Protein AF-0000000085170904 (afdb_homodimer)

Organism: Roseiflexus castenholzii (strain DSM 13941 / HLO8) (NCBI:txid383372)

Radius of gyration: 22.78 Å; Cα contacts (8 Å, |Δi|>4): 740; chains: 2; bounding box: 43×62×52 Å

Foldseek 3Di:
DCDPVLVVLLVQLLQLLQPLLQQVLQVVVVDGLCPPDPNASALLSCCVRPNDVSSVRRLVSNLCSLQVSLLVCVVVVDDLLSSLSSSVSSQQCQCQPPVVNGHHHLSLSSNLNSLCNQPVVLSVQLVVQLVVVCVPFQANLVSSLRSLVSSLVVLVVCVVVVNHDPSSNVSSPVSSVSNCVRCVVVVVCVVVVNGDGD/DCDPVLVVLLVQLLQLLQPLLQQVLQVVVVDGLCPPDPNASALLSCCVRPNDVSSVRRLVSNLCSLQVSLLVCVVVVDDLLSSLSSSVSSQQCQCQPPVVNGHHHLSLSSNLNSLCNQPVVLSVQLVVQLVVVCVPFQANLVSSLRSLVSSLVVLVVCVVVVNHDPSSNVSSPVSSVSNCVRCVVVVVCVVVVNGDGD

InterPro domains:
  IPR003811 Glycerol-3-phosphate acyltransferase, PlsY [MF_01043] (8-198)
  IPR003811 Glycerol-3-phosphate acyltransferase, PlsY [PF02660] (12-190)
  IPR003811 Glycerol-3-phosphate acyltransferase, PlsY [PTHR30309] (6-197)
  IPR003811 Glycerol-3-phosphate acyltransferase, PlsY [SM01207] (11-191)
  IPR003811 Glycerol-3-phosphate acyltransferase, PlsY [TIGR00023] (7-197)

Sequence (396 aa):
MLTIPHLALILIAYLAGSIPFSLLVARARGVDLRVAGSGNVGAANVWRTCGFGAFLLALSGDMLKGALPTFAAQMLNVPPLAVVTVGAAAMLGHARSIFLGFRGGKAVATGGGALLAMAPLVALAGLAVWGATFSIVRISSVASLAAAAACAVVAAVFFAQGALPMTYALFVWGAVVSILLLHRANIRRLRAGAENRFMLTIPHLALILIAYLAGSIPFSLLVARARGVDLRVAGSGNVGAANVWRTCGFGAFLLALSGDMLKGALPTFAAQMLNVPPLAVVTVGAAAMLGHARSIFLGFRGGKAVATGGGALLAMAPLVALAGLAVWGATFSIVRISSVASLAAAAACAVVAAVFFAQGALPMTYALFVWGAVVSILLLHRANIRRLRAGAENRF

Nearest PDB structures (foldseek):
  5xj6-assembly1_A  TM=9.278E-01  e=5.006E-13  Aquifex aeolicus VF5
  5xj8-assembly1_A  TM=9.296E-01  e=1.430E-11  Aquifex aeolicus VF5
  5xj6-assembly1_A  TM=9.279E-01  e=5.006E-13  Aquifex aeolicus VF5
  5xj8-assembly1_A  TM=9.297E-01  e=1.430E-11  Aquifex aeolicus VF5

pLDDT: mean 96.28, std 4.84, range [54.66, 98.94]

Solvent-accessible surface area (backbone atoms only — not comparable to full-atom values): 18497 Å² total; per-residue (Å²): 126,90,44,71,70,52,52,52,48,27,51,50,11,20,54,46,13,19,55,57,37,23,41,53,52,30,43,77,72,75,38,59,34,73,77,38,79,83,34,45,46,33,31,70,34,26,30,74,69,61,33,64,72,51,14,52,54,13,37,49,46,32,16,44,31,6,18,51,48,18,38,50,35,52,74,67,65,50,58,64,66,55,28,44,47,18,22,49,25,6,23,43,10,26,30,41,4,76,82,52,78,46,62,37,24,54,29,60,48,17,38,40,18,16,33,38,54,76,38,45,70,41,29,50,47,17,50,50,30,21,52,54,41,24,75,65,43,32,25,62,67,58,10,50,52,38,12,36,40,37,29,43,47,49,34,49,54,33,36,75,70,69,75,36,59,67,60,60,39,50,42,47,49,50,50,35,52,49,39,53,62,58,34,44,68,53,38,53,24,50,58,68,42,66,51,76,68,111,124,90,43,72,70,51,53,52,47,28,51,50,10,21,55,46,12,18,54,56,37,23,42,54,52,29,42,76,71,74,37,59,35,73,76,37,78,81,34,45,46,32,30,70,34,26,30,74,68,62,32,64,72,51,14,53,53,12,37,49,44,33,17,45,30,6,18,50,49,20,39,49,35,52,75,66,64,49,58,64,66,55,28,44,47,19,22,50,25,7,23,44,9,27,29,41,5,74,81,52,78,47,61,37,26,53,32,60,47,17,39,40,18,17,33,37,53,77,39,46,69,42,28,49,47,17,49,50,29,22,53,55,41,25,74,65,45,31,26,63,68,59,10,51,52,39,11,38,41,38,30,43,48,48,36,50,53,33,36,75,70,70,74,38,58,67,60,59,39,51,41,48,47,51,50,36,53,49,38,52,61,58,35,44,68,51,39,52,24,50,58,69,43,66,52,76,68,111

Structure (mmCIF, N/CA/C/O backbone):
data_AF-0000000085170904-model_v1
#
loop_
_entity.id
_entity.type
_entity.pdbx_description
1 polymer 'Glycerol-3-phosphate acyltransferase'
#
loop_
_atom_site.group_PDB
_atom_site.id
_atom_site.type_symbol
_atom_site.label_atom_id
_atom_site.label_alt_id
_atom_site.label_comp_id
_atom_site.label_asym_id
_atom_site.label_entity_id
_atom_site.label_seq_id
_atom_site.pdbx_PDB_ins_code
_atom_site.Cartn_x
_atom_site.Cartn_y
_atom_site.Cartn_z
_atom_site.occupancy
_atom_site.B_iso_or_equiv
_atom_site.auth_seq_id
_atom_site.auth_comp_id
_atom_site.auth_asym_id
_atom_site.auth_atom_id
_atom_site.pdbx_PDB_model_num
ATOM 1 N N . MET A 1 1 ? 23.5 19.953 20.531 1 54.66 1 MET A N 1
ATOM 2 C CA . MET A 1 1 ? 22.688 20.641 21.531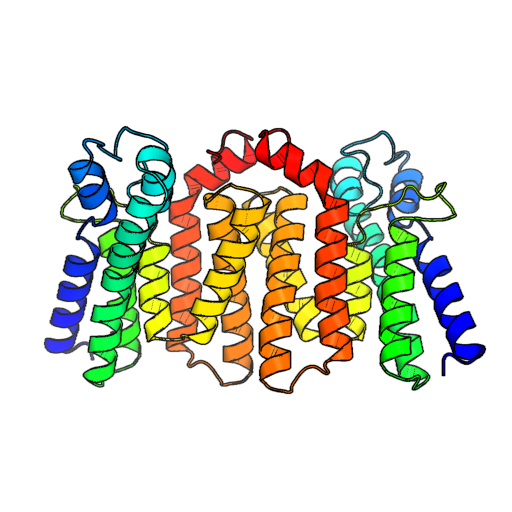 1 54.66 1 MET A CA 1
ATOM 3 C C . MET A 1 1 ? 21.641 21.531 20.859 1 54.66 1 MET A C 1
ATOM 5 O O . MET A 1 1 ? 21.891 22.109 19.797 1 54.66 1 MET A O 1
ATOM 9 N N . LEU A 1 2 ? 20.375 21.172 21.203 1 63.88 2 LEU A N 1
ATOM 10 C CA . LEU A 1 2 ? 19.344 22.062 20.703 1 63.88 2 LEU A CA 1
ATOM 11 C C . LEU A 1 2 ? 19.641 23.516 21.078 1 63.88 2 LEU A C 1
ATOM 13 O O . LEU A 1 2 ? 19.797 23.844 22.25 1 63.88 2 LEU A O 1
ATOM 17 N N . THR A 1 3 ? 20.172 24.359 20.172 1 80.31 3 THR A N 1
ATOM 18 C CA . THR A 1 3 ? 20.453 25.781 20.391 1 80.31 3 THR A CA 1
ATOM 19 C C . THR A 1 3 ? 19.188 26.609 20.203 1 80.31 3 THR A C 1
ATOM 21 O O . THR A 1 3 ? 18.172 26.109 19.75 1 80.31 3 THR A O 1
ATOM 24 N N . ILE A 1 4 ? 19.172 27.766 20.688 1 76.62 4 ILE A N 1
ATOM 25 C CA . ILE A 1 4 ? 18.062 28.703 20.594 1 76.62 4 ILE A CA 1
ATOM 26 C C . ILE A 1 4 ? 17.578 28.797 19.156 1 76.62 4 ILE A C 1
ATOM 28 O O . ILE A 1 4 ? 16.375 28.734 18.891 1 76.62 4 ILE A O 1
ATOM 32 N N . PRO A 1 5 ? 18.422 28.906 18.203 1 83.31 5 PRO A N 1
ATOM 33 C CA . PRO A 1 5 ? 17.953 28.953 16.812 1 83.31 5 PRO A CA 1
ATOM 34 C C . PRO A 1 5 ? 17.219 27.672 16.391 1 83.31 5 PRO A C 1
ATOM 36 O O . PRO A 1 5 ? 16.266 27.75 15.617 1 83.31 5 PRO A O 1
ATOM 39 N N . HIS A 1 6 ? 17.609 26.594 17.016 1 88 6 HIS A N 1
ATOM 40 C CA . HIS A 1 6 ? 16.922 25.344 16.688 1 88 6 HIS A CA 1
ATOM 41 C C . HIS A 1 6 ? 15.508 25.344 17.25 1 88 6 HIS A C 1
ATOM 43 O O . HIS A 1 6 ? 14.57 24.906 16.578 1 88 6 HIS A O 1
ATOM 49 N N . LEU A 1 7 ? 15.367 25.844 18.438 1 90.5 7 LEU A N 1
ATOM 50 C CA . LEU A 1 7 ? 14.062 25.906 19.062 1 90.5 7 LEU A CA 1
ATOM 51 C C . LEU A 1 7 ? 13.133 26.859 18.312 1 90.5 7 LEU A C 1
ATOM 53 O O . LEU A 1 7 ? 11.938 26.578 18.172 1 90.5 7 LEU A O 1
ATOM 57 N N . ALA A 1 8 ? 13.711 27.953 17.844 1 93.88 8 ALA A N 1
ATOM 58 C CA . ALA A 1 8 ? 12.922 28.906 17.062 1 93.88 8 ALA A CA 1
ATOM 59 C C . ALA A 1 8 ? 12.406 28.25 15.781 1 93.88 8 ALA A C 1
ATOM 61 O O . ALA A 1 8 ? 11.25 28.469 15.391 1 93.88 8 ALA A O 1
ATOM 62 N N . LEU A 1 9 ? 13.242 27.469 15.133 1 95.31 9 LEU A N 1
ATOM 63 C CA . LEU A 1 9 ? 12.844 26.781 13.906 1 95.31 9 LEU A CA 1
ATOM 64 C C . LEU A 1 9 ? 11.719 25.797 14.172 1 95.31 9 LEU A C 1
ATOM 66 O O . LEU A 1 9 ? 10.781 25.688 13.383 1 95.31 9 LEU A O 1
ATOM 70 N N . ILE A 1 10 ? 11.805 25.094 15.258 1 97.12 10 ILE A N 1
ATOM 71 C CA . ILE A 1 10 ? 10.797 24.125 15.641 1 97.12 10 ILE A CA 1
ATOM 72 C C . ILE A 1 10 ? 9.469 24.828 15.898 1 97.12 10 ILE A C 1
ATOM 74 O O . ILE A 1 10 ? 8.414 24.375 15.438 1 97.12 10 ILE A O 1
ATOM 78 N N . LEU A 1 11 ? 9.539 25.938 16.594 1 97.31 11 LEU A N 1
ATOM 79 C CA . LEU A 1 11 ? 8.336 26.688 16.906 1 97.31 11 LEU A CA 1
ATOM 80 C C . LEU A 1 11 ? 7.703 27.25 15.625 1 97.31 11 LEU A C 1
ATOM 82 O O . LEU A 1 11 ? 6.484 27.203 15.469 1 97.31 11 LEU A O 1
ATOM 86 N N . ILE A 1 12 ? 8.516 27.766 14.742 1 97.56 12 ILE A N 1
ATOM 87 C CA . ILE A 1 12 ? 8.039 28.312 13.469 1 97.56 12 ILE A CA 1
ATOM 88 C C . ILE A 1 12 ? 7.391 27.188 12.656 1 97.56 12 ILE A C 1
ATOM 90 O O . ILE A 1 12 ? 6.34 27.391 12.039 1 97.56 12 ILE A O 1
ATOM 94 N N . ALA A 1 13 ? 8.039 26.047 12.68 1 98.75 13 ALA A N 1
ATOM 95 C CA . ALA A 1 13 ? 7.496 24.906 11.945 1 98.75 13 ALA A CA 1
ATOM 96 C C . ALA A 1 13 ? 6.137 24.484 12.5 1 98.75 13 ALA A C 1
ATOM 98 O O . ALA A 1 13 ? 5.207 24.203 11.742 1 98.75 13 ALA A O 1
ATOM 99 N N . TYR A 1 14 ? 6.016 24.453 13.797 1 98.81 14 TYR A N 1
ATOM 100 C CA . TYR A 1 14 ? 4.738 24.109 14.422 1 98.81 14 TYR A CA 1
ATOM 101 C C . TYR A 1 14 ? 3.66 25.125 14.031 1 98.81 14 TYR A C 1
ATOM 103 O O . TYR A 1 14 ? 2.541 24.734 13.688 1 98.81 14 TYR A O 1
ATOM 111 N N . LEU A 1 15 ? 4.012 26.359 14.094 1 98.75 15 LEU A N 1
ATOM 112 C CA . LEU A 1 15 ? 3.049 27.406 13.773 1 98.75 15 LEU A CA 1
ATOM 113 C C . LEU A 1 15 ? 2.654 27.359 12.297 1 98.75 15 LEU A C 1
ATOM 115 O O . LEU A 1 15 ? 1.477 27.5 11.961 1 98.75 15 LEU A O 1
ATOM 119 N N . ALA A 1 16 ? 3.672 27.203 11.453 1 98.75 16 ALA A N 1
ATOM 120 C CA . ALA A 1 16 ? 3.377 27.031 10.031 1 98.75 16 ALA A CA 1
ATOM 121 C C . ALA A 1 16 ? 2.479 25.828 9.789 1 98.75 16 ALA A C 1
ATOM 123 O O . ALA A 1 16 ? 1.487 25.922 9.055 1 98.75 16 ALA A O 1
ATOM 124 N N . GLY A 1 17 ? 2.814 24.688 10.43 1 98.88 17 GLY A N 1
ATOM 125 C CA . GLY A 1 17 ? 2.018 23.484 10.328 1 98.88 17 GLY A CA 1
ATOM 126 C C . GLY A 1 17 ? 0.601 23.656 10.844 1 98.88 17 GLY A C 1
ATOM 127 O O . GLY A 1 17 ? -0.319 22.969 10.391 1 98.88 17 GLY A O 1
ATO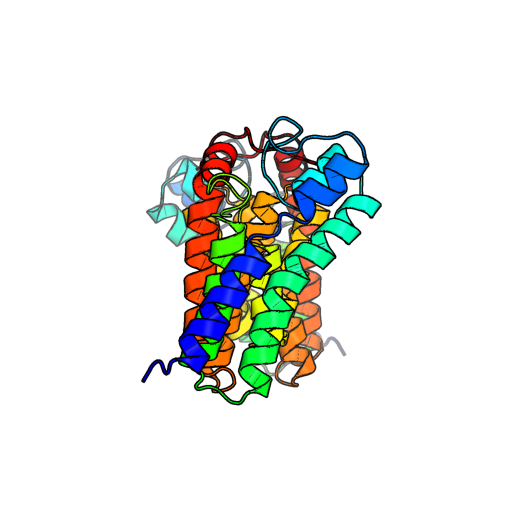M 128 N N . SER A 1 18 ? 0.418 24.609 11.703 1 98.88 18 SER A N 1
ATOM 129 C CA . SER A 1 18 ? -0.871 24.828 12.352 1 98.88 18 SER A CA 1
ATOM 130 C C . SER A 1 18 ? -1.818 25.625 11.453 1 98.88 18 SER A C 1
ATOM 132 O O . SER A 1 18 ? -3.018 25.703 11.727 1 98.88 18 SER A O 1
ATOM 134 N N . ILE A 1 19 ? -1.291 26.234 10.422 1 98.75 19 ILE A N 1
ATOM 135 C CA . ILE A 1 19 ? -2.168 26.938 9.492 1 98.75 19 ILE A CA 1
ATOM 136 C C . ILE A 1 19 ? -3.088 25.938 8.797 1 98.75 19 ILE A C 1
ATOM 138 O O . ILE A 1 19 ? -2.621 25.016 8.109 1 98.75 19 ILE A O 1
ATOM 142 N N . PRO A 1 20 ? -4.391 26.031 9.016 1 98.69 20 PRO A N 1
ATOM 143 C CA . PRO A 1 20 ? -5.309 25.031 8.461 1 98.69 20 PRO A CA 1
ATOM 144 C C . PRO A 1 20 ? -5.695 25.328 7.012 1 98.69 20 PRO A C 1
ATOM 146 O O . PRO A 1 20 ? -6.855 25.625 6.727 1 98.69 20 PRO A O 1
ATOM 149 N N . PHE A 1 21 ? -4.789 25.156 6.09 1 98.75 21 PHE A N 1
ATOM 150 C CA . PHE A 1 21 ? -4.969 25.484 4.68 1 98.75 21 PHE A CA 1
ATOM 151 C C . PHE A 1 21 ? -6.219 24.812 4.121 1 98.75 21 PHE A C 1
ATOM 153 O O . PHE A 1 21 ? -6.996 25.438 3.402 1 98.75 21 PHE A O 1
ATOM 160 N N . SER A 1 22 ? -6.43 23.547 4.434 1 98.81 22 SER A N 1
ATOM 161 C CA . SER A 1 22 ? -7.598 22.828 3.934 1 98.81 22 SER A CA 1
ATOM 162 C C . SER A 1 22 ? -8.891 23.484 4.406 1 98.81 22 SER A C 1
ATOM 164 O O . SER A 1 22 ? -9.812 23.703 3.613 1 98.81 22 SER A O 1
ATOM 166 N N . LEU A 1 23 ? -8.953 23.828 5.676 1 98.75 23 LEU A N 1
ATOM 167 C CA . LEU A 1 23 ? -10.141 24.484 6.203 1 98.75 23 LEU A CA 1
ATOM 168 C C . LEU A 1 23 ? -10.352 25.844 5.539 1 98.75 23 LEU A C 1
ATOM 170 O O . LEU A 1 23 ? -11.484 26.203 5.191 1 98.75 23 LEU A O 1
ATOM 174 N N . LEU A 1 24 ? -9.258 26.578 5.387 1 98.75 24 LEU A N 1
ATOM 175 C CA . LEU A 1 24 ? -9.344 27.906 4.789 1 98.75 24 LEU A CA 1
ATOM 176 C C . LEU A 1 24 ? -9.844 27.828 3.35 1 98.75 24 LEU A C 1
ATOM 178 O O . LEU A 1 24 ? -10.695 28.609 2.939 1 98.75 24 LEU A O 1
ATOM 182 N N . VAL A 1 25 ? -9.359 26.875 2.584 1 98.81 25 VAL A N 1
ATOM 183 C CA . VAL A 1 25 ? -9.773 26.688 1.197 1 98.81 25 VAL A CA 1
ATOM 184 C C . VAL A 1 25 ? -11.258 26.312 1.146 1 98.81 25 VAL A C 1
ATOM 186 O O . VAL A 1 25 ? -12.008 26.859 0.33 1 98.81 25 VAL A O 1
ATOM 189 N N . ALA A 1 26 ? -11.703 25.438 1.991 1 98.81 26 ALA A N 1
ATOM 190 C CA . ALA A 1 26 ? -13.102 25 2.018 1 98.81 26 ALA A CA 1
ATOM 191 C C . ALA A 1 26 ? -14.023 26.141 2.443 1 98.81 26 ALA A C 1
ATOM 193 O O . ALA A 1 26 ? -15.094 26.328 1.863 1 98.81 26 ALA A O 1
ATOM 194 N N . ARG A 1 27 ? -13.555 26.922 3.457 1 98.56 27 ARG A N 1
ATOM 195 C CA . ARG A 1 27 ? -14.352 28.047 3.934 1 98.56 27 ARG A CA 1
ATOM 196 C C . ARG A 1 27 ? -14.547 29.094 2.836 1 98.56 27 ARG A C 1
ATOM 198 O O . ARG A 1 27 ? -15.609 29.703 2.736 1 98.56 27 ARG A O 1
ATOM 205 N N . ALA A 1 28 ? -13.523 29.297 2.102 1 98.5 28 ALA A N 1
ATOM 206 C CA . ALA A 1 28 ? -13.625 30.219 0.979 1 98.5 28 ALA A CA 1
ATOM 207 C C . ALA A 1 28 ? -14.711 29.781 -0.001 1 98.5 28 ALA A C 1
ATOM 209 O O . ALA A 1 28 ? -15.203 30.594 -0.792 1 98.5 28 ALA A O 1
ATOM 210 N N . ARG A 1 29 ? -15.156 28.562 0.081 1 97.94 29 ARG A N 1
ATOM 211 C CA . ARG A 1 29 ? -16.188 28.031 -0.796 1 97.94 29 ARG A CA 1
ATOM 212 C C . ARG A 1 29 ? -17.484 27.797 -0.031 1 97.94 29 ARG A C 1
ATOM 214 O O . ARG A 1 29 ? -18.375 27.094 -0.512 1 97.94 29 ARG A O 1
ATOM 221 N N . GLY A 1 30 ? -17.469 28.234 1.218 1 98.25 30 GLY A N 1
ATOM 222 C CA . GLY A 1 30 ? -18.688 28.203 2.021 1 98.25 30 GLY A CA 1
ATOM 223 C C . GLY A 1 30 ? -18.859 26.922 2.803 1 98.25 30 GLY A C 1
ATOM 224 O O . GLY A 1 30 ? -19.953 26.625 3.287 1 98.25 30 GLY A O 1
ATOM 225 N N . VAL A 1 31 ? -17.828 26.125 2.885 1 98.56 31 VAL A N 1
ATOM 226 C CA . VAL A 1 31 ? -17.938 24.828 3.535 1 98.56 31 VAL A CA 1
ATOM 227 C C . VAL A 1 31 ? -17.094 24.812 4.809 1 98.56 31 VAL A C 1
ATOM 229 O O . VAL A 1 31 ? -15.938 25.266 4.801 1 98.56 31 VAL A O 1
ATOM 232 N N . ASP A 1 32 ? -17.656 24.359 5.887 1 98.5 32 ASP A N 1
ATOM 233 C CA . ASP A 1 32 ? -16.906 24.078 7.105 1 98.5 32 ASP A CA 1
ATOM 234 C C . ASP A 1 32 ? -16.562 22.594 7.211 1 98.5 32 ASP A C 1
ATOM 236 O O . ASP A 1 32 ? -17.422 21.781 7.504 1 98.5 32 ASP A O 1
ATOM 240 N N . LEU A 1 33 ? -15.32 22.234 7.02 1 98.31 33 LEU A N 1
ATOM 241 C CA . LEU A 1 33 ? -14.883 20.844 6.961 1 98.31 33 LEU A CA 1
ATOM 242 C C . LEU A 1 33 ? -15.195 20.125 8.266 1 98.31 33 LEU A C 1
ATOM 244 O O . LEU A 1 33 ? -15.375 18.906 8.266 1 98.31 33 LEU A O 1
ATOM 248 N N . ARG A 1 34 ? -15.273 20.875 9.352 1 97.19 34 ARG A N 1
ATOM 249 C CA . ARG A 1 34 ? -15.406 20.281 10.672 1 97.19 34 ARG A CA 1
ATOM 250 C C . ARG A 1 34 ? -16.766 19.609 10.844 1 97.19 34 ARG A C 1
ATOM 252 O O . ARG A 1 34 ? -16.953 18.781 11.727 1 97.19 34 ARG A O 1
ATOM 259 N N . VAL A 1 35 ? -17.625 19.891 9.938 1 97.12 35 VAL A N 1
ATOM 260 C CA . VAL A 1 35 ? -18.969 19.328 10.055 1 97.12 35 VAL A CA 1
ATOM 261 C C . VAL A 1 35 ? -19.406 18.766 8.703 1 97.12 35 VAL A C 1
ATOM 263 O O . VAL A 1 35 ? -20.469 18.141 8.602 1 97.12 35 VAL A O 1
ATOM 266 N N . ALA A 1 36 ? -18.703 18.984 7.723 1 97.44 36 ALA A N 1
ATOM 267 C CA . ALA A 1 36 ? -19.047 18.516 6.379 1 97.44 36 ALA A CA 1
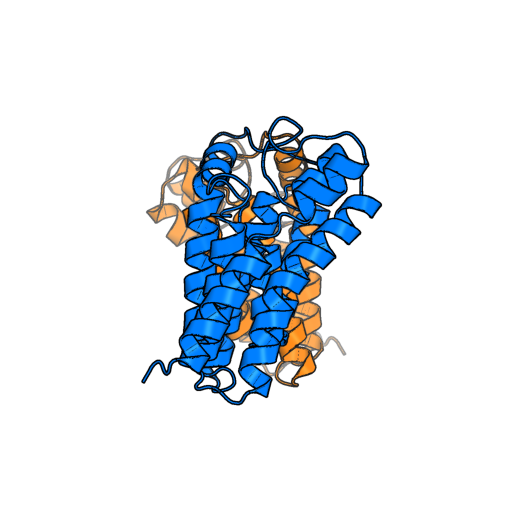ATOM 268 C C . ALA A 1 36 ? -18.203 17.312 5.984 1 97.44 36 ALA A C 1
ATOM 270 O O . ALA A 1 36 ? -17.062 17.172 6.441 1 97.44 36 ALA A O 1
ATOM 271 N N . GLY A 1 37 ? -18.75 16.453 5.133 1 95.69 37 GLY A N 1
ATOM 272 C CA . GLY A 1 37 ? -18.016 15.305 4.633 1 95.69 37 GLY A CA 1
ATOM 273 C C . GLY A 1 37 ? -17.578 14.344 5.73 1 95.69 37 GLY A C 1
ATOM 274 O O . GLY A 1 37 ? -18.406 13.906 6.535 1 95.69 37 GLY A O 1
ATOM 275 N N . SER A 1 38 ? -16.312 14.047 5.801 1 96 38 SER A N 1
ATOM 276 C CA . SER A 1 38 ? -15.789 13.125 6.809 1 96 38 SER A CA 1
ATOM 277 C C . SER A 1 38 ? -15.57 13.828 8.141 1 96 38 SER A C 1
ATOM 279 O O . SER A 1 38 ? -15.344 13.18 9.164 1 96 38 SER A O 1
ATOM 281 N N . GLY A 1 39 ? -15.531 15.148 8.109 1 96.81 39 GLY A N 1
ATOM 282 C CA . GLY A 1 39 ? -15.258 15.93 9.312 1 96.81 39 GLY A CA 1
ATOM 283 C C . GLY A 1 39 ? -13.781 16.203 9.523 1 96.81 39 GLY A C 1
ATOM 284 O O . GLY A 1 39 ? -13.414 16.969 10.414 1 96.81 39 GLY A O 1
ATOM 285 N N . ASN A 1 40 ? -12.969 15.5 8.695 1 97.56 40 ASN A N 1
ATOM 286 C CA . ASN A 1 40 ? -11.531 15.688 8.82 1 97.56 40 ASN A CA 1
ATOM 287 C C . ASN A 1 40 ? -11.07 17 8.188 1 97.56 40 ASN A C 1
ATOM 289 O O . ASN A 1 40 ? -11.531 17.359 7.098 1 97.56 40 ASN A O 1
ATOM 293 N N . VAL A 1 41 ? -10.18 17.688 8.859 1 98.06 41 VAL A N 1
ATOM 294 C CA . VAL A 1 41 ? -9.617 18.922 8.32 1 98.06 41 VAL A CA 1
ATOM 295 C C . VAL A 1 41 ? -8.406 18.609 7.457 1 98.06 41 VAL A C 1
ATOM 297 O O . VAL A 1 41 ? -7.273 18.953 7.82 1 98.06 41 VAL A O 1
ATOM 300 N N . GLY A 1 42 ? -8.594 18.062 6.332 1 98.06 42 GLY A N 1
ATOM 301 C CA . GLY A 1 42 ? -7.535 17.688 5.402 1 98.06 42 GLY A CA 1
ATOM 302 C C . GLY A 1 42 ? -7.961 17.781 3.949 1 98.06 42 GLY A C 1
ATOM 303 O O . GLY A 1 42 ? -9.141 17.984 3.654 1 98.06 42 GLY A O 1
ATOM 304 N N . ALA A 1 43 ? -6.992 17.625 3.086 1 98 43 ALA A N 1
ATOM 305 C CA . ALA A 1 43 ? -7.203 17.859 1.658 1 98 43 ALA A CA 1
ATOM 306 C C . ALA A 1 43 ? -8.195 16.859 1.082 1 98 43 ALA A C 1
ATOM 308 O O . ALA A 1 43 ? -8.984 17.188 0.194 1 98 43 ALA A O 1
ATOM 309 N N . ALA A 1 44 ? -8.227 15.602 1.517 1 97.38 44 ALA A N 1
ATOM 310 C CA . ALA A 1 44 ? -9.156 14.594 1.012 1 97.38 44 ALA A CA 1
ATOM 311 C C . ALA A 1 44 ? -10.602 15.016 1.255 1 97.38 44 ALA A C 1
ATOM 313 O O . ALA A 1 44 ? -11.461 14.812 0.396 1 97.38 44 ALA A O 1
ATOM 314 N N . ASN A 1 45 ? -10.867 15.617 2.412 1 98.06 45 ASN A N 1
ATOM 315 C CA . ASN A 1 45 ? -12.219 16.078 2.709 1 98.06 45 ASN A CA 1
ATOM 316 C C . ASN A 1 45 ? -12.594 17.297 1.866 1 98.06 45 ASN A C 1
ATOM 318 O O . ASN A 1 45 ? -13.758 17.469 1.512 1 98.06 45 ASN A O 1
ATOM 322 N N . VAL A 1 46 ? -11.578 18.094 1.592 1 98.62 46 VAL A N 1
ATOM 323 C CA . VAL A 1 46 ? -11.828 19.188 0.664 1 98.62 46 VAL A CA 1
ATOM 324 C C . VAL A 1 46 ? -12.266 18.641 -0.69 1 98.62 46 VAL A C 1
ATOM 326 O O . VAL A 1 46 ? -13.188 19.172 -1.318 1 98.62 46 VAL A O 1
ATOM 329 N N . TRP A 1 47 ? -11.609 17.578 -1.127 1 98 47 TRP A N 1
ATOM 330 C CA . TRP A 1 47 ? -11.992 16.953 -2.389 1 98 47 TRP A CA 1
ATOM 331 C C . TRP A 1 47 ? -13.445 16.484 -2.342 1 98 47 TRP A C 1
ATOM 333 O O . TRP A 1 47 ? -14.219 16.75 -3.256 1 98 47 TRP A O 1
ATOM 343 N N . ARG A 1 48 ? -13.812 15.875 -1.292 1 96.75 48 ARG A N 1
ATOM 344 C CA . ARG A 1 48 ? -15.141 15.32 -1.106 1 96.75 48 ARG A CA 1
ATOM 345 C C . ARG A 1 48 ? -16.203 16.422 -1.111 1 96.75 48 ARG A C 1
ATOM 347 O O . ARG A 1 48 ? -17.297 16.234 -1.661 1 96.75 48 ARG A O 1
ATOM 354 N N . THR A 1 49 ? -15.852 17.578 -0.54 1 97.81 49 THR A N 1
ATOM 355 C CA . THR A 1 49 ? -16.875 18.578 -0.236 1 97.81 49 THR A CA 1
ATOM 356 C C . THR A 1 49 ? -16.812 19.734 -1.226 1 97.81 49 THR A C 1
ATOM 358 O O . THR A 1 49 ? -17.828 20.391 -1.479 1 97.81 49 THR A O 1
ATOM 361 N N . CYS A 1 50 ? -15.586 19.984 -1.777 1 98.31 50 CYS A N 1
ATOM 362 C CA . CYS A 1 50 ? -15.438 21.219 -2.551 1 98.31 50 CYS A CA 1
ATOM 363 C C . CYS A 1 50 ? -14.93 20.922 -3.957 1 98.31 50 CYS A C 1
ATOM 365 O O . CYS A 1 50 ? -14.773 21.828 -4.773 1 98.31 50 CYS A O 1
ATOM 367 N N . GLY A 1 51 ? -14.633 19.688 -4.238 1 97.81 51 GLY A N 1
ATOM 368 C CA . GLY A 1 51 ? -14.227 19.328 -5.582 1 97.81 51 GLY A CA 1
ATOM 369 C C . GLY A 1 51 ? -12.719 19.266 -5.75 1 97.81 51 GLY A C 1
ATOM 370 O O . GLY A 1 51 ? -11.969 19.594 -4.828 1 97.81 51 GLY A O 1
ATOM 371 N N . PHE A 1 52 ? -12.25 18.844 -6.906 1 97.69 52 PHE A N 1
ATOM 372 C CA . PHE A 1 52 ? -10.859 18.484 -7.156 1 97.69 52 PHE A CA 1
ATOM 373 C C . PHE A 1 52 ? -9.977 19.734 -7.211 1 97.69 52 PHE A C 1
ATOM 375 O O . PHE A 1 52 ? -8.844 19.719 -6.742 1 97.69 52 PHE A O 1
ATOM 382 N N . GLY A 1 53 ? -10.406 20.766 -7.84 1 98.12 53 GLY A N 1
ATOM 383 C CA . GLY A 1 53 ? -9.625 21.984 -7.871 1 98.12 53 GLY A CA 1
ATOM 384 C C . GLY A 1 53 ? -9.281 22.516 -6.492 1 98.12 53 GLY A C 1
ATOM 385 O O . GLY A 1 53 ? -8.133 22.891 -6.23 1 98.12 53 GLY A O 1
ATOM 386 N N . ALA A 1 54 ? -10.281 22.594 -5.621 1 98.56 54 ALA A N 1
ATOM 387 C CA . ALA A 1 54 ? -10.062 23.031 -4.242 1 98.56 54 ALA A CA 1
ATOM 388 C C . ALA A 1 54 ? -9.125 22.078 -3.506 1 98.56 54 ALA A C 1
ATOM 390 O O . ALA A 1 54 ? -8.297 22.5 -2.701 1 98.56 54 ALA A O 1
ATOM 391 N N . PHE A 1 55 ? -9.312 20.797 -3.824 1 98.38 55 PHE A N 1
ATOM 392 C CA . PHE A 1 55 ? -8.445 19.766 -3.264 1 98.38 55 PHE A CA 1
ATOM 393 C C . PHE A 1 55 ? -6.98 20.062 -3.588 1 98.38 55 PHE A C 1
ATOM 395 O O . PHE A 1 55 ? -6.125 20.031 -2.701 1 98.38 55 PHE A O 1
ATOM 402 N N . LEU A 1 56 ? -6.699 20.375 -4.809 1 98.38 56 LEU A N 1
ATOM 403 C CA . LEU A 1 56 ? -5.324 20.609 -5.23 1 98.38 56 LEU A CA 1
ATOM 404 C C . LEU A 1 56 ? -4.727 21.797 -4.484 1 98.38 56 LEU A C 1
ATOM 406 O O . LEU A 1 56 ? -3.561 21.766 -4.086 1 98.38 56 LEU A O 1
ATOM 410 N N . LEU A 1 57 ? -5.473 22.797 -4.355 1 98.5 57 LEU A N 1
ATOM 411 C CA . LEU A 1 57 ? -5.02 23.984 -3.629 1 98.5 57 LEU A CA 1
ATOM 412 C C . LEU A 1 57 ? -4.754 23.641 -2.164 1 98.5 57 LEU A C 1
ATOM 414 O O . LEU A 1 57 ? -3.713 24.016 -1.618 1 98.5 57 LEU A O 1
ATOM 418 N N . ALA A 1 58 ? -5.699 22.969 -1.519 1 98.75 58 ALA A N 1
ATOM 419 C CA . ALA A 1 58 ? -5.562 22.562 -0.121 1 98.75 58 ALA A CA 1
ATOM 420 C C . ALA A 1 58 ? -4.352 21.656 0.074 1 98.75 58 ALA A C 1
ATOM 422 O O . ALA A 1 58 ? -3.568 21.844 1.005 1 98.75 58 ALA A O 1
ATOM 423 N N . LEU A 1 59 ? -4.254 20.703 -0.844 1 98.56 59 LEU A N 1
ATOM 424 C CA . LEU A 1 59 ? -3.145 19.75 -0.787 1 98.56 59 LEU A CA 1
ATOM 425 C C . LEU A 1 59 ? -1.808 20.484 -0.878 1 98.56 59 LEU A C 1
ATOM 427 O O . LEU A 1 59 ? -0.875 20.172 -0.133 1 98.56 59 LEU A O 1
ATOM 431 N N . SER A 1 60 ? -1.724 21.422 -1.813 1 98.62 60 SER A N 1
ATOM 432 C CA . SER A 1 60 ? -0.49 22.172 -1.993 1 98.62 60 SER A CA 1
ATOM 433 C C . SER A 1 60 ? -0.119 22.938 -0.725 1 98.62 60 SER A C 1
ATOM 435 O O . SER A 1 60 ? 1.027 22.875 -0.275 1 98.62 60 SER A O 1
ATOM 437 N N . GLY A 1 61 ? -1.057 23.641 -0.149 1 98.75 61 GLY A N 1
ATOM 438 C CA . GLY A 1 61 ? -0.807 24.359 1.092 1 98.75 61 GLY A CA 1
ATOM 439 C C . GLY A 1 61 ? -0.392 23.438 2.232 1 98.75 61 GLY A C 1
ATOM 440 O O . GLY A 1 61 ? 0.567 23.734 2.949 1 98.75 61 GLY A O 1
ATOM 441 N N . ASP A 1 62 ? -1.093 22.359 2.324 1 98.81 62 ASP A N 1
ATOM 442 C CA . ASP A 1 62 ? -0.818 21.406 3.398 1 98.81 62 ASP A CA 1
ATOM 443 C C . ASP A 1 62 ? 0.553 20.766 3.221 1 98.81 62 ASP A C 1
ATOM 445 O O . ASP A 1 62 ? 1.231 20.453 4.203 1 98.81 62 ASP A O 1
ATOM 449 N N . MET A 1 63 ? 0.955 20.516 1.985 1 98.81 63 MET A N 1
ATOM 450 C CA . MET A 1 63 ? 2.279 19.953 1.743 1 98.81 63 MET A CA 1
ATOM 451 C C . MET A 1 63 ? 3.367 21 1.984 1 98.81 63 MET A C 1
ATOM 453 O O . MET A 1 63 ? 4.402 20.688 2.578 1 98.81 63 MET A O 1
ATOM 457 N N . LEU A 1 64 ? 3.135 22.203 1.562 1 98.81 64 LEU A N 1
ATOM 458 C CA . LEU A 1 64 ? 4.133 23.266 1.646 1 98.81 64 LEU A CA 1
ATOM 459 C C . LEU A 1 64 ? 4.422 23.625 3.098 1 98.81 64 LEU A C 1
ATOM 461 O O . LEU A 1 64 ? 5.562 23.953 3.447 1 98.81 64 LEU A O 1
ATOM 465 N N . LYS A 1 65 ? 3.438 23.516 3.928 1 98.81 65 LYS A N 1
ATOM 466 C CA . LYS A 1 65 ? 3.668 23.922 5.312 1 98.81 65 LYS A CA 1
ATOM 467 C C . LYS A 1 65 ? 4.543 22.906 6.043 1 98.81 65 LYS A C 1
ATOM 469 O O . LYS A 1 65 ? 5.082 23.203 7.109 1 98.81 65 LYS A O 1
ATOM 474 N N . GLY A 1 66 ? 4.637 21.766 5.543 1 98.75 66 GLY A N 1
ATOM 475 C CA . GLY A 1 66 ? 5.617 20.797 6.02 1 98.75 66 GLY A CA 1
ATOM 476 C C . GLY A 1 66 ? 6.953 20.906 5.316 1 98.75 66 GLY A C 1
ATOM 477 O O . GLY A 1 66 ? 8.008 20.844 5.957 1 98.75 66 GLY A O 1
ATOM 478 N N . ALA A 1 67 ? 6.949 21.156 4.031 1 98.75 67 ALA A N 1
ATOM 479 C CA . ALA A 1 67 ? 8.141 21.141 3.188 1 98.75 67 ALA A CA 1
ATOM 480 C C . ALA A 1 67 ? 9.023 22.359 3.467 1 98.75 67 ALA A C 1
ATOM 482 O O . ALA A 1 67 ? 10.234 22.219 3.652 1 98.75 67 ALA A O 1
ATOM 483 N N . LEU A 1 68 ? 8.453 23.484 3.529 1 98.56 68 LEU A N 1
ATOM 484 C CA . LEU A 1 68 ? 9.219 24.734 3.553 1 98.56 68 LEU A CA 1
ATOM 485 C C . LEU A 1 68 ? 10.016 24.844 4.844 1 98.56 68 LEU A C 1
ATOM 487 O O . LEU A 1 68 ? 11.227 25.078 4.812 1 98.56 68 LEU A O 1
ATOM 491 N N . PRO A 1 69 ? 9.359 24.672 6.004 1 98.5 69 PRO A N 1
ATOM 492 C CA . PRO A 1 69 ? 10.18 24.766 7.215 1 98.5 69 PRO A CA 1
ATOM 493 C C . PRO A 1 69 ? 11.273 23.703 7.266 1 98.5 69 PRO A C 1
ATOM 495 O O . PRO A 1 69 ? 12.375 23.969 7.742 1 98.5 69 PRO A O 1
ATOM 498 N N . THR A 1 70 ? 11 22.516 6.793 1 98.31 70 THR A N 1
ATOM 499 C CA . THR A 1 70 ? 11.977 21.438 6.809 1 98.31 70 THR A CA 1
ATOM 500 C C . THR A 1 70 ? 13.133 21.734 5.863 1 98.31 70 THR A C 1
ATOM 502 O O . THR A 1 70 ? 14.297 21.547 6.219 1 98.31 70 THR A O 1
ATOM 505 N N . PHE A 1 71 ? 12.797 22.203 4.73 1 97.62 71 PHE A N 1
ATOM 506 C CA . PHE A 1 71 ? 13.812 22.594 3.764 1 97.62 71 PHE A CA 1
ATOM 507 C C . PHE A 1 71 ? 14.664 23.734 4.301 1 97.62 71 PHE A C 1
ATOM 509 O O . PHE A 1 71 ? 15.883 23.75 4.133 1 97.62 71 PHE A O 1
ATOM 516 N N . ALA A 1 72 ? 14.016 24.703 4.902 1 96.94 72 ALA A N 1
ATOM 517 C CA . ALA A 1 72 ? 14.734 25.828 5.508 1 96.94 72 ALA A CA 1
ATOM 518 C C . ALA A 1 72 ? 15.734 25.344 6.555 1 96.94 72 ALA A C 1
ATOM 520 O O . ALA A 1 72 ? 16.859 25.828 6.633 1 96.94 72 ALA A O 1
ATOM 521 N N . ALA A 1 73 ? 15.305 24.391 7.371 1 96.56 73 ALA A N 1
ATOM 522 C CA . ALA A 1 73 ? 16.203 23.812 8.375 1 96.56 73 ALA A CA 1
ATOM 523 C C . ALA A 1 73 ? 17.438 23.188 7.723 1 96.56 73 ALA A C 1
ATOM 525 O O . ALA A 1 73 ? 18.547 23.344 8.219 1 96.56 73 ALA A O 1
ATOM 526 N N . GLN A 1 74 ? 17.234 22.531 6.621 1 95.19 74 GLN A N 1
ATOM 527 C CA . GLN A 1 74 ? 18.344 21.953 5.891 1 95.19 74 GLN A CA 1
ATOM 528 C C . GLN A 1 74 ? 19.297 23.031 5.363 1 95.19 74 GLN A C 1
ATOM 530 O O . GLN A 1 74 ? 20.516 22.906 5.465 1 95.19 74 GLN A O 1
ATOM 535 N N . MET A 1 75 ? 18.719 24.062 4.844 1 94.62 75 MET A N 1
ATOM 536 C CA . MET A 1 75 ? 19.5 25.141 4.25 1 94.62 75 MET A CA 1
ATOM 537 C C . MET A 1 75 ? 20.328 25.859 5.309 1 94.62 75 MET A C 1
ATOM 539 O O . MET A 1 75 ? 21.406 26.391 5.008 1 94.62 75 MET A O 1
ATOM 543 N N . LEU A 1 76 ? 19.828 25.812 6.5 1 94 76 LEU A N 1
ATOM 544 C CA . LEU A 1 76 ? 20.531 26.469 7.594 1 94 76 LEU A CA 1
ATOM 545 C C . LEU A 1 76 ? 21.578 25.547 8.203 1 94 76 LEU A C 1
ATOM 547 O O . LEU A 1 76 ? 22.219 25.906 9.195 1 94 76 LEU A O 1
ATOM 551 N N . ASN A 1 77 ? 21.719 24.344 7.621 1 91.38 77 ASN A N 1
ATOM 552 C CA . ASN A 1 77 ? 22.734 23.359 7.973 1 91.38 77 ASN A CA 1
ATOM 553 C C . ASN A 1 77 ? 22.656 22.984 9.445 1 91.38 77 ASN A C 1
ATOM 555 O O . ASN A 1 77 ? 23.688 22.844 10.109 1 91.38 77 ASN A O 1
ATOM 559 N N . VAL A 1 78 ? 21.469 23 9.898 1 91.5 78 VAL A N 1
ATOM 560 C CA . VAL A 1 78 ? 21.328 22.516 11.266 1 91.5 78 VAL A CA 1
ATOM 561 C C . VAL A 1 78 ? 21.547 21 11.305 1 91.5 78 VAL A C 1
ATOM 563 O O . VAL A 1 78 ? 21.484 20.344 10.266 1 91.5 78 VAL A O 1
ATOM 566 N N . PRO A 1 79 ? 21.875 20.453 12.508 1 91.94 79 PRO A N 1
ATOM 567 C CA . PRO A 1 79 ? 22.094 19 12.586 1 91.94 79 PRO A CA 1
ATOM 568 C C . PRO A 1 79 ? 20.859 18.203 12.141 1 91.94 79 PRO A C 1
ATOM 570 O O . PRO A 1 79 ? 19.734 18.688 12.258 1 91.94 79 PRO A O 1
ATOM 573 N N . PRO A 1 80 ? 21.047 17.016 11.633 1 92.81 80 PRO A N 1
ATOM 574 C CA . PRO A 1 80 ? 19.969 16.188 11.102 1 92.81 80 PRO A CA 1
ATOM 575 C C . PRO A 1 80 ? 18.828 15.992 12.102 1 92.81 80 PRO A C 1
ATOM 577 O O . PRO A 1 80 ? 17.656 15.977 11.711 1 92.81 80 PRO A O 1
ATOM 580 N N . LEU A 1 81 ? 19.156 15.875 13.297 1 93.38 81 LEU A N 1
ATOM 581 C CA . LEU A 1 81 ? 18.125 15.695 14.312 1 93.38 81 LEU A CA 1
ATOM 582 C C . LEU A 1 81 ? 17.219 16.922 14.383 1 93.38 81 LEU A C 1
ATOM 584 O O . LEU A 1 81 ? 16.016 16.781 14.562 1 93.38 81 LEU A O 1
ATOM 588 N N . ALA A 1 82 ? 17.812 18.062 14.242 1 94.25 82 ALA A N 1
ATOM 589 C CA . ALA A 1 82 ? 17.016 19.297 14.234 1 94.25 82 ALA A CA 1
ATOM 590 C C . ALA A 1 82 ? 16.125 19.359 13 1 94.25 82 ALA A C 1
ATOM 592 O O . ALA A 1 82 ? 14.969 19.781 13.086 1 94.25 82 ALA A O 1
ATOM 593 N N . VAL A 1 83 ? 16.609 18.906 11.859 1 96.12 83 VAL A N 1
ATOM 594 C CA . VAL A 1 83 ? 15.82 18.891 10.633 1 96.12 83 VAL A CA 1
ATOM 595 C C . VAL A 1 83 ? 14.586 18.016 10.82 1 96.12 83 VAL A C 1
ATOM 597 O O . VAL A 1 83 ? 13.469 18.438 10.516 1 96.12 83 VAL A O 1
ATOM 600 N N . VAL A 1 84 ? 14.781 16.828 11.391 1 97.5 84 VAL A N 1
ATOM 601 C CA . VAL A 1 84 ? 13.672 15.891 11.555 1 97.5 84 VAL A CA 1
ATOM 602 C C . VAL A 1 84 ? 12.68 16.438 12.578 1 97.5 84 VAL A C 1
ATOM 604 O O . VAL A 1 84 ? 11.469 16.234 12.445 1 97.5 84 VAL A O 1
ATOM 607 N N . THR A 1 85 ? 13.172 17.109 13.617 1 97.69 85 THR A N 1
ATOM 608 C CA . THR A 1 85 ? 12.289 17.688 14.625 1 97.69 85 THR A CA 1
ATOM 609 C C . THR A 1 85 ? 11.438 18.812 14.023 1 97.69 85 THR A C 1
ATOM 611 O O . THR A 1 85 ? 10.281 19 14.414 1 97.69 85 THR A O 1
ATOM 614 N N . VAL A 1 86 ? 12.047 19.562 13.125 1 98.25 86 VAL A N 1
ATOM 615 C CA . VAL A 1 86 ? 11.32 20.625 12.438 1 98.25 86 VAL A CA 1
ATOM 616 C C . VAL A 1 86 ? 10.18 20.016 11.617 1 98.25 86 VAL A C 1
ATOM 618 O O . VAL A 1 86 ? 9.039 20.469 11.695 1 98.25 86 VAL A O 1
ATOM 621 N N . GLY A 1 87 ? 10.469 18.984 10.805 1 98.69 87 GLY A N 1
ATOM 622 C CA . GLY A 1 87 ? 9.422 18.281 10.062 1 98.69 87 GLY A CA 1
ATOM 623 C C . GLY A 1 87 ? 8.328 17.734 10.945 1 98.69 87 GLY A C 1
ATOM 624 O O . GLY A 1 87 ? 7.145 17.875 10.641 1 98.69 87 GLY A O 1
ATOM 625 N N . ALA A 1 88 ? 8.695 17.125 12.07 1 98.75 88 ALA A N 1
ATOM 626 C CA . ALA A 1 88 ? 7.746 16.562 13.023 1 98.75 88 ALA A CA 1
ATOM 627 C C . ALA A 1 88 ? 6.879 17.656 13.641 1 98.75 88 ALA A C 1
ATOM 629 O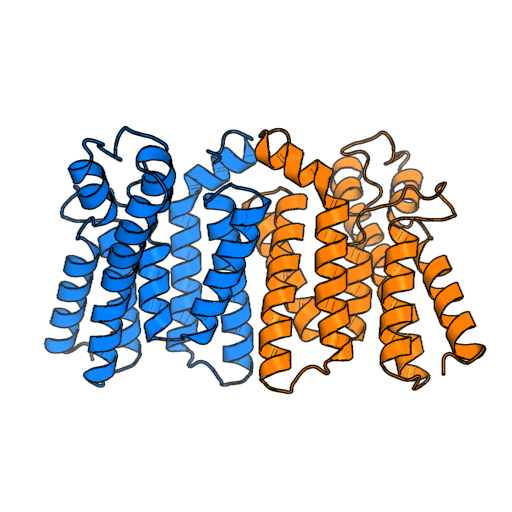 O . ALA A 1 88 ? 5.688 17.453 13.883 1 98.75 88 ALA A O 1
ATOM 630 N N . ALA A 1 89 ? 7.5 18.766 13.898 1 98.81 89 ALA A N 1
ATOM 631 C CA . ALA A 1 89 ? 6.762 19.891 14.469 1 98.81 89 ALA A CA 1
ATOM 632 C C . ALA A 1 89 ? 5.68 20.375 13.508 1 98.81 89 ALA A C 1
ATOM 634 O O . ALA A 1 89 ? 4.578 20.734 13.93 1 98.81 89 ALA A O 1
ATOM 635 N N . ALA A 1 90 ? 6.043 20.422 12.234 1 98.88 90 ALA A N 1
ATOM 636 C CA . ALA A 1 90 ? 5.043 20.812 11.242 1 98.88 90 ALA A CA 1
ATOM 637 C C . ALA A 1 90 ? 3.877 19.828 11.227 1 98.88 90 ALA A C 1
ATOM 639 O O . ALA A 1 90 ? 2.715 20.234 11.164 1 98.88 90 ALA A O 1
ATOM 640 N N . MET A 1 91 ? 4.172 18.547 11.289 1 98.94 91 MET A N 1
ATOM 641 C CA . MET A 1 91 ? 3.123 17.531 11.344 1 98.94 91 MET A CA 1
ATOM 642 C C . MET A 1 91 ? 2.26 17.703 12.586 1 98.94 91 MET A C 1
ATOM 644 O O . MET A 1 91 ? 1.033 17.609 12.516 1 98.94 91 MET A O 1
ATOM 648 N N . LEU A 1 92 ? 2.912 17.938 13.688 1 98.88 92 LEU A N 1
ATOM 649 C CA . LEU A 1 92 ? 2.188 18.141 14.938 1 98.88 92 LEU A CA 1
ATOM 650 C C . LEU A 1 92 ? 1.271 19.359 14.836 1 98.88 92 LEU A C 1
ATOM 652 O O . LEU A 1 92 ? 0.133 19.328 15.312 1 98.88 92 LEU A O 1
ATOM 656 N N . GLY A 1 93 ? 1.841 20.422 14.281 1 98.88 93 GLY A N 1
ATOM 657 C CA . GLY A 1 93 ? 1.012 21.594 14.078 1 98.88 93 GLY A CA 1
ATOM 658 C C . GLY A 1 93 ? -0.244 21.312 13.273 1 98.88 93 GLY A C 1
ATOM 659 O O . GLY A 1 93 ? -1.318 21.828 13.594 1 98.88 93 GLY A O 1
ATOM 660 N N . HIS A 1 94 ? -0.15 20.516 12.242 1 98.94 94 HIS A N 1
ATOM 661 C CA . HIS A 1 94 ? -1.31 20.156 11.438 1 98.94 94 HIS A CA 1
ATOM 662 C C . HIS A 1 94 ? -2.311 19.328 12.234 1 98.94 94 HIS A C 1
ATOM 664 O O . HIS A 1 94 ? -3.516 19.594 12.18 1 98.94 94 HIS A O 1
ATOM 670 N N . ALA A 1 95 ? -1.83 18.375 12.992 1 98.81 95 ALA A N 1
ATOM 671 C CA . ALA A 1 95 ? -2.682 17.438 13.711 1 98.81 95 ALA A CA 1
ATOM 672 C C . ALA A 1 95 ? -3.262 18.078 14.969 1 98.81 95 ALA A C 1
ATOM 674 O O . ALA A 1 95 ? -4.375 17.734 15.391 1 98.81 95 ALA A O 1
ATOM 675 N N . ARG A 1 96 ? -2.492 18.891 15.617 1 98.69 96 ARG A N 1
ATOM 676 C CA . ARG A 1 96 ? -2.859 19.594 16.844 1 98.69 96 ARG A CA 1
ATOM 677 C C . ARG A 1 96 ? -2.664 21.109 16.672 1 98.69 96 ARG A C 1
ATOM 679 O O . ARG A 1 96 ? -1.867 21.719 17.375 1 98.69 96 ARG A O 1
ATOM 686 N N . SER A 1 97 ? -3.414 21.609 15.867 1 98.75 97 SER A N 1
ATOM 687 C CA . SER A 1 97 ? -3.277 23 15.477 1 98.75 97 SER A CA 1
ATOM 688 C C . SER A 1 97 ? -3.729 23.938 16.609 1 98.75 97 SER A C 1
ATOM 690 O O . SER A 1 97 ? -4.859 23.828 17.078 1 98.75 97 SER A O 1
ATOM 692 N N . ILE A 1 98 ? -2.93 24.812 16.906 1 98.5 98 ILE A N 1
ATOM 693 C CA . ILE A 1 98 ? -3.285 25.797 17.922 1 98.5 98 ILE A CA 1
ATOM 694 C C . ILE A 1 98 ? -4.426 26.672 17.406 1 98.5 98 ILE A C 1
ATOM 696 O O . ILE A 1 98 ? -5.234 27.188 18.188 1 98.5 98 ILE A O 1
ATOM 700 N N . PHE A 1 99 ? -4.578 26.812 16.156 1 98.31 99 PHE A N 1
ATOM 701 C CA . PHE A 1 99 ? -5.594 27.672 15.57 1 98.31 99 PHE A CA 1
ATOM 702 C C . PHE A 1 99 ? -6.945 26.969 15.523 1 98.31 99 PHE A C 1
ATOM 704 O O . PHE A 1 99 ? -7.969 27.609 15.258 1 98.31 99 PHE A O 1
ATOM 711 N N . LEU A 1 100 ? -6.961 25.672 15.789 1 98.12 100 LEU A N 1
ATOM 712 C CA . LEU A 1 100 ? -8.195 24.891 15.727 1 98.12 100 LEU A CA 1
ATOM 713 C C . LEU A 1 100 ? -8.492 24.234 17.062 1 98.12 100 LEU A C 1
ATOM 715 O O . LEU A 1 100 ? -9.141 23.188 17.125 1 98.12 100 LEU A O 1
ATOM 719 N N . GLY A 1 101 ? -7.945 24.766 18.078 1 97.88 101 GLY A N 1
ATOM 720 C CA . GLY A 1 101 ? -8.156 24.188 19.391 1 97.88 101 GLY A CA 1
ATOM 721 C C . GLY A 1 101 ? -7.527 22.812 19.562 1 97.88 101 GLY A C 1
ATOM 722 O O . GLY A 1 101 ? -8.07 21.953 20.25 1 97.88 101 GLY A O 1
ATOM 723 N N . PHE A 1 102 ? -6.508 22.484 18.812 1 98 102 PHE A N 1
ATOM 724 C CA . PHE A 1 102 ? -5.691 21.281 18.875 1 98 102 PHE A CA 1
ATOM 725 C C . PHE A 1 102 ? -6.434 20.094 18.281 1 98 102 PHE A C 1
ATOM 727 O O . PHE A 1 102 ? -6.168 18.953 18.641 1 98 102 PHE A O 1
ATOM 734 N N . ARG A 1 103 ? -7.438 20.359 17.406 1 96 103 ARG A N 1
ATOM 735 C CA . ARG A 1 103 ? -8.164 19.344 16.641 1 96 103 ARG A CA 1
ATOM 736 C C . ARG A 1 103 ? -7.926 19.516 15.148 1 96 103 ARG A C 1
ATOM 738 O O . ARG A 1 103 ? -8.734 20.141 14.453 1 96 103 ARG A O 1
ATOM 745 N N . GLY A 1 104 ? -6.852 19 14.711 1 97.94 104 GLY A N 1
ATOM 746 C CA . GLY A 1 104 ? -6.484 19.203 13.32 1 97.94 104 GLY A CA 1
ATOM 747 C C . GLY A 1 104 ? -6.691 17.953 12.469 1 97.94 104 GLY A C 1
ATOM 748 O O . GLY A 1 104 ? -7.664 17.219 12.664 1 97.94 104 GLY A O 1
ATOM 749 N N . GLY A 1 105 ? -5.855 17.875 11.445 1 98.12 105 GLY A N 1
ATOM 750 C CA . GLY A 1 105 ? -6.012 16.781 10.484 1 98.12 105 GLY A CA 1
ATOM 751 C C . GLY A 1 105 ? -5.082 15.617 10.758 1 98.12 105 GLY A C 1
ATOM 752 O O . GLY A 1 105 ? -4.613 15.438 11.883 1 98.12 105 GLY A O 1
ATOM 753 N N . LYS A 1 106 ? -4.855 14.844 9.734 1 98.56 106 LYS A N 1
ATOM 754 C CA . LYS A 1 106 ? -4.18 13.57 9.953 1 98.56 106 LYS A CA 1
ATOM 755 C C . LYS A 1 106 ? -2.742 13.617 9.445 1 98.56 106 LYS A C 1
ATOM 757 O O . LYS A 1 106 ? -2.062 12.586 9.398 1 98.56 106 LYS A O 1
ATOM 762 N N . ALA A 1 107 ? -2.318 14.727 8.906 1 98.69 107 ALA A N 1
ATOM 763 C CA . ALA A 1 107 ? -0.927 15.102 8.672 1 98.69 107 ALA A CA 1
ATOM 764 C C . ALA A 1 107 ? -0.319 14.266 7.543 1 98.69 107 ALA A C 1
ATOM 766 O O . ALA A 1 107 ? 0.904 14.141 7.449 1 98.69 107 ALA A O 1
ATOM 767 N N . VAL A 1 108 ? -1.078 13.68 6.668 1 98.69 108 VAL A N 1
ATOM 768 C CA . VAL A 1 108 ? -0.535 12.898 5.559 1 98.69 108 VAL A CA 1
ATOM 769 C C . VAL A 1 108 ? 0.156 13.828 4.566 1 98.69 108 VAL A C 1
ATOM 771 O O . VAL A 1 108 ? 1.328 13.633 4.234 1 98.69 108 VAL A O 1
ATOM 774 N N . ALA A 1 109 ? -0.517 14.875 4.148 1 98.69 109 ALA A N 1
ATOM 775 C CA . ALA A 1 109 ? 0.042 15.812 3.178 1 98.69 109 ALA A CA 1
ATOM 776 C C . ALA A 1 109 ? 1.205 16.594 3.777 1 98.69 109 ALA A C 1
ATOM 778 O O . ALA A 1 109 ? 2.244 16.766 3.133 1 98.69 109 ALA A O 1
ATOM 779 N N . THR A 1 110 ? 1.04 17.109 4.992 1 98.88 110 THR A N 1
ATOM 780 C CA . THR A 1 110 ? 2.092 17.859 5.672 1 98.88 110 THR A CA 1
ATOM 781 C C . THR A 1 110 ? 3.328 16.984 5.879 1 98.88 110 THR A C 1
ATOM 783 O O . THR A 1 110 ? 4.453 17.422 5.617 1 98.88 110 THR A O 1
ATOM 786 N N . GLY A 1 111 ? 3.07 15.75 6.359 1 98.75 111 GLY A N 1
ATOM 787 C CA . GLY A 1 111 ? 4.176 14.812 6.484 1 98.75 111 GLY A CA 1
ATOM 788 C C . GLY A 1 111 ? 4.855 14.516 5.164 1 98.75 111 GLY A C 1
ATOM 789 O O . GLY A 1 111 ? 6.086 14.422 5.098 1 98.75 111 GLY A O 1
ATOM 790 N N . GLY A 1 112 ? 4.055 14.328 4.105 1 98.56 112 GLY A N 1
ATOM 791 C CA . GLY A 1 112 ? 4.609 14.164 2.773 1 98.56 112 GLY A CA 1
ATOM 792 C C . GLY A 1 112 ? 5.5 15.312 2.35 1 98.56 112 GLY A C 1
ATOM 793 O O . GLY A 1 112 ? 6.539 15.102 1.723 1 98.56 112 GLY A O 1
ATOM 794 N N . GLY A 1 113 ? 5.086 16.516 2.648 1 98.75 113 GLY A N 1
ATOM 795 C CA . GLY A 1 113 ? 5.902 17.688 2.365 1 98.75 113 GLY A CA 1
ATOM 796 C C . GLY A 1 113 ? 7.238 17.672 3.088 1 98.75 113 GLY A C 1
ATOM 797 O O . GLY A 1 113 ? 8.281 17.922 2.48 1 98.75 113 GLY A O 1
ATOM 798 N N . ALA A 1 114 ? 7.16 17.438 4.383 1 98.81 114 ALA A N 1
ATOM 799 C CA . ALA A 1 114 ? 8.391 17.344 5.156 1 98.81 114 ALA A CA 1
ATOM 800 C C . ALA A 1 114 ? 9.312 16.25 4.594 1 98.81 114 ALA A C 1
ATOM 802 O O . ALA A 1 114 ? 10.523 16.469 4.469 1 98.81 114 ALA A O 1
ATOM 803 N N . LEU A 1 115 ? 8.727 15.148 4.246 1 98.69 115 LEU A N 1
ATOM 804 C CA . LEU A 1 115 ? 9.477 14.016 3.719 1 98.69 115 LEU A CA 1
ATOM 805 C C . LEU A 1 115 ? 10.094 14.359 2.363 1 98.69 115 LEU A C 1
ATOM 807 O O . LEU A 1 115 ? 11.195 13.914 2.049 1 98.69 115 LEU A O 1
ATOM 811 N N . LEU A 1 116 ? 9.359 15.094 1.594 1 98.19 116 LEU A N 1
ATOM 812 C CA . LEU A 1 116 ? 9.875 15.523 0.298 1 98.19 116 LEU A CA 1
ATOM 813 C C . LEU A 1 116 ? 11.18 16.297 0.46 1 98.19 116 LEU A C 1
ATOM 815 O O . LEU A 1 116 ? 12.094 16.156 -0.354 1 98.19 116 LEU A O 1
ATOM 819 N N . ALA A 1 117 ? 11.266 17.078 1.478 1 97.69 117 ALA A N 1
ATOM 820 C CA . ALA A 1 117 ? 12.484 17.844 1.766 1 97.69 117 ALA A CA 1
ATOM 821 C C . ALA A 1 117 ? 13.602 16.906 2.23 1 97.69 117 ALA A C 1
ATOM 823 O O . ALA A 1 117 ? 14.758 17.062 1.814 1 97.69 117 ALA A O 1
ATOM 824 N N . MET A 1 118 ? 13.32 15.914 2.996 1 97.75 118 MET A N 1
ATOM 825 C CA . MET A 1 118 ? 14.32 15.078 3.648 1 97.75 118 MET A CA 1
ATOM 826 C C . MET A 1 118 ? 14.742 13.93 2.738 1 97.75 118 MET A C 1
ATOM 828 O O . MET A 1 118 ? 15.922 13.578 2.686 1 97.75 118 MET A O 1
ATOM 832 N N . ALA A 1 119 ? 13.812 13.367 2.107 1 97.25 119 ALA A N 1
ATOM 833 C CA . ALA A 1 119 ? 13.992 12.148 1.316 1 97.25 119 ALA A CA 1
ATOM 834 C C . ALA A 1 119 ? 13.023 12.125 0.133 1 97.25 119 ALA A C 1
ATOM 836 O O . ALA A 1 119 ? 12.062 11.359 0.13 1 97.25 119 ALA A O 1
ATOM 837 N N . PRO A 1 120 ? 13.336 12.828 -0.929 1 96.94 120 PRO A N 1
ATOM 838 C CA . PRO A 1 120 ? 12.398 13.031 -2.033 1 96.94 120 PRO A CA 1
ATOM 839 C C . PRO A 1 120 ? 11.977 11.727 -2.701 1 96.94 120 PRO A C 1
ATOM 841 O O . PRO A 1 120 ? 10.812 11.57 -3.09 1 96.94 120 PRO A O 1
ATOM 844 N N . LEU A 1 121 ? 12.852 10.773 -2.812 1 94.38 121 LEU A N 1
ATOM 845 C CA . LEU A 1 121 ? 12.5 9.531 -3.492 1 94.38 121 LEU A CA 1
ATOM 846 C C . LEU A 1 121 ? 11.539 8.703 -2.648 1 94.38 121 LEU A C 1
ATOM 848 O O . LEU A 1 121 ? 10.656 8.023 -3.189 1 94.38 121 LEU A O 1
ATOM 852 N N . VAL A 1 122 ? 11.672 8.727 -1.325 1 96.56 122 VAL A N 1
ATOM 853 C CA . VAL A 1 122 ? 10.734 8.039 -0.44 1 96.56 122 VAL A CA 1
ATOM 854 C C . VAL A 1 122 ? 9.367 8.703 -0.52 1 96.56 122 VAL A C 1
ATOM 856 O O . VAL A 1 122 ? 8.344 8.016 -0.624 1 96.56 122 VAL A O 1
ATOM 859 N N . ALA A 1 123 ? 9.398 10.023 -0.519 1 97.94 123 ALA A N 1
ATOM 860 C CA . ALA A 1 123 ? 8.156 10.781 -0.605 1 97.94 123 ALA A CA 1
ATOM 861 C C . ALA A 1 123 ? 7.426 10.492 -1.915 1 97.94 123 ALA A C 1
ATOM 863 O O . ALA A 1 123 ? 6.211 10.289 -1.925 1 97.94 123 ALA A O 1
ATOM 864 N N . LEU A 1 124 ? 8.156 10.461 -2.977 1 96.75 124 LEU A N 1
ATOM 865 C CA . LEU A 1 124 ? 7.57 10.234 -4.293 1 96.75 124 LEU A CA 1
ATOM 866 C C . LEU A 1 124 ? 7.012 8.82 -4.398 1 96.75 124 LEU A C 1
ATOM 868 O O . LEU A 1 124 ? 5.984 8.602 -5.047 1 96.75 124 LEU A O 1
ATOM 872 N N . ALA A 1 125 ? 7.695 7.875 -3.793 1 95.06 125 ALA A N 1
ATOM 873 C CA . ALA A 1 125 ? 7.172 6.512 -3.746 1 95.06 125 ALA A CA 1
ATOM 874 C C . ALA A 1 125 ? 5.828 6.469 -3.025 1 95.06 125 ALA A C 1
ATOM 876 O O . ALA A 1 125 ? 4.875 5.848 -3.508 1 95.06 125 ALA A O 1
ATOM 877 N N . GLY A 1 126 ? 5.762 7.082 -1.873 1 97.12 126 GLY A N 1
ATOM 878 C CA . GLY A 1 126 ? 4.508 7.156 -1.143 1 97.12 126 GLY A CA 1
ATOM 879 C C . GLY A 1 126 ? 3.396 7.82 -1.933 1 97.12 126 GLY A C 1
ATOM 880 O O . GLY A 1 126 ? 2.262 7.336 -1.945 1 97.12 126 GLY A O 1
ATOM 881 N N . LEU A 1 127 ? 3.762 8.93 -2.572 1 97.44 127 LEU A N 1
ATOM 882 C CA . LEU A 1 127 ? 2.781 9.656 -3.373 1 97.44 127 LEU A CA 1
ATOM 883 C C . LEU A 1 127 ? 2.262 8.789 -4.516 1 97.44 127 LEU A C 1
ATOM 885 O O . LEU A 1 127 ? 1.062 8.781 -4.801 1 97.44 127 LEU A O 1
ATOM 889 N N . ALA A 1 128 ? 3.121 8.062 -5.141 1 96.44 128 ALA A N 1
ATOM 890 C CA . ALA A 1 128 ? 2.74 7.176 -6.234 1 96.44 128 ALA A CA 1
ATOM 891 C C . ALA A 1 128 ? 1.808 6.07 -5.742 1 96.44 128 ALA A C 1
ATOM 893 O O . ALA A 1 128 ? 0.792 5.781 -6.379 1 96.44 128 ALA A O 1
ATOM 894 N N . VAL A 1 129 ? 2.146 5.5 -4.641 1 96.62 129 VAL A N 1
ATOM 895 C CA . VAL A 1 129 ? 1.318 4.434 -4.086 1 96.62 129 VAL A CA 1
ATOM 896 C C . VAL A 1 129 ? -0.035 5 -3.66 1 96.62 129 VAL A C 1
ATOM 898 O O . VAL A 1 129 ? -1.073 4.367 -3.869 1 96.62 129 VAL A O 1
ATOM 901 N N . TRP A 1 130 ? -0.019 6.195 -3.043 1 97.69 130 TRP A N 1
ATOM 902 C CA . TRP A 1 130 ? -1.275 6.848 -2.689 1 97.69 130 TRP A CA 1
ATOM 903 C C . TRP A 1 130 ? -2.148 7.051 -3.922 1 97.69 130 TRP A C 1
ATOM 905 O O . TRP A 1 130 ? -3.318 6.66 -3.932 1 97.69 130 TRP A O 1
ATOM 915 N N . GLY A 1 131 ? -1.599 7.68 -4.949 1 96.62 131 GLY A N 1
ATOM 916 C CA . GLY A 1 131 ? -2.354 7.949 -6.16 1 96.62 131 GLY A CA 1
ATOM 917 C C . GLY A 1 131 ? -2.885 6.695 -6.824 1 96.62 131 GLY A C 1
ATOM 918 O O . GLY A 1 131 ? -4.047 6.645 -7.23 1 96.62 131 GLY A O 1
ATOM 919 N N . ALA A 1 132 ? -2.074 5.648 -6.922 1 94.25 132 ALA A N 1
ATOM 920 C CA . ALA A 1 132 ? -2.477 4.391 -7.547 1 94.25 132 ALA A CA 1
ATOM 921 C C . ALA A 1 132 ? -3.602 3.725 -6.762 1 94.25 132 ALA A C 1
ATOM 923 O O . ALA A 1 132 ? -4.633 3.359 -7.328 1 94.25 132 ALA A O 1
ATOM 924 N N . THR A 1 133 ? -3.424 3.619 -5.453 1 95.75 133 THR A N 1
ATOM 925 C CA . THR A 1 133 ? -4.402 2.953 -4.602 1 95.75 133 THR A CA 1
ATOM 926 C C . THR A 1 133 ? -5.723 3.721 -4.594 1 95.75 133 THR A C 1
ATOM 928 O O . THR A 1 133 ? -6.793 3.127 -4.738 1 95.75 133 THR A O 1
ATOM 931 N N . PHE A 1 134 ? -5.602 5.062 -4.484 1 96.88 134 PHE A N 1
ATOM 932 C CA . PHE A 1 134 ? -6.816 5.867 -4.453 1 96.88 134 PHE A CA 1
ATOM 933 C C . PHE A 1 134 ? -7.582 5.742 -5.766 1 96.88 134 PHE A C 1
ATOM 935 O O . PHE A 1 134 ? -8.812 5.625 -5.762 1 96.88 134 PHE A O 1
ATOM 942 N N . SER A 1 135 ? -6.898 5.789 -6.91 1 95 135 SER A N 1
ATOM 943 C CA . SER A 1 135 ? -7.555 5.711 -8.211 1 95 135 SER A CA 1
ATOM 944 C C . SER A 1 135 ? -8.312 4.395 -8.367 1 95 135 SER A C 1
ATOM 946 O O . SER A 1 135 ? -9.32 4.34 -9.078 1 95 135 SER A O 1
ATOM 948 N N . ILE A 1 136 ? -7.883 3.402 -7.668 1 93.38 136 ILE A N 1
ATOM 949 C CA . ILE A 1 136 ? -8.461 2.072 -7.824 1 93.38 136 ILE A CA 1
ATOM 950 C C . ILE A 1 136 ? -9.586 1.876 -6.809 1 93.38 136 ILE A C 1
ATOM 952 O O . ILE A 1 136 ? -10.719 1.548 -7.18 1 93.38 136 ILE A O 1
ATOM 956 N N . VAL A 1 137 ? -9.344 2.174 -5.555 1 94.62 137 VAL A N 1
ATOM 957 C CA . VAL A 1 137 ? -10.25 1.781 -4.484 1 94.62 137 VAL A CA 1
ATOM 958 C C . VAL A 1 137 ? -11.188 2.939 -4.152 1 94.62 137 VAL A C 1
ATOM 960 O O . VAL A 1 137 ? -12.273 2.73 -3.6 1 94.62 137 VAL A O 1
ATOM 963 N N . ARG A 1 138 ? -10.734 4.199 -4.332 1 96.19 138 ARG A N 1
ATOM 964 C CA . ARG A 1 138 ? -11.5 5.414 -4.082 1 96.19 138 ARG A CA 1
ATOM 965 C C . ARG A 1 138 ? -11.836 5.551 -2.602 1 96.19 138 ARG A C 1
ATOM 967 O O . ARG A 1 138 ? -12.945 5.973 -2.25 1 96.19 138 ARG A O 1
ATOM 974 N N . ILE A 1 139 ? -10.992 5.121 -1.734 1 96.19 139 ILE A N 1
ATOM 975 C CA . ILE A 1 139 ? -11.023 5.328 -0.291 1 96.19 139 ILE A CA 1
ATOM 976 C C . ILE A 1 139 ? -9.719 5.98 0.161 1 96.19 139 ILE A C 1
ATOM 978 O O . ILE A 1 139 ? -8.656 5.352 0.123 1 96.19 139 ILE A O 1
ATOM 982 N N . SER A 1 140 ? -9.828 7.184 0.585 1 97.38 140 SER A N 1
ATOM 983 C CA . SER A 1 140 ? -8.641 7.984 0.86 1 97.38 140 SER A CA 1
ATOM 984 C C . SER A 1 140 ? -7.832 7.391 2.01 1 97.38 140 SER A C 1
ATOM 986 O O . SER A 1 140 ? -6.598 7.402 1.979 1 97.38 140 SER A O 1
ATOM 988 N N . SER A 1 141 ? -8.5 6.914 3.049 1 97.44 141 SER A N 1
ATOM 989 C CA . SER A 1 141 ? -7.777 6.359 4.191 1 97.44 141 SER A CA 1
ATOM 990 C C . SER A 1 141 ? -6.977 5.125 3.791 1 97.44 141 SER A C 1
ATOM 992 O O . SER A 1 141 ? -5.867 4.914 4.281 1 97.44 141 SER A O 1
ATOM 994 N N . VAL A 1 142 ? -7.512 4.32 2.889 1 96.25 142 VAL A N 1
ATOM 995 C CA . VAL A 1 142 ? -6.797 3.15 2.391 1 96.25 142 VAL A CA 1
ATOM 996 C C . VAL A 1 142 ? -5.555 3.594 1.623 1 96.25 142 VAL A C 1
ATOM 998 O O . VAL A 1 142 ? -4.469 3.041 1.813 1 96.25 142 VAL A O 1
ATOM 1001 N N . ALA A 1 143 ? -5.715 4.562 0.814 1 97.5 143 ALA A N 1
ATOM 1002 C CA . ALA A 1 143 ? -4.59 5.098 0.05 1 97.5 143 ALA A CA 1
ATOM 1003 C C . ALA A 1 143 ? -3.506 5.637 0.976 1 97.5 143 ALA A C 1
ATOM 1005 O O . ALA A 1 143 ? -2.316 5.395 0.756 1 97.5 143 ALA A O 1
ATOM 1006 N N . SER A 1 144 ? -3.885 6.336 1.996 1 98.5 144 SER A N 1
ATOM 1007 C CA . SER A 1 144 ? -2.945 6.926 2.945 1 98.5 144 SER A CA 1
ATOM 1008 C C . SER A 1 144 ? -2.182 5.848 3.707 1 98.5 144 SER A C 1
ATOM 1010 O O . SER A 1 144 ? -0.968 5.957 3.898 1 98.5 144 SER A O 1
ATOM 1012 N N . LEU A 1 145 ? -2.926 4.852 4.137 1 97.38 145 LEU A N 1
ATOM 1013 C CA . LEU A 1 145 ? -2.297 3.771 4.887 1 97.38 145 LEU A CA 1
ATOM 1014 C C . LEU A 1 145 ? -1.354 2.969 3.996 1 97.38 145 LEU A C 1
ATOM 1016 O O . LEU A 1 145 ? -0.27 2.574 4.43 1 97.38 145 LEU A O 1
ATOM 1020 N N . ALA A 1 146 ? -1.769 2.719 2.766 1 96.06 146 ALA A N 1
ATOM 1021 C CA . ALA A 1 146 ? -0.895 2.043 1.811 1 96.06 146 ALA A CA 1
ATOM 1022 C C . ALA A 1 146 ? 0.367 2.859 1.549 1 96.06 146 ALA A C 1
ATOM 1024 O O . ALA A 1 146 ? 1.468 2.307 1.481 1 96.06 146 ALA A O 1
ATOM 1025 N N . ALA A 1 147 ? 0.208 4.125 1.359 1 97.81 147 ALA A N 1
ATOM 1026 C CA . ALA A 1 147 ? 1.344 5.016 1.141 1 97.81 147 ALA A CA 1
ATOM 1027 C C . ALA A 1 147 ? 2.297 4.992 2.33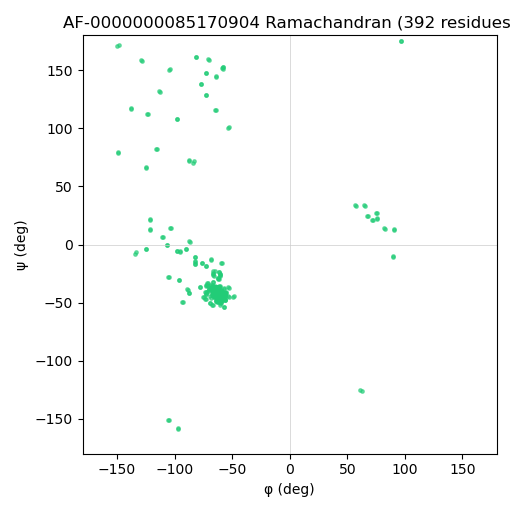2 1 97.81 147 ALA A C 1
ATOM 1029 O O . ALA A 1 147 ? 3.518 4.965 2.158 1 97.81 147 ALA A O 1
ATOM 1030 N N . ALA A 1 148 ? 1.727 5.047 3.539 1 98.12 148 ALA A N 1
ATOM 1031 C CA . ALA A 1 148 ? 2.539 4.98 4.75 1 98.12 148 ALA A CA 1
ATOM 1032 C C . ALA A 1 148 ? 3.35 3.689 4.801 1 98.12 148 ALA A C 1
ATOM 1034 O O . ALA A 1 148 ? 4.547 3.713 5.094 1 98.12 148 ALA A O 1
ATOM 1035 N N . ALA A 1 149 ? 2.734 2.594 4.52 1 96.44 149 ALA A N 1
ATOM 1036 C CA . ALA A 1 149 ? 3.426 1.308 4.496 1 96.44 149 ALA A CA 1
ATOM 1037 C C . ALA A 1 149 ? 4.539 1.303 3.457 1 96.44 149 ALA A C 1
ATOM 1039 O O . ALA A 1 149 ? 5.648 0.828 3.725 1 96.44 149 ALA A O 1
ATOM 1040 N N . ALA A 1 150 ? 4.238 1.807 2.309 1 95.5 150 ALA A N 1
ATOM 1041 C CA . ALA A 1 150 ? 5.234 1.878 1.241 1 95.5 150 ALA A CA 1
ATOM 1042 C C . ALA A 1 150 ? 6.434 2.719 1.666 1 95.5 150 ALA A C 1
ATOM 1044 O O . ALA A 1 150 ? 7.586 2.322 1.454 1 95.5 150 ALA A O 1
ATOM 1045 N N . CYS A 1 151 ? 6.145 3.844 2.238 1 97.62 151 CYS A N 1
ATOM 1046 C CA . CYS A 1 151 ? 7.227 4.707 2.695 1 97.62 151 CYS A CA 1
ATOM 1047 C C . CYS A 1 151 ? 8.086 3.998 3.734 1 97.62 151 CYS A C 1
ATOM 1049 O O . CYS A 1 151 ? 9.312 4.102 3.707 1 97.62 151 CYS A O 1
ATOM 1051 N N . ALA A 1 152 ? 7.445 3.312 4.66 1 97.12 152 ALA A N 1
ATOM 1052 C CA . ALA A 1 152 ? 8.18 2.586 5.691 1 97.12 152 ALA A CA 1
ATOM 1053 C C . ALA A 1 152 ? 9.133 1.565 5.07 1 97.12 152 ALA A C 1
ATOM 1055 O O . ALA A 1 152 ? 10.297 1.479 5.457 1 97.12 152 ALA A O 1
ATOM 1056 N N . VAL A 1 153 ? 8.719 0.867 4.09 1 93.88 153 VAL A N 1
ATOM 1057 C CA . VAL A 1 153 ? 9.484 -0.206 3.471 1 93.88 153 VAL A CA 1
ATOM 1058 C C . VAL A 1 153 ? 10.594 0.388 2.604 1 93.88 153 VAL A C 1
ATOM 1060 O O . VAL A 1 153 ? 11.75 -0.05 2.672 1 93.88 153 VAL A O 1
ATOM 1063 N N . VAL A 1 154 ? 10.25 1.39 1.814 1 93 154 VAL A N 1
ATOM 1064 C CA . VAL A 1 154 ? 11.242 2.016 0.946 1 93 154 VAL A CA 1
ATOM 1065 C C . VAL A 1 154 ? 12.336 2.662 1.792 1 93 154 VAL A C 1
ATOM 1067 O O . VAL A 1 154 ? 13.523 2.586 1.452 1 93 154 VAL A O 1
ATOM 1070 N N . ALA A 1 155 ? 11.93 3.289 2.887 1 96.38 155 ALA A N 1
ATOM 1071 C CA . ALA A 1 155 ? 12.914 3.869 3.797 1 96.38 155 ALA A CA 1
ATOM 1072 C C . ALA A 1 155 ? 13.844 2.793 4.359 1 96.38 155 ALA A C 1
ATOM 1074 O O . ALA A 1 155 ? 15.047 3.014 4.492 1 96.38 155 ALA A O 1
ATOM 1075 N N . ALA A 1 156 ? 13.297 1.682 4.703 1 93.81 156 ALA A N 1
ATOM 1076 C CA . ALA A 1 156 ? 14.109 0.585 5.227 1 93.81 156 ALA A CA 1
ATOM 1077 C C . ALA A 1 156 ? 15.109 0.1 4.184 1 93.81 156 ALA A C 1
ATOM 1079 O O . ALA A 1 156 ? 16.281 -0.145 4.5 1 93.81 156 ALA A O 1
ATOM 1080 N N . VAL A 1 157 ? 14.68 -0.055 2.959 1 88.12 157 VAL A N 1
ATOM 1081 C CA . VAL A 1 157 ? 15.539 -0.509 1.874 1 88.12 157 VAL A CA 1
ATOM 1082 C C . VAL A 1 157 ? 16.656 0.506 1.64 1 88.12 157 VAL A C 1
ATOM 1084 O O . VAL A 1 157 ? 17.828 0.139 1.553 1 88.12 157 VAL A O 1
ATOM 1087 N N . PHE A 1 158 ? 16.297 1.774 1.574 1 92.12 158 PHE A N 1
ATOM 1088 C CA . PHE A 1 158 ? 17.281 2.826 1.339 1 92.12 158 PHE A CA 1
ATOM 1089 C C . PHE A 1 158 ? 18.266 2.92 2.5 1 92.12 158 PHE A C 1
ATOM 1091 O O . PHE A 1 158 ? 19.453 3.148 2.295 1 92.12 158 PHE A O 1
ATOM 1098 N N . PHE A 1 159 ? 17.703 2.791 3.711 1 94.44 159 PHE A N 1
ATOM 1099 C CA . PHE A 1 159 ? 18.578 2.797 4.883 1 94.44 159 PHE A CA 1
ATOM 1100 C C . PHE A 1 159 ? 19.578 1.646 4.824 1 94.44 159 PHE A C 1
ATOM 1102 O O . PHE A 1 159 ? 20.766 1.848 5.023 1 94.44 159 PHE A O 1
ATOM 1109 N N . ALA A 1 160 ? 19.125 0.47 4.516 1 90.12 160 ALA A N 1
ATOM 1110 C CA . ALA A 1 160 ? 19.953 -0.721 4.445 1 90.12 160 ALA A CA 1
ATOM 1111 C C . ALA A 1 160 ? 21.031 -0.57 3.373 1 90.12 160 ALA A C 1
ATOM 1113 O O . ALA A 1 160 ? 22.141 -1.111 3.51 1 90.12 160 ALA A O 1
ATOM 1114 N N . GLN A 1 161 ? 20.797 0.155 2.363 1 88.44 161 GLN A N 1
ATOM 1115 C CA . GLN A 1 161 ? 21.719 0.344 1.253 1 88.44 161 GLN A CA 1
ATOM 1116 C C . GLN A 1 161 ? 22.641 1.533 1.504 1 88.44 161 GLN A C 1
ATOM 1118 O O . GLN A 1 161 ? 23.484 1.868 0.659 1 88.44 161 GLN A O 1
ATOM 1123 N N . GLY A 1 162 ? 22.438 2.248 2.59 1 92.69 162 GLY A N 1
ATOM 1124 C CA . GLY A 1 162 ? 23.266 3.396 2.922 1 92.69 162 GLY A CA 1
ATOM 1125 C C . GLY A 1 162 ? 22.844 4.664 2.201 1 92.69 162 GLY A C 1
ATOM 1126 O O . GLY A 1 162 ? 23.578 5.656 2.205 1 92.69 162 GLY A O 1
ATOM 1127 N N . ALA A 1 163 ? 21.641 4.629 1.612 1 92.19 163 ALA A N 1
ATOM 1128 C CA . ALA A 1 163 ? 21.188 5.746 0.791 1 92.19 163 ALA A CA 1
ATOM 1129 C C . ALA A 1 163 ? 20.328 6.711 1.603 1 92.19 163 ALA A C 1
ATOM 1131 O O . ALA A 1 163 ? 19.953 7.773 1.111 1 92.19 163 ALA A O 1
ATOM 1132 N N . LEU A 1 164 ? 19.984 6.426 2.82 1 95.19 164 LEU A N 1
ATOM 1133 C CA . LEU A 1 164 ? 19.172 7.23 3.725 1 95.19 164 LEU A CA 1
ATOM 1134 C C . LEU A 1 164 ? 19.75 7.23 5.133 1 95.19 164 LEU A C 1
ATOM 1136 O O . LEU A 1 164 ? 19.938 6.172 5.73 1 95.19 164 LEU A O 1
ATOM 1140 N N . PRO A 1 165 ? 20.156 8.453 5.582 1 96.5 165 PRO A N 1
ATOM 1141 C CA . PRO A 1 165 ? 20.703 8.492 6.941 1 96.5 165 PRO A CA 1
ATOM 1142 C C . PRO A 1 165 ? 19.703 7.973 7.988 1 96.5 165 PRO A C 1
ATOM 1144 O O . PRO A 1 165 ? 18.5 8.086 7.805 1 96.5 165 PRO A O 1
ATOM 1147 N N . MET A 1 166 ? 20.203 7.473 9.023 1 97 166 MET A N 1
ATOM 1148 C CA . MET A 1 166 ? 19.391 6.883 10.086 1 97 166 MET A CA 1
ATOM 1149 C C . MET A 1 166 ? 18.375 7.887 10.617 1 97 166 MET A C 1
ATOM 1151 O O . MET A 1 166 ? 17.219 7.531 10.867 1 97 166 MET A O 1
ATOM 1155 N N . THR A 1 167 ? 18.734 9.148 10.812 1 97.12 167 THR A N 1
ATOM 1156 C CA . THR A 1 167 ? 17.844 10.164 11.367 1 97.12 167 THR A CA 1
ATOM 1157 C C . THR A 1 167 ? 16.625 10.367 10.469 1 97.12 167 THR A C 1
ATOM 1159 O O . THR A 1 167 ? 15.5 10.492 10.953 1 97.12 167 THR A O 1
ATOM 1162 N N . TYR A 1 168 ? 16.844 10.352 9.156 1 98 168 TYR A N 1
ATOM 1163 C CA . TYR A 1 168 ? 15.734 10.531 8.219 1 98 168 TYR A CA 1
ATOM 1164 C C . TYR A 1 168 ? 14.852 9.281 8.172 1 98 168 TYR A C 1
ATOM 1166 O O . TYR A 1 168 ? 13.633 9.391 8.055 1 98 168 TYR A O 1
ATOM 1174 N N . ALA A 1 169 ? 15.523 8.102 8.312 1 97.94 169 ALA A N 1
ATOM 1175 C CA . ALA A 1 169 ? 14.742 6.871 8.406 1 97.94 169 ALA A CA 1
ATOM 1176 C C . ALA A 1 169 ? 13.844 6.879 9.633 1 97.94 169 ALA A C 1
ATOM 1178 O O . ALA A 1 169 ? 12.68 6.492 9.562 1 97.94 169 ALA A O 1
ATOM 1179 N N . LEU A 1 170 ? 14.367 7.316 10.703 1 97.75 170 LEU A N 1
ATOM 1180 C CA . LEU A 1 170 ? 13.594 7.402 11.938 1 97.75 170 LEU A CA 1
ATOM 1181 C C . LEU A 1 170 ? 12.43 8.383 11.789 1 97.75 170 LEU A C 1
ATOM 1183 O O . LEU A 1 170 ? 11.352 8.156 12.336 1 97.75 170 LEU A O 1
ATOM 1187 N N . PHE A 1 171 ? 12.625 9.477 11.078 1 98.56 171 PHE A N 1
ATOM 1188 C CA . PHE A 1 171 ? 11.523 10.391 10.789 1 98.56 171 PHE A CA 1
ATOM 1189 C C . PHE A 1 171 ? 10.406 9.672 10.047 1 98.56 171 PHE A C 1
ATOM 1191 O O . PHE A 1 171 ? 9.234 9.805 10.398 1 98.56 171 PHE A O 1
ATOM 1198 N N . VAL A 1 172 ? 10.789 8.914 8.992 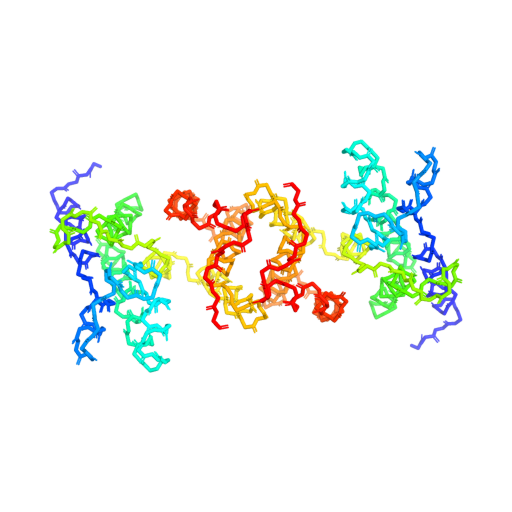1 98.62 172 VAL A N 1
ATOM 1199 C CA . VAL A 1 172 ? 9.797 8.219 8.18 1 98.62 172 VAL A CA 1
ATOM 1200 C C . VAL A 1 172 ? 9.008 7.25 9.055 1 98.62 172 VAL A C 1
ATOM 1202 O O . VAL A 1 172 ? 7.773 7.262 9.039 1 98.62 172 VAL A O 1
ATOM 1205 N N . TRP A 1 173 ? 9.672 6.441 9.82 1 98.31 173 TRP A N 1
ATOM 1206 C CA . TRP A 1 173 ? 9 5.43 10.633 1 98.31 173 TRP A CA 1
ATOM 1207 C C . TRP A 1 173 ? 8.172 6.082 11.727 1 98.31 173 TRP A C 1
ATOM 1209 O O . TRP A 1 173 ? 7.082 5.605 12.055 1 98.31 173 TRP A O 1
ATOM 1219 N N . GLY A 1 174 ? 8.641 7.168 12.328 1 98.5 174 GLY A N 1
ATOM 1220 C CA . GLY A 1 174 ? 7.84 7.938 13.266 1 98.5 174 GLY A CA 1
ATOM 1221 C C . GLY A 1 174 ? 6.598 8.539 12.641 1 98.5 174 GLY A C 1
ATOM 1222 O O . GLY A 1 174 ? 5.523 8.531 13.242 1 98.5 174 GLY A O 1
ATOM 1223 N N . ALA A 1 175 ? 6.773 9.102 11.453 1 98.62 175 ALA A N 1
ATOM 1224 C CA . ALA A 1 175 ? 5.641 9.664 10.727 1 98.62 175 ALA A CA 1
ATOM 1225 C C . ALA A 1 175 ? 4.594 8.602 10.422 1 98.62 175 ALA A C 1
ATOM 1227 O O . ALA A 1 175 ? 3.391 8.859 10.516 1 98.62 175 ALA A O 1
ATOM 1228 N N . VAL A 1 176 ? 5.074 7.402 10.039 1 98.19 176 VAL A N 1
ATOM 1229 C CA . VAL A 1 176 ? 4.172 6.293 9.758 1 98.19 176 VAL A CA 1
ATOM 1230 C C . VAL A 1 176 ? 3.369 5.938 11.008 1 98.19 176 VAL A C 1
ATOM 1232 O O . VAL A 1 176 ? 2.152 5.75 10.938 1 98.19 176 VAL A O 1
ATOM 1235 N N . VAL A 1 177 ? 3.986 5.871 12.148 1 98 177 VAL A N 1
ATOM 1236 C CA . VAL A 1 177 ? 3.301 5.594 13.406 1 98 177 VAL A CA 1
ATOM 1237 C C . VAL A 1 177 ? 2.262 6.68 13.68 1 98 177 VAL A C 1
ATOM 1239 O O . VAL A 1 177 ? 1.129 6.379 14.062 1 98 177 VAL A O 1
ATOM 1242 N N . SER A 1 178 ? 2.621 7.926 13.492 1 98.5 178 SER A N 1
ATOM 1243 C CA . SER A 1 178 ? 1.703 9.039 13.695 1 98.5 178 SER A CA 1
ATOM 1244 C C . SER A 1 178 ? 0.489 8.938 12.781 1 98.5 178 SER A C 1
ATOM 1246 O O . SER A 1 178 ? -0.644 9.156 13.219 1 98.5 178 SER A O 1
ATOM 1248 N N . ILE A 1 179 ? 0.749 8.555 11.523 1 98.38 179 ILE A N 1
ATOM 1249 C CA . ILE A 1 179 ? -0.33 8.422 10.547 1 98.38 179 ILE A CA 1
ATOM 1250 C C . ILE A 1 179 ? -1.277 7.301 10.977 1 98.38 179 ILE A C 1
ATOM 1252 O O . ILE A 1 179 ? -2.498 7.449 10.898 1 98.38 179 ILE A O 1
ATOM 1256 N N . LEU A 1 180 ? -0.71 6.203 11.453 1 97.75 180 LEU A N 1
ATOM 1257 C CA . LEU A 1 180 ? -1.525 5.098 11.945 1 97.75 180 LEU A CA 1
ATOM 1258 C C . LEU A 1 180 ? -2.387 5.543 13.125 1 97.75 180 LEU A C 1
ATOM 1260 O O . LEU A 1 180 ? -3.58 5.238 13.172 1 97.75 180 LEU A O 1
ATOM 1264 N N . LEU A 1 181 ? -1.834 6.301 14.031 1 97.81 181 LEU A N 1
ATOM 1265 C CA . LEU A 1 181 ? -2.559 6.766 15.203 1 97.81 181 LEU A CA 1
ATOM 1266 C C . LEU A 1 181 ? -3.654 7.75 14.82 1 97.81 181 LEU A C 1
ATOM 1268 O O . LEU A 1 181 ? -4.77 7.688 15.344 1 97.81 181 LEU A O 1
ATOM 1272 N N . LEU A 1 182 ? -3.348 8.555 13.898 1 98.44 182 LEU A N 1
ATOM 1273 C CA . LEU A 1 182 ? -4.301 9.578 13.484 1 98.44 182 LEU A CA 1
ATOM 1274 C C . LEU A 1 182 ? -5.406 8.977 12.625 1 98.44 182 LEU A C 1
ATOM 1276 O O . LEU A 1 182 ? -6.445 9.602 12.414 1 98.44 182 LEU A O 1
ATOM 1280 N N . HIS A 1 183 ? -5.152 7.711 12.109 1 98.38 183 HIS A N 1
ATOM 1281 C CA . HIS A 1 183 ? -6.145 7.039 11.281 1 98.38 183 HIS A CA 1
ATOM 1282 C C . HIS A 1 183 ? -6.875 5.953 12.055 1 98.38 183 HIS A C 1
ATOM 1284 O O . HIS A 1 183 ? -7.543 5.102 11.469 1 98.38 183 HIS A O 1
ATOM 1290 N N . ARG A 1 184 ? -6.734 5.965 13.344 1 97.62 184 ARG A N 1
ATOM 1291 C CA . ARG A 1 184 ? -7.34 4.922 14.164 1 97.62 184 ARG A CA 1
ATOM 1292 C C . ARG A 1 184 ? -8.844 4.832 13.922 1 97.62 184 ARG A C 1
ATOM 1294 O O . ARG A 1 184 ? -9.398 3.734 13.828 1 97.62 184 ARG A O 1
ATOM 1301 N N . ALA A 1 185 ? -9.547 5.973 13.867 1 97.44 185 ALA A N 1
ATOM 1302 C CA . ALA A 1 185 ? -10.984 5.977 13.609 1 97.44 185 ALA A CA 1
ATOM 1303 C C . ALA A 1 185 ? -11.297 5.426 12.227 1 97.44 185 ALA A C 1
ATOM 1305 O O . ALA A 1 185 ? -12.258 4.668 12.055 1 97.44 185 ALA A O 1
ATOM 1306 N N . ASN A 1 186 ? -10.508 5.824 11.25 1 97.38 186 ASN A N 1
ATOM 1307 C CA . ASN A 1 186 ? -10.68 5.285 9.906 1 97.38 186 ASN A CA 1
ATOM 1308 C C . ASN A 1 186 ? -10.5 3.771 9.883 1 97.38 186 ASN A C 1
ATOM 1310 O O . ASN A 1 186 ? -11.258 3.064 9.219 1 97.38 186 ASN A O 1
ATOM 1314 N N . ILE A 1 187 ? -9.406 3.305 10.555 1 96.88 187 ILE A N 1
ATOM 1315 C CA . ILE A 1 187 ? -9.109 1.878 10.609 1 96.88 187 ILE A CA 1
ATOM 1316 C C . ILE A 1 187 ? -10.289 1.124 11.211 1 96.88 187 ILE A C 1
ATOM 1318 O O . ILE A 1 187 ? -10.703 0.086 10.688 1 96.88 187 ILE A O 1
ATOM 1322 N N . ARG A 1 188 ? -10.867 1.677 12.266 1 96.5 188 ARG A N 1
ATOM 1323 C CA . ARG A 1 188 ? -12.047 1.074 12.875 1 96.5 188 ARG A CA 1
ATOM 1324 C C . ARG A 1 188 ? -13.203 1.025 11.883 1 96.5 188 ARG A C 1
ATOM 1326 O O . ARG A 1 188 ? -13.875 -0.003 11.75 1 96.5 188 ARG A O 1
ATOM 1333 N N . ARG A 1 189 ? -13.43 2.082 11.172 1 96.06 189 ARG A N 1
ATOM 1334 C CA . ARG A 1 189 ? -14.516 2.135 10.203 1 96.06 189 ARG A CA 1
ATOM 1335 C C . ARG A 1 189 ? -14.266 1.187 9.031 1 96.06 189 ARG A C 1
ATOM 1337 O O . ARG A 1 189 ? -15.195 0.592 8.492 1 96.06 189 ARG A O 1
ATOM 1344 N N . LEU A 1 190 ? -13.023 1.117 8.656 1 94.19 190 LEU A N 1
ATOM 1345 C CA . LEU A 1 190 ? -12.672 0.186 7.59 1 94.19 190 LEU A CA 1
ATOM 1346 C C . LEU A 1 190 ? -13 -1.248 7.988 1 94.19 190 LEU A C 1
ATOM 1348 O O . LEU A 1 190 ? -13.609 -1.99 7.215 1 94.19 190 LEU A O 1
ATOM 1352 N N . ARG A 1 191 ? -12.617 -1.574 9.18 1 93.31 191 ARG A N 1
ATOM 1353 C CA . ARG A 1 191 ? -12.859 -2.924 9.688 1 93.31 191 ARG A CA 1
ATOM 1354 C C . ARG A 1 191 ? -14.352 -3.195 9.836 1 93.31 191 ARG A C 1
ATOM 1356 O O . ARG A 1 191 ? -14.797 -4.34 9.719 1 93.31 191 ARG A O 1
ATOM 1363 N N . ALA A 1 192 ? -15.164 -2.123 9.953 1 93.38 192 ALA A N 1
ATOM 1364 C CA . ALA A 1 192 ? -16.609 -2.254 10.141 1 93.38 192 ALA A CA 1
ATOM 1365 C C . ALA A 1 192 ? -17.344 -2.084 8.82 1 93.38 192 ALA A C 1
ATOM 1367 O O . ALA A 1 192 ? -18.562 -2.271 8.758 1 93.38 192 ALA A O 1
ATOM 1368 N N . GLY A 1 193 ? -16.688 -1.745 7.754 1 90.75 193 GLY A N 1
ATOM 1369 C CA . GLY A 1 193 ? -17.312 -1.515 6.465 1 90.75 193 GLY A CA 1
ATOM 1370 C C . GLY A 1 193 ? -18.047 -0.193 6.391 1 90.75 193 GLY A C 1
ATOM 1371 O O . GLY A 1 193 ? -19 -0.049 5.617 1 90.75 193 GLY A O 1
ATOM 1372 N N . ALA A 1 194 ? -17.594 0.8 7.195 1 92.88 194 ALA A N 1
ATOM 1373 C CA . ALA A 1 194 ? -18.344 2.049 7.324 1 92.88 194 ALA A CA 1
ATOM 1374 C C . ALA A 1 194 ? -17.5 3.244 6.914 1 92.88 194 ALA A C 1
ATOM 1376 O O . ALA A 1 194 ? -17.859 4.395 7.18 1 92.88 194 ALA A O 1
ATOM 1377 N N . GLU A 1 195 ? -16.344 3.014 6.266 1 94.56 195 GLU A N 1
ATOM 1378 C CA . GLU A 1 195 ? -15.438 4.094 5.898 1 94.56 195 GLU A CA 1
ATOM 1379 C C . GLU A 1 195 ? -15.992 4.914 4.738 1 94.56 195 GLU A C 1
ATOM 1381 O O . GLU A 1 195 ? -16.656 4.375 3.85 1 94.56 195 GLU A O 1
ATOM 1386 N N . ASN A 1 196 ? -15.641 6.238 4.777 1 92.69 196 ASN A N 1
ATOM 1387 C CA . ASN A 1 196 ? -16.062 7.152 3.717 1 92.69 196 ASN A CA 1
ATOM 1388 C C . ASN A 1 196 ? -15.438 6.773 2.377 1 92.69 196 ASN A C 1
ATOM 1390 O O . ASN A 1 196 ? -14.281 6.352 2.32 1 92.69 196 ASN A O 1
ATOM 1394 N N . ARG A 1 197 ? -16.172 6.965 1.296 1 92.5 197 ARG A N 1
ATOM 1395 C CA . ARG A 1 197 ? -15.75 6.648 -0.065 1 92.5 197 ARG A CA 1
ATOM 1396 C C . ARG A 1 197 ? -15.953 7.844 -0.992 1 92.5 197 ARG A C 1
ATOM 1398 O O . ARG A 1 197 ? -16.594 8.828 -0.613 1 92.5 197 ARG A O 1
ATOM 1405 N N . PHE A 1 198 ? -15.234 7.859 -2.107 1 92.75 198 PHE A N 1
ATOM 1406 C CA . PHE A 1 198 ? -15.383 8.891 -3.133 1 92.75 198 PHE A CA 1
ATOM 1407 C C . PHE A 1 198 ? -16.156 8.359 -4.328 1 92.75 198 PHE A C 1
ATOM 1409 O O . PHE A 1 198 ? -16.094 7.168 -4.641 1 92.75 198 PHE A O 1
ATOM 1416 N N . MET B 1 1 ? 14.75 -17.062 -29.453 1 55.06 1 MET B N 1
ATOM 1417 C CA . MET B 1 1 ? 13.688 -17.891 -30.031 1 55.06 1 MET B CA 1
ATOM 1418 C C . MET B 1 1 ? 13.18 -18.891 -29 1 55.06 1 MET B C 1
ATOM 1420 O O . MET B 1 1 ? 13.945 -19.406 -28.188 1 55.06 1 MET B O 1
ATOM 1424 N N . LEU B 1 2 ? 11.875 -18.75 -28.766 1 64.06 2 LEU B N 1
ATOM 1425 C CA . LEU B 1 2 ? 11.305 -19.766 -27.891 1 64.06 2 LEU B CA 1
ATOM 1426 C C . LEU B 1 2 ? 11.617 -21.172 -28.406 1 64.06 2 LEU B C 1
ATOM 1428 O O . LEU B 1 2 ? 11.305 -21.5 -29.562 1 64.06 2 LEU B O 1
ATOM 1432 N N . THR B 1 3 ? 12.617 -21.891 -27.859 1 80.75 3 THR B N 1
ATOM 1433 C CA . THR B 1 3 ? 12.977 -23.25 -28.234 1 80.75 3 THR B CA 1
ATOM 1434 C C . THR B 1 3 ? 12.062 -24.266 -27.547 1 80.75 3 THR B C 1
ATOM 1436 O O . THR B 1 3 ? 11.273 -23.906 -26.672 1 80.75 3 THR B O 1
ATOM 1439 N N . ILE B 1 4 ? 12 -25.422 -28.016 1 77.62 4 ILE B N 1
ATOM 1440 C CA . ILE B 1 4 ? 11.18 -26.516 -27.484 1 77.62 4 ILE B CA 1
ATOM 1441 C C . ILE B 1 4 ? 11.398 -26.625 -25.969 1 77.62 4 ILE B C 1
ATOM 1443 O O . ILE B 1 4 ? 10.43 -26.719 -25.219 1 77.62 4 ILE B O 1
ATOM 1447 N N . PRO B 1 5 ? 12.586 -26.562 -25.5 1 83.5 5 PRO B N 1
ATOM 1448 C CA . PRO B 1 5 ? 12.781 -26.641 -24.047 1 83.5 5 PRO B CA 1
ATOM 1449 C C . PRO B 1 5 ? 12.117 -25.484 -23.297 1 83.5 5 PRO B C 1
ATOM 1451 O O . PRO B 1 5 ? 11.617 -25.672 -22.188 1 83.5 5 PRO B O 1
ATOM 1454 N N . HIS B 1 6 ? 12.047 -24.375 -23.984 1 88.38 6 HIS B N 1
ATOM 1455 C CA . HIS B 1 6 ? 11.391 -23.234 -23.359 1 88.38 6 HIS B CA 1
ATOM 1456 C C . HIS B 1 6 ? 9.883 -23.438 -23.25 1 88.38 6 HIS B C 1
ATOM 1458 O O . HIS B 1 6 ? 9.281 -23.141 -22.219 1 88.38 6 HIS B O 1
ATOM 1464 N N . LEU B 1 7 ? 9.328 -24 -24.266 1 90.69 7 LEU B N 1
ATOM 1465 C CA . LEU B 1 7 ? 7.898 -24.281 -24.281 1 90.69 7 LEU B CA 1
ATOM 1466 C C . LEU B 1 7 ? 7.535 -25.312 -23.234 1 90.69 7 LEU B C 1
ATOM 1468 O O . LEU B 1 7 ? 6.492 -25.219 -22.578 1 90.69 7 LEU B O 1
ATOM 1472 N N . ALA B 1 8 ? 8.406 -26.297 -23.094 1 94 8 ALA B N 1
ATOM 1473 C CA . ALA B 1 8 ? 8.18 -27.328 -22.078 1 94 8 ALA B CA 1
ATOM 1474 C C . ALA B 1 8 ? 8.18 -26.719 -20.688 1 94 8 ALA B C 1
ATOM 1476 O O . ALA B 1 8 ? 7.352 -27.094 -19.844 1 94 8 ALA B O 1
ATOM 1477 N N . LEU B 1 9 ? 9.094 -25.812 -20.422 1 95.38 9 LEU B N 1
ATOM 1478 C CA . LEU B 1 9 ? 9.172 -25.156 -19.125 1 95.38 9 LEU B CA 1
ATOM 1479 C C . LEU B 1 9 ? 7.914 -24.344 -18.844 1 95.38 9 LEU B C 1
ATOM 1481 O O . LEU B 1 9 ? 7.402 -24.344 -17.734 1 95.38 9 LEU B O 1
ATOM 1485 N N . ILE B 1 10 ? 7.422 -23.672 -19.828 1 97.12 10 ILE B N 1
ATOM 1486 C CA . ILE B 1 10 ? 6.219 -22.859 -19.703 1 97.12 10 ILE B CA 1
ATOM 1487 C C . ILE B 1 10 ? 5.023 -23.75 -19.391 1 97.12 10 ILE B C 1
ATOM 1489 O O . ILE B 1 10 ? 4.223 -23.438 -18.5 1 97.12 10 ILE B O 1
ATOM 1493 N N . LEU B 1 11 ? 4.949 -24.859 -20.094 1 97.31 11 LEU B N 1
ATOM 1494 C CA . LEU B 1 11 ? 3.852 -25.781 -19.875 1 97.31 11 LEU B CA 1
ATOM 1495 C C . LEU B 1 11 ? 3.92 -26.391 -18.469 1 97.31 11 LEU B C 1
ATOM 1497 O O . LEU B 1 11 ? 2.896 -26.516 -17.797 1 97.31 11 LEU B O 1
ATOM 1501 N N . ILE B 1 12 ? 5.102 -26.766 -18.047 1 97.56 12 ILE B N 1
ATOM 1502 C CA . ILE B 1 12 ? 5.301 -27.312 -16.703 1 97.56 12 ILE B CA 1
ATOM 1503 C C . ILE B 1 12 ? 4.918 -26.281 -15.656 1 97.56 12 ILE B C 1
ATOM 1505 O O . ILE B 1 12 ? 4.277 -26.609 -14.656 1 97.56 12 ILE B O 1
ATOM 1509 N N . ALA B 1 13 ? 5.316 -25.062 -15.922 1 98.75 13 ALA B N 1
ATOM 1510 C CA . ALA B 1 13 ? 4.992 -23.984 -14.992 1 98.75 13 ALA B CA 1
ATOM 1511 C C . ALA B 1 13 ? 3.48 -23.797 -14.891 1 98.75 13 ALA B C 1
ATOM 1513 O O . ALA B 1 13 ? 2.945 -23.609 -13.789 1 98.75 13 ALA B O 1
ATOM 1514 N N . TYR B 1 14 ? 2.812 -23.797 -16 1 98.81 14 TYR B N 1
ATOM 1515 C CA . TYR B 1 14 ? 1.359 -23.672 -16 1 98.81 14 TYR B CA 1
ATOM 1516 C C . TYR B 1 14 ? 0.714 -24.812 -15.211 1 98.81 14 TYR B C 1
ATOM 1518 O O . TYR B 1 14 ? -0.186 -24.578 -14.406 1 98.81 14 TYR B O 1
ATOM 1526 N N . LEU B 1 15 ? 1.175 -25.984 -15.461 1 98.75 15 LEU B N 1
ATOM 1527 C CA . LEU B 1 15 ? 0.604 -27.141 -14.789 1 98.75 15 LEU B CA 1
ATOM 1528 C C . LEU B 1 15 ? 0.884 -27.094 -13.289 1 98.75 15 LEU B C 1
ATOM 1530 O O . LEU B 1 15 ? 0.001 -27.391 -12.484 1 98.75 15 LEU B O 1
ATOM 1534 N N . ALA B 1 16 ? 2.137 -26.781 -12.953 1 98.75 16 ALA B N 1
ATOM 1535 C CA . ALA B 1 16 ? 2.467 -26.609 -11.539 1 98.75 16 ALA B CA 1
ATOM 1536 C C . ALA B 1 16 ? 1.603 -25.531 -10.898 1 98.75 16 ALA B C 1
ATOM 1538 O O . ALA B 1 16 ? 1.051 -25.734 -9.812 1 98.75 16 ALA B O 1
ATOM 1539 N N . GLY B 1 17 ? 1.454 -24.391 -11.594 1 98.88 17 GLY B N 1
ATOM 1540 C CA . GLY B 1 17 ? 0.617 -23.297 -11.117 1 98.88 17 GLY B CA 1
ATOM 1541 C C . GLY B 1 17 ? -0.842 -23.688 -10.969 1 98.88 17 GLY B C 1
ATOM 1542 O O . GLY B 1 17 ? -1.559 -23.125 -10.141 1 98.88 17 GLY B O 1
ATOM 1543 N N . SER B 1 18 ? -1.242 -24.688 -11.695 1 98.88 18 SER B N 1
ATOM 1544 C CA . SER B 1 18 ? -2.643 -25.094 -11.734 1 98.88 18 S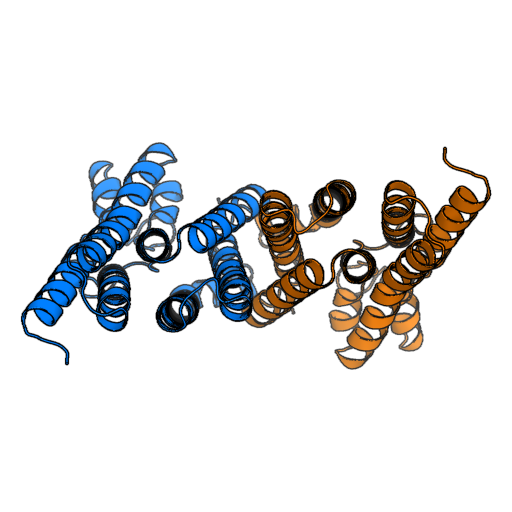ER B CA 1
ATOM 1545 C C . SER B 1 18 ? -2.984 -25.984 -10.539 1 98.88 18 SER B C 1
ATOM 1547 O O . SER B 1 18 ? -4.16 -26.25 -10.266 1 98.88 18 SER B O 1
ATOM 1549 N N . ILE B 1 19 ? -1.979 -26.484 -9.852 1 98.75 19 ILE B N 1
ATOM 1550 C CA . ILE B 1 19 ? -2.254 -27.266 -8.656 1 98.75 19 ILE B CA 1
ATOM 1551 C C . ILE B 1 19 ? -2.912 -26.391 -7.598 1 98.75 19 ILE B C 1
ATOM 1553 O O . ILE B 1 19 ? -2.324 -25.406 -7.148 1 98.75 19 ILE B O 1
ATOM 1557 N N . PRO B 1 20 ? -4.152 -26.688 -7.227 1 98.69 20 PRO B N 1
ATOM 1558 C CA . PRO B 1 20 ? -4.867 -25.812 -6.297 1 98.69 20 PRO B CA 1
ATOM 1559 C C . PRO B 1 20 ? -4.539 -26.094 -4.836 1 98.69 20 PRO B C 1
ATOM 1561 O O . PRO B 1 20 ? -5.406 -26.562 -4.09 1 98.69 20 PRO B O 1
ATOM 1564 N N . PHE B 1 21 ? -3.363 -25.781 -4.395 1 98.75 21 PHE B N 1
ATOM 1565 C CA . PHE B 1 21 ? -2.865 -26.078 -3.061 1 98.75 21 PHE B CA 1
ATOM 1566 C C . PHE B 1 21 ? -3.83 -25.578 -1.993 1 98.75 21 PHE B C 1
ATOM 1568 O O . PHE B 1 21 ? -4.125 -26.297 -1.03 1 98.75 21 PHE B O 1
ATOM 1575 N N . SER B 1 22 ? -4.32 -24.359 -2.139 1 98.81 22 SER B N 1
ATOM 1576 C CA . SER B 1 22 ? -5.246 -23.797 -1.158 1 98.81 22 SER B CA 1
ATOM 1577 C C . SER B 1 22 ? -6.508 -24.656 -1.045 1 98.81 22 SER B C 1
ATOM 1579 O O . SER B 1 22 ? -6.957 -24.969 0.061 1 98.81 22 SER B O 1
ATOM 1581 N N . LEU B 1 23 ? -7.066 -25.031 -2.174 1 98.75 23 LEU B N 1
ATOM 1582 C CA . LEU B 1 23 ? -8.258 -25.875 -2.156 1 98.75 23 LEU B CA 1
ATOM 1583 C C . LEU B 1 23 ? -7.969 -27.219 -1.508 1 98.75 23 LEU B C 1
ATOM 1585 O O . LEU B 1 23 ? -8.773 -27.719 -0.718 1 98.75 23 LEU B O 1
ATOM 1589 N N . LEU B 1 24 ? -6.828 -27.797 -1.865 1 98.75 24 LEU B N 1
ATOM 1590 C CA . LEU B 1 24 ? -6.457 -29.094 -1.331 1 98.75 24 LEU B CA 1
ATOM 1591 C C . LEU B 1 24 ? -6.289 -29.031 0.184 1 98.75 24 LEU B C 1
ATOM 1593 O O . LEU B 1 24 ? -6.762 -29.922 0.901 1 98.75 24 LEU B O 1
ATOM 1597 N N . VAL B 1 25 ? -5.664 -28 0.695 1 98.81 25 VAL B N 1
ATOM 1598 C CA . VAL B 1 25 ? -5.457 -27.828 2.129 1 98.81 25 VAL B CA 1
ATOM 1599 C C . VAL B 1 25 ? -6.805 -27.672 2.83 1 98.81 25 VAL B C 1
ATOM 1601 O O . VAL B 1 25 ? -7.043 -28.281 3.875 1 98.81 25 VAL B O 1
ATOM 1604 N N . ALA B 1 26 ? -7.699 -26.891 2.287 1 98.81 26 ALA B N 1
ATOM 1605 C CA . ALA B 1 26 ? -9.016 -26.656 2.881 1 98.81 26 ALA B CA 1
ATOM 1606 C C . ALA B 1 26 ? -9.852 -27.922 2.861 1 98.81 26 ALA B C 1
ATOM 1608 O O . ALA B 1 26 ? -10.531 -28.25 3.842 1 98.81 26 ALA B O 1
ATOM 1609 N N . ARG B 1 27 ? -9.766 -28.688 1.718 1 98.56 27 ARG B N 1
ATOM 1610 C CA . ARG B 1 27 ? -10.523 -29.922 1.599 1 98.56 27 ARG B CA 1
ATOM 1611 C C . ARG B 1 27 ? -10.07 -30.938 2.633 1 98.56 27 ARG B C 1
ATOM 1613 O O . ARG B 1 27 ? -10.883 -31.703 3.164 1 98.56 27 ARG B O 1
ATOM 1620 N N . ALA B 1 28 ? -8.82 -30.969 2.854 1 98.5 28 ALA B N 1
ATOM 1621 C CA . ALA B 1 28 ? -8.289 -31.875 3.875 1 98.5 28 ALA B CA 1
ATOM 1622 C C . ALA B 1 28 ? -8.898 -31.562 5.242 1 98.5 28 ALA B C 1
ATOM 1624 O O . ALA B 1 28 ? -8.875 -32.406 6.141 1 98.5 28 ALA B O 1
ATOM 1625 N N . ARG B 1 29 ? -9.5 -30.422 5.391 1 97.94 29 ARG B N 1
ATOM 1626 C CA . ARG B 1 29 ? -10.117 -30.016 6.648 1 97.94 29 ARG B CA 1
ATOM 1627 C C . ARG B 1 29 ? -11.641 -29.984 6.531 1 97.94 29 ARG B C 1
ATOM 1629 O O . ARG B 1 29 ? -12.32 -29.391 7.367 1 97.94 29 ARG B O 1
ATOM 1636 N N . GLY B 1 30 ? -12.102 -30.453 5.383 1 98.25 30 GLY B N 1
ATOM 1637 C CA . GLY B 1 30 ? -13.531 -30.625 5.184 1 98.25 30 GLY B CA 1
ATOM 1638 C C . GLY B 1 30 ? -14.203 -29.391 4.594 1 98.25 30 GLY B C 1
ATOM 1639 O O . GLY B 1 30 ? -15.43 -29.266 4.637 1 98.25 30 GLY B O 1
ATOM 1640 N N . VAL B 1 31 ? -13.438 -28.484 4.109 1 98.56 31 VAL B N 1
ATOM 1641 C CA . VAL B 1 31 ? -13.992 -27.219 3.611 1 98.56 31 VAL B CA 1
ATOM 1642 C C . VAL B 1 31 ? -13.797 -27.141 2.1 1 98.56 31 VAL B C 1
ATOM 1644 O O . VAL B 1 31 ? -12.703 -27.406 1.595 1 98.56 31 VAL B O 1
ATOM 1647 N N . ASP B 1 32 ? -14.812 -26.812 1.387 1 98.5 32 ASP B N 1
ATOM 1648 C CA . ASP B 1 32 ? -14.711 -26.469 -0.028 1 98.5 32 ASP B CA 1
ATOM 1649 C C . ASP B 1 32 ? -14.664 -24.953 -0.223 1 98.5 32 ASP B C 1
ATOM 1651 O O . ASP B 1 32 ? -15.688 -24.266 -0.088 1 98.5 32 ASP B O 1
ATOM 1655 N N . LEU B 1 33 ? -13.539 -24.406 -0.583 1 98.31 33 LEU B N 1
ATOM 1656 C CA . LEU B 1 33 ? -13.312 -22.969 -0.678 1 98.31 33 LEU B CA 1
ATOM 1657 C C . LEU B 1 33 ? -14.266 -22.344 -1.692 1 98.31 33 LEU B C 1
ATOM 1659 O O . LEU B 1 33 ? -14.594 -21.156 -1.586 1 98.31 33 LEU B O 1
ATOM 1663 N N . ARG B 1 34 ? -14.688 -23.125 -2.66 1 96.94 34 ARG B N 1
ATOM 1664 C CA . ARG B 1 34 ? -15.461 -22.594 -3.777 1 96.94 34 ARG B CA 1
ATOM 1665 C C . ARG B 1 34 ? -16.844 -22.141 -3.316 1 96.94 34 ARG B C 1
ATOM 1667 O O . ARG B 1 34 ? -17.516 -21.375 -4.008 1 96.94 34 ARG B O 1
ATOM 1674 N N . VAL B 1 35 ? -17.188 -22.531 -2.135 1 97.12 35 VAL B N 1
ATOM 1675 C CA . VAL B 1 35 ? -18.516 -22.156 -1.644 1 97.12 35 VAL B CA 1
ATOM 1676 C C . VAL B 1 35 ? -18.406 -21.625 -0.218 1 97.12 35 VAL B C 1
ATOM 1678 O O . VAL B 1 35 ? -19.391 -21.156 0.353 1 97.12 35 VAL B O 1
ATOM 1681 N N . ALA B 1 36 ? -17.328 -21.688 0.347 1 97.44 36 ALA B N 1
ATOM 1682 C CA . ALA B 1 36 ? -17.109 -21.234 1.718 1 97.44 36 ALA B CA 1
ATOM 1683 C C . ALA B 1 36 ? -16.359 -19.922 1.744 1 97.44 36 ALA B C 1
ATOM 1685 O O . ALA B 1 36 ? -15.562 -19.625 0.845 1 97.44 36 ALA B O 1
ATOM 1686 N N . GLY B 1 37 ? -16.609 -19.109 2.783 1 95.62 37 GLY B N 1
ATOM 1687 C CA . GLY B 1 37 ? -15.891 -17.859 2.953 1 95.62 37 GLY B CA 1
ATOM 1688 C C . GLY B 1 37 ? -16.125 -16.875 1.812 1 95.62 37 GLY B C 1
ATOM 1689 O O . GLY B 1 37 ? -17.266 -16.594 1.458 1 95.62 37 GLY B O 1
ATOM 1690 N N . SER B 1 38 ? -15.047 -16.406 1.208 1 95.94 38 SER B N 1
ATOM 1691 C CA . SER B 1 38 ? -15.156 -15.461 0.108 1 95.94 38 SER B CA 1
ATOM 1692 C C . SER B 1 38 ? -15.438 -16.172 -1.212 1 95.94 38 SER B C 1
ATOM 1694 O O . SER B 1 38 ? -15.773 -15.523 -2.209 1 95.94 38 SER B O 1
ATOM 1696 N N . GLY B 1 39 ? -15.211 -17.469 -1.25 1 96.81 39 GLY B N 1
ATOM 1697 C CA . GLY B 1 39 ? -15.375 -18.234 -2.473 1 96.81 39 GLY B CA 1
ATOM 1698 C C . GLY B 1 39 ? -14.117 -18.312 -3.312 1 96.81 39 GLY B C 1
ATOM 1699 O O . GLY B 1 39 ? -14.062 -19.047 -4.297 1 96.81 39 GLY B O 1
ATOM 1700 N N . ASN B 1 40 ? -13.141 -17.469 -2.9 1 97.5 40 ASN B N 1
ATOM 1701 C CA . ASN B 1 40 ? -11.883 -17.453 -3.645 1 97.5 40 ASN B CA 1
ATOM 1702 C C . ASN B 1 40 ? -11.016 -18.656 -3.307 1 97.5 40 ASN B C 1
ATOM 1704 O O . ASN B 1 40 ? -10.898 -19.047 -2.141 1 97.5 40 ASN B O 1
ATOM 1708 N N . VAL B 1 41 ? -10.414 -19.234 -4.324 1 98 41 VAL B N 1
ATOM 1709 C CA . VAL B 1 41 ? -9.508 -20.359 -4.121 1 98 41 VAL B CA 1
ATOM 1710 C C . VAL B 1 41 ? -8.094 -19.844 -3.855 1 98 41 VAL B C 1
ATOM 1712 O O . VAL B 1 41 ? -7.195 -20.031 -4.68 1 98 41 VAL B O 1
ATOM 1715 N N . GLY B 1 42 ? -7.852 -19.312 -2.734 1 98.06 42 GLY B N 1
ATOM 1716 C CA . GLY B 1 42 ? -6.566 -18.766 -2.338 1 98.06 42 GLY B CA 1
ATOM 1717 C C . GLY B 1 42 ? -6.305 -18.859 -0.848 1 98.06 42 GLY B C 1
ATOM 1718 O O . GLY B 1 42 ? -7.195 -19.219 -0.08 1 98.06 42 GLY B O 1
ATOM 1719 N N . ALA B 1 43 ? -5.09 -18.547 -0.487 1 98 43 ALA B N 1
ATOM 1720 C CA . ALA B 1 43 ? -4.629 -18.75 0.881 1 98 43 ALA B CA 1
ATOM 1721 C C . ALA B 1 43 ? -5.406 -17.875 1.864 1 98 43 ALA B C 1
ATOM 1723 O O . ALA B 1 43 ? -5.672 -18.297 2.994 1 98 43 ALA B O 1
ATOM 1724 N N . ALA B 1 44 ? -5.793 -16.656 1.529 1 97.38 44 ALA B N 1
ATOM 1725 C CA . ALA B 1 44 ? -6.547 -15.773 2.418 1 97.38 44 ALA B CA 1
ATOM 1726 C C . ALA B 1 44 ? -7.879 -16.406 2.811 1 97.38 44 ALA B C 1
ATOM 1728 O O . ALA B 1 44 ? -8.305 -16.297 3.965 1 97.38 44 ALA B O 1
ATOM 1729 N N . ASN B 1 45 ? -8.523 -17.078 1.861 1 98.06 45 ASN B N 1
ATOM 1730 C CA . ASN B 1 45 ? -9.797 -17.734 2.162 1 98.06 45 ASN B CA 1
ATOM 1731 C C . ASN B 1 45 ? -9.586 -18.969 3.045 1 98.06 45 ASN B C 1
ATOM 1733 O O . ASN B 1 45 ? -10.453 -19.297 3.863 1 98.06 45 ASN B O 1
ATOM 1737 N N . VAL B 1 46 ? -8.461 -19.609 2.826 1 98.62 46 VAL B N 1
ATOM 1738 C CA . VAL B 1 46 ? -8.125 -20.703 3.732 1 98.62 46 VAL B CA 1
ATOM 1739 C C . VAL B 1 46 ? -8.008 -20.172 5.16 1 98.62 46 VAL B C 1
ATOM 1741 O O . VAL B 1 46 ? -8.477 -20.797 6.105 1 98.62 46 VAL B O 1
ATOM 1744 N N . TRP B 1 47 ? -7.375 -19.016 5.301 1 98 47 TRP B N 1
ATOM 1745 C CA . TRP B 1 47 ? -7.262 -18.406 6.625 1 98 47 TRP B CA 1
ATOM 1746 C C . TRP B 1 47 ? -8.641 -18.141 7.223 1 98 47 TRP B C 1
ATOM 1748 O O . TRP B 1 47 ? -8.898 -18.5 8.375 1 98 47 TRP B O 1
ATOM 1758 N N . ARG B 1 48 ? -9.5 -17.641 6.453 1 96.75 48 ARG B N 1
ATOM 1759 C CA . ARG B 1 48 ? -10.852 -17.281 6.883 1 96.75 48 ARG B CA 1
ATOM 1760 C C . ARG B 1 48 ? -11.633 -18.516 7.312 1 96.75 48 ARG B C 1
ATOM 1762 O O . ARG B 1 48 ? -12.391 -18.469 8.281 1 96.75 48 ARG B O 1
ATOM 1769 N N . THR B 1 49 ? -11.406 -19.625 6.613 1 97.81 49 THR B N 1
ATOM 1770 C CA . THR B 1 49 ? -12.312 -20.766 6.75 1 97.81 49 THR B CA 1
ATOM 1771 C C . THR B 1 49 ? -11.664 -21.875 7.578 1 97.81 49 THR B C 1
ATOM 1773 O O . THR B 1 49 ? -12.359 -22.656 8.227 1 97.81 49 THR B O 1
ATOM 1776 N N . CYS B 1 50 ? -10.281 -21.938 7.547 1 98.31 50 CYS B N 1
ATOM 1777 C CA . CYS B 1 50 ? -9.641 -23.094 8.141 1 98.31 50 CYS B CA 1
ATOM 1778 C C . CYS B 1 50 ? -8.625 -22.688 9.195 1 98.31 50 CYS B C 1
ATOM 1780 O O . CYS B 1 50 ? -7.996 -23.531 9.836 1 98.31 50 CYS B O 1
ATOM 1782 N N . GLY B 1 51 ? -8.414 -21.422 9.352 1 97.81 51 GLY B N 1
ATOM 1783 C CA . GLY B 1 51 ? -7.52 -20.953 10.391 1 97.81 51 GLY B CA 1
ATOM 1784 C C . GLY B 1 51 ? -6.113 -20.672 9.891 1 97.81 51 GLY B C 1
ATOM 1785 O O . GLY B 1 51 ? -5.801 -20.922 8.727 1 97.81 51 GLY B O 1
ATOM 1786 N N . PHE B 1 52 ? -5.258 -20.141 10.742 1 97.69 52 PHE B N 1
ATOM 1787 C CA . PHE B 1 52 ? -3.963 -19.578 10.375 1 97.69 52 PHE B CA 1
ATOM 1788 C C . PHE B 1 52 ? -2.979 -20.688 10.008 1 97.69 52 PHE B C 1
ATOM 1790 O O . PHE B 1 52 ? -2.174 -20.516 9.086 1 97.69 52 PHE B O 1
ATOM 1797 N N . GLY B 1 53 ? -2.939 -21.75 10.719 1 98.12 53 GLY B N 1
ATOM 1798 C CA . GLY B 1 53 ? -2.055 -22.844 10.367 1 98.12 53 GLY B CA 1
ATOM 1799 C C . GLY B 1 53 ? -2.275 -23.375 8.961 1 98.12 53 GLY B C 1
ATOM 1800 O O . GLY B 1 53 ? -1.317 -23.578 8.219 1 98.12 53 GLY B O 1
ATOM 1801 N N . ALA B 1 54 ? -3.529 -23.609 8.617 1 98.56 54 ALA B N 1
ATOM 1802 C CA . ALA B 1 54 ? -3.875 -24.062 7.27 1 98.56 54 ALA B CA 1
ATOM 1803 C C . ALA B 1 54 ? -3.496 -23.016 6.227 1 98.56 54 ALA B C 1
ATOM 1805 O O . ALA B 1 54 ? -3.049 -23.359 5.129 1 98.56 54 ALA B O 1
ATOM 1806 N N . PHE B 1 55 ? -3.707 -21.75 6.633 1 98.38 55 PHE B N 1
ATOM 1807 C CA . PHE B 1 55 ? -3.316 -20.641 5.781 1 98.38 55 PHE B CA 1
ATOM 1808 C C . PHE B 1 55 ? -1.836 -20.719 5.43 1 98.38 55 PHE B C 1
ATOM 1810 O O . PHE B 1 55 ? -1.462 -20.594 4.262 1 98.38 55 PHE B O 1
ATOM 1817 N N . LEU B 1 56 ? -1.01 -20.938 6.398 1 98.38 56 LEU B N 1
ATOM 1818 C CA . LEU B 1 56 ? 0.432 -20.969 6.176 1 98.38 56 LEU B CA 1
ATOM 1819 C C . LEU B 1 56 ? 0.809 -22.078 5.211 1 98.38 56 LEU B C 1
ATOM 1821 O O . LEU B 1 56 ? 1.669 -21.906 4.344 1 98.38 56 LEU B O 1
ATOM 1825 N N . LEU B 1 57 ? 0.219 -23.172 5.383 1 98.5 57 LEU B N 1
ATOM 1826 C CA . LEU B 1 57 ? 0.477 -24.312 4.5 1 98.5 57 LEU B CA 1
ATOM 1827 C C . LEU B 1 57 ? 0.032 -24 3.074 1 98.5 57 LEU B C 1
ATOM 1829 O O . LEU B 1 57 ? 0.774 -24.234 2.119 1 98.5 57 LEU B O 1
ATOM 1833 N N . ALA B 1 58 ? -1.185 -23.469 2.928 1 98.75 58 ALA B N 1
ATOM 1834 C CA . ALA B 1 58 ? -1.727 -23.109 1.621 1 98.75 58 ALA B CA 1
ATOM 1835 C C . ALA B 1 58 ? -0.863 -22.047 0.948 1 98.75 58 ALA B C 1
ATOM 1837 O O . ALA B 1 58 ? -0.539 -22.156 -0.237 1 98.75 58 ALA B O 1
ATOM 1838 N N . LEU B 1 59 ? -0.513 -21.062 1.762 1 98.56 59 LEU B N 1
ATOM 1839 C CA . LEU B 1 59 ? 0.315 -19.969 1.259 1 98.56 59 LEU B CA 1
ATOM 1840 C C . LEU B 1 59 ? 1.648 -20.5 0.738 1 98.56 59 LEU B C 1
ATOM 1842 O O . LEU B 1 59 ? 2.109 -20.078 -0.328 1 98.56 59 LEU B O 1
ATOM 1846 N N . SER B 1 60 ? 2.262 -21.375 1.513 1 98.62 60 SER B N 1
ATOM 1847 C CA . SER B 1 60 ? 3.545 -21.938 1.116 1 98.62 60 SER B CA 1
ATOM 1848 C C . SER B 1 60 ? 3.434 -22.688 -0.209 1 98.62 60 SER B C 1
ATOM 1850 O O . SER B 1 60 ? 4.254 -22.484 -1.109 1 98.62 60 SER B O 1
ATOM 1852 N N . GLY B 1 61 ? 2.449 -23.547 -0.34 1 98.75 61 GLY B N 1
ATOM 1853 C CA . GLY B 1 61 ? 2.236 -24.25 -1.588 1 98.75 61 GLY B CA 1
ATOM 1854 C C . GLY B 1 61 ? 1.982 -23.328 -2.768 1 98.75 61 GLY B C 1
ATOM 1855 O O . GLY B 1 61 ? 2.564 -23.516 -3.838 1 98.75 61 GLY B O 1
ATOM 1856 N N . ASP B 1 62 ? 1.169 -22.359 -2.518 1 98.81 62 ASP B N 1
ATOM 1857 C CA . ASP B 1 62 ? 0.815 -21.422 -3.576 1 98.81 62 ASP B CA 1
ATOM 1858 C C . ASP B 1 62 ? 2.021 -20.578 -3.99 1 98.81 62 ASP B C 1
ATOM 1860 O O . ASP B 1 62 ? 2.156 -20.203 -5.16 1 98.81 62 ASP B O 1
ATOM 1864 N N . MET B 1 63 ? 2.879 -20.25 -3.043 1 98.81 63 MET B N 1
ATOM 1865 C CA . MET B 1 63 ? 4.082 -19.484 -3.379 1 98.81 63 MET B CA 1
ATOM 1866 C C . MET B 1 63 ? 5.094 -20.375 -4.102 1 98.81 63 MET B C 1
ATOM 1868 O O . MET B 1 63 ? 5.719 -19.938 -5.074 1 98.81 63 MET B O 1
ATOM 1872 N N . LEU B 1 64 ? 5.234 -21.594 -3.658 1 98.81 64 LEU B N 1
ATOM 1873 C CA . LEU B 1 64 ? 6.238 -22.5 -4.199 1 98.81 64 LEU B CA 1
ATOM 1874 C C . LEU B 1 64 ? 5.918 -22.859 -5.648 1 98.81 64 LEU B C 1
ATOM 1876 O O . LEU B 1 64 ? 6.824 -23.031 -6.465 1 98.81 64 LEU B O 1
ATOM 1880 N N . LYS B 1 65 ? 4.668 -22.922 -5.965 1 98.81 65 LYS B N 1
ATOM 1881 C CA . LYS B 1 65 ? 4.328 -23.328 -7.324 1 98.81 65 LYS B CA 1
ATOM 1882 C C . LYS B 1 65 ? 4.645 -22.219 -8.328 1 98.81 65 LYS B C 1
ATOM 1884 O O . LYS B 1 65 ? 4.707 -22.469 -9.531 1 98.81 65 LYS B O 1
ATOM 1889 N N . GLY B 1 66 ? 4.793 -21.062 -7.879 1 98.75 66 GLY B N 1
ATOM 1890 C CA . GLY B 1 66 ? 5.32 -19.984 -8.703 1 98.75 66 GLY B CA 1
ATOM 1891 C C . GLY B 1 66 ? 6.832 -19.875 -8.656 1 98.75 66 GLY B C 1
ATOM 1892 O O . GLY B 1 66 ? 7.48 -19.688 -9.688 1 98.75 66 GLY B O 1
ATOM 1893 N N . ALA B 1 67 ? 7.418 -20.094 -7.5 1 98.75 67 ALA B N 1
ATOM 1894 C CA . ALA B 1 67 ? 8.844 -19.875 -7.254 1 98.75 67 ALA B CA 1
ATOM 1895 C C . ALA B 1 67 ? 9.68 -20.969 -7.93 1 98.75 67 ALA B C 1
ATOM 1897 O O . ALA B 1 67 ? 10.656 -20.656 -8.617 1 98.75 67 ALA B O 1
ATOM 1898 N N . LEU B 1 68 ? 9.297 -22.156 -7.77 1 98.56 68 LEU B N 1
ATOM 1899 C CA . LEU B 1 68 ? 10.148 -23.281 -8.164 1 98.56 68 LEU B CA 1
ATOM 1900 C C . LEU B 1 68 ? 10.312 -23.328 -9.68 1 98.56 68 LEU B C 1
ATOM 1902 O O . LEU B 1 68 ? 11.438 -23.391 -10.18 1 98.56 68 LEU B O 1
ATOM 1906 N N . PRO B 1 69 ? 9.211 -23.297 -10.43 1 98.5 69 PRO B N 1
ATOM 1907 C CA . PRO B 1 69 ? 9.43 -23.297 -11.875 1 98.5 69 PRO B CA 1
ATOM 1908 C C . PRO B 1 69 ? 10.234 -22.094 -12.367 1 98.5 69 PRO B C 1
ATOM 1910 O O . PRO B 1 69 ? 11.047 -22.219 -13.281 1 98.5 69 PRO B O 1
ATOM 1913 N N . THR B 1 70 ? 10.023 -20.953 -11.781 1 98.31 70 THR B N 1
ATOM 1914 C CA . THR B 1 70 ? 10.734 -19.734 -12.188 1 98.31 70 THR B CA 1
ATOM 1915 C C . THR B 1 70 ? 12.219 -19.844 -11.852 1 98.31 70 THR B C 1
ATOM 1917 O O . THR B 1 70 ? 13.07 -19.5 -12.672 1 98.31 70 THR B O 1
ATOM 1920 N N . PHE B 1 71 ? 12.469 -20.328 -10.695 1 97.69 71 PHE B N 1
ATOM 1921 C CA . PHE B 1 71 ? 13.852 -20.531 -10.281 1 97.69 71 PHE B CA 1
ATOM 1922 C C . PHE B 1 71 ? 14.531 -21.562 -11.172 1 97.69 71 PHE B C 1
ATOM 1924 O O . PHE B 1 71 ? 15.695 -21.391 -11.547 1 97.69 71 PHE B O 1
ATOM 1931 N N . ALA B 1 72 ? 13.828 -22.641 -11.469 1 96.94 72 ALA B N 1
ATOM 1932 C CA . ALA B 1 72 ? 14.359 -23.656 -12.367 1 96.94 72 ALA B CA 1
ATOM 1933 C C . ALA B 1 72 ? 14.727 -23.078 -13.727 1 96.94 72 ALA B C 1
ATOM 1935 O O . ALA B 1 72 ? 15.766 -23.406 -14.297 1 96.94 72 ALA B O 1
ATOM 1936 N N . ALA B 1 73 ? 13.867 -22.219 -14.25 1 96.56 73 ALA B N 1
ATOM 1937 C CA . ALA B 1 73 ? 14.148 -21.547 -15.516 1 96.56 73 ALA B CA 1
ATOM 1938 C C . ALA B 1 73 ? 15.445 -20.75 -15.445 1 96.56 73 ALA B C 1
ATOM 1940 O O . ALA B 1 73 ? 16.25 -20.766 -16.375 1 96.56 73 ALA B O 1
ATOM 1941 N N . GLN B 1 74 ? 15.656 -20.094 -14.336 1 95.31 74 GLN B N 1
ATOM 1942 C CA . GLN B 1 74 ? 16.891 -19.328 -14.148 1 95.31 74 GLN B CA 1
ATOM 1943 C C . GLN B 1 74 ? 18.094 -20.25 -14.117 1 95.31 74 GLN B C 1
ATOM 1945 O O . GLN B 1 74 ? 19.125 -19.953 -14.734 1 95.31 74 GLN B O 1
ATOM 1950 N N . MET B 1 75 ? 17.953 -21.344 -13.438 1 94.75 75 MET B N 1
ATOM 1951 C CA . MET B 1 75 ? 19.062 -22.281 -13.273 1 94.75 75 MET B CA 1
ATOM 1952 C C . MET B 1 75 ? 19.438 -22.922 -14.609 1 94.75 75 MET B C 1
ATOM 1954 O O . MET B 1 75 ? 20.594 -23.281 -14.82 1 94.75 75 MET B O 1
ATOM 1958 N N . LEU B 1 76 ? 18.469 -22.969 -15.461 1 94.06 76 LEU B N 1
ATOM 1959 C CA . LEU B 1 76 ? 18.719 -23.562 -16.766 1 94.06 76 LEU B CA 1
ATOM 1960 C C . LEU B 1 76 ? 19.25 -22.531 -17.75 1 94.06 76 LEU B C 1
ATOM 1962 O O . LEU B 1 76 ? 19.438 -22.812 -18.922 1 94.06 76 LEU B O 1
ATOM 1966 N N . ASN B 1 77 ? 19.453 -21.297 -17.25 1 91.56 77 ASN B N 1
ATOM 1967 C CA . ASN B 1 77 ? 20.062 -20.172 -17.969 1 91.56 77 ASN B CA 1
ATOM 1968 C C . ASN B 1 77 ? 19.312 -19.859 -19.25 1 91.56 77 ASN B C 1
ATOM 1970 O O . ASN B 1 77 ? 19.922 -19.609 -20.297 1 91.56 77 ASN B O 1
ATOM 1974 N N . VAL B 1 78 ? 18.062 -20.062 -19.156 1 91.56 78 VAL B N 1
ATOM 1975 C CA . VAL B 1 78 ? 17.266 -19.641 -20.297 1 91.56 78 VAL B CA 1
ATOM 1976 C C . VAL B 1 78 ? 17.234 -18.109 -20.375 1 91.56 78 VAL B C 1
ATOM 1978 O O . VAL B 1 78 ? 17.531 -17.438 -19.391 1 91.56 78 VAL B O 1
ATOM 1981 N N . PRO B 1 79 ? 16.938 -17.547 -21.578 1 92.06 79 PRO B N 1
ATOM 1982 C CA . PRO B 1 79 ? 16.875 -16.094 -21.688 1 92.06 79 PRO B CA 1
ATOM 1983 C C . PRO B 1 79 ? 15.867 -15.469 -20.734 1 92.06 79 PRO B C 1
ATOM 1985 O O . PRO B 1 79 ? 14.883 -16.109 -20.375 1 92.06 79 PRO B O 1
ATOM 1988 N N . PRO B 1 80 ? 16.094 -14.25 -20.312 1 92.88 80 PRO B N 1
ATOM 1989 C CA . PRO B 1 80 ? 15.234 -13.57 -19.344 1 92.88 80 PRO B CA 1
ATOM 1990 C C . PRO B 1 80 ? 13.758 -13.57 -19.75 1 92.88 80 PRO B C 1
ATOM 1992 O O . PRO B 1 80 ? 12.883 -13.711 -18.891 1 92.88 80 PRO B O 1
ATOM 1995 N N . LEU B 1 81 ? 13.531 -13.438 -20.953 1 93.38 81 LEU B N 1
ATOM 1996 C CA . LEU B 1 81 ? 12.148 -13.438 -21.422 1 93.38 81 LEU B CA 1
ATOM 1997 C C . LEU B 1 81 ? 11.477 -14.781 -21.141 1 93.38 81 LEU B C 1
ATOM 1999 O O . LEU B 1 81 ? 10.297 -14.828 -20.781 1 93.38 81 LEU B O 1
ATOM 2003 N N . ALA B 1 82 ? 12.234 -15.836 -21.297 1 94.25 82 ALA B N 1
ATOM 2004 C CA . ALA B 1 82 ? 11.703 -17.156 -20.984 1 94.25 82 ALA B CA 1
ATOM 2005 C C . ALA B 1 82 ? 11.445 -17.297 -19.484 1 94.25 82 ALA B C 1
ATOM 2007 O O . ALA B 1 82 ? 10.438 -17.891 -19.078 1 94.25 82 ALA B O 1
ATOM 2008 N N . VAL B 1 83 ? 12.305 -16.75 -18.656 1 96.19 83 VAL B N 1
ATOM 2009 C CA . VAL B 1 83 ? 12.125 -16.797 -17.203 1 96.19 83 VAL B CA 1
ATOM 2010 C C . VAL B 1 83 ? 10.812 -16.125 -16.812 1 96.19 83 VAL B C 1
ATOM 2012 O O . VAL B 1 83 ? 10.016 -16.688 -16.062 1 96.19 83 VAL B O 1
ATOM 2015 N N . VAL B 1 84 ? 10.578 -14.945 -17.391 1 97.5 84 VAL B N 1
ATOM 2016 C CA . VAL B 1 84 ? 9.391 -14.18 -17.016 1 97.5 84 VAL B CA 1
ATOM 2017 C C . VAL B 1 84 ? 8.141 -14.891 -17.531 1 97.5 84 VAL B C 1
ATOM 2019 O O . VAL B 1 84 ? 7.098 -14.867 -16.875 1 97.5 84 VAL B O 1
ATOM 2022 N N . THR B 1 85 ? 8.234 -15.523 -18.703 1 97.69 85 THR B N 1
ATOM 2023 C CA . THR B 1 85 ? 7.086 -16.25 -19.234 1 97.69 85 THR B CA 1
ATOM 2024 C C . THR B 1 85 ? 6.754 -17.453 -18.375 1 97.69 85 THR B C 1
ATOM 2026 O O . THR B 1 85 ? 5.586 -17.812 -18.234 1 97.69 85 THR B O 1
ATOM 2029 N N . VAL B 1 86 ? 7.785 -18.078 -17.859 1 98.25 86 VAL B N 1
ATOM 2030 C CA . VAL B 1 86 ? 7.586 -19.219 -16.953 1 98.25 86 VAL B CA 1
ATOM 2031 C C . VAL B 1 86 ? 6.848 -18.75 -15.695 1 98.25 86 VAL B C 1
ATOM 2033 O O . VAL B 1 86 ? 5.863 -19.359 -15.289 1 98.25 86 VAL B O 1
ATOM 2036 N N . GLY B 1 87 ? 7.301 -17.656 -15.055 1 98.69 87 GLY B N 1
ATOM 2037 C CA . GLY B 1 87 ? 6.598 -17.094 -13.914 1 98.69 87 GLY B CA 1
ATOM 2038 C C . GLY B 1 87 ? 5.16 -16.719 -14.219 1 98.69 87 GLY B C 1
ATOM 2039 O O . GLY B 1 87 ? 4.258 -17.016 -13.43 1 98.69 87 GLY B O 1
ATOM 2040 N N . ALA B 1 88 ? 4.918 -16.125 -15.367 1 98.75 88 ALA B N 1
ATOM 2041 C CA . ALA B 1 88 ? 3.576 -15.727 -15.797 1 98.75 88 ALA B CA 1
ATOM 2042 C C . ALA B 1 88 ? 2.689 -16.953 -16.016 1 98.75 88 ALA B C 1
ATOM 2044 O O . ALA B 1 88 ? 1.496 -16.922 -15.703 1 98.75 88 ALA B O 1
ATOM 2045 N N . ALA B 1 89 ? 3.289 -17.969 -16.547 1 98.81 89 ALA B N 1
ATOM 2046 C CA . ALA B 1 89 ? 2.547 -19.203 -16.781 1 98.81 89 ALA B CA 1
ATOM 2047 C C . ALA B 1 89 ? 2.068 -19.812 -15.453 1 98.81 89 ALA B C 1
ATOM 2049 O O . ALA B 1 89 ? 0.952 -20.328 -15.375 1 98.81 89 ALA B O 1
ATOM 2050 N N . ALA B 1 90 ? 2.945 -19.766 -14.469 1 98.88 90 ALA B N 1
ATOM 2051 C CA . ALA B 1 90 ? 2.541 -20.25 -13.156 1 98.88 90 ALA B CA 1
ATOM 2052 C C . ALA B 1 90 ? 1.37 -19.438 -12.602 1 98.88 90 ALA B C 1
ATOM 2054 O O . ALA B 1 90 ? 0.419 -20.016 -12.055 1 98.88 90 ALA B O 1
ATOM 2055 N N . MET B 1 91 ? 1.429 -18.141 -12.75 1 98.94 91 MET B N 1
ATOM 2056 C CA . MET B 1 91 ? 0.331 -17.281 -12.312 1 98.94 91 MET B CA 1
ATOM 2057 C C . MET B 1 91 ? -0.954 -17.609 -13.062 1 98.94 91 MET B C 1
ATOM 2059 O O . MET B 1 91 ? -2.027 -17.688 -12.461 1 98.94 91 MET B O 1
ATOM 2063 N N . LEU B 1 92 ? -0.825 -17.781 -14.344 1 98.88 92 LEU B N 1
ATOM 2064 C CA . LEU B 1 92 ? -1.982 -18.125 -15.164 1 98.88 92 LEU B CA 1
ATOM 2065 C C . LEU B 1 92 ? -2.582 -19.469 -14.711 1 98.88 92 LEU B C 1
ATOM 2067 O O . LEU B 1 92 ? -3.805 -19.609 -14.648 1 98.88 92 LEU B O 1
ATOM 2071 N N . GLY B 1 93 ? -1.68 -20.406 -14.492 1 98.88 93 GLY B N 1
ATOM 2072 C CA . GLY B 1 93 ? -2.16 -21.688 -13.984 1 98.88 93 GLY B CA 1
ATOM 2073 C C . GLY B 1 93 ? -2.975 -21.547 -12.711 1 98.88 93 GLY B C 1
ATOM 2074 O O . GLY B 1 93 ? -3.998 -22.219 -12.547 1 98.88 93 GLY B O 1
ATOM 2075 N N . HIS B 1 94 ? -2.553 -20.719 -11.797 1 98.94 94 HIS B N 1
ATOM 2076 C CA . HIS B 1 94 ? -3.287 -20.516 -10.555 1 98.94 94 HIS B CA 1
ATOM 2077 C C . HIS B 1 94 ? -4.641 -19.859 -10.82 1 98.94 94 HIS B C 1
ATOM 2079 O O . HIS B 1 94 ? -5.656 -20.266 -10.25 1 98.94 94 HIS B O 1
ATOM 2085 N N . ALA B 1 95 ? -4.668 -18.875 -11.68 1 98.81 95 ALA B N 1
ATOM 2086 C CA . ALA B 1 95 ? -5.871 -18.078 -11.93 1 98.81 95 ALA B CA 1
ATOM 2087 C C . ALA B 1 95 ? -6.844 -18.828 -12.836 1 98.81 95 ALA B C 1
ATOM 2089 O O . ALA B 1 95 ? -8.062 -18.672 -12.727 1 98.81 95 ALA B O 1
ATOM 2090 N N . ARG B 1 96 ? -6.328 -19.547 -13.781 1 98.69 96 ARG B N 1
ATOM 2091 C CA . ARG B 1 96 ? -7.082 -20.344 -14.734 1 98.69 96 ARG B CA 1
ATOM 2092 C C . ARG B 1 96 ? -6.625 -21.797 -14.719 1 98.69 96 ARG B C 1
ATOM 2094 O O . ARG B 1 96 ? -6.145 -22.328 -15.727 1 98.69 96 ARG B O 1
ATOM 2101 N N . SER B 1 97 ? -6.875 -22.375 -13.68 1 98.75 97 SER B N 1
ATOM 2102 C CA . SER B 1 97 ? -6.391 -23.734 -13.445 1 98.75 97 SER B CA 1
ATOM 2103 C C . SER B 1 97 ? -7.148 -24.75 -14.289 1 98.75 97 SER B C 1
ATOM 2105 O O . SER B 1 97 ? -8.375 -24.828 -14.227 1 98.75 97 SER B O 1
ATOM 2107 N N . ILE B 1 98 ? -6.449 -25.516 -14.938 1 98.5 98 ILE B N 1
ATOM 2108 C CA . ILE B 1 98 ? -7.059 -26.578 -15.727 1 98.5 98 ILE B CA 1
ATOM 2109 C C . ILE B 1 98 ? -7.727 -27.594 -14.805 1 98.5 98 ILE B C 1
ATOM 2111 O O . ILE B 1 98 ? -8.711 -28.234 -15.18 1 98.5 98 ILE B O 1
ATOM 2115 N N . PHE B 1 99 ? -7.305 -27.703 -13.609 1 98.25 99 PHE B N 1
ATOM 2116 C CA . PHE B 1 99 ? -7.832 -28.688 -12.672 1 98.25 99 PHE B CA 1
ATOM 2117 C C . PHE B 1 99 ? -9.117 -28.188 -12.023 1 98.25 99 PHE B C 1
ATOM 2119 O O . PHE B 1 99 ? -9.82 -28.953 -11.359 1 98.25 99 PHE B O 1
ATOM 2126 N N . LEU B 1 100 ? -9.43 -26.906 -12.219 1 98.12 100 LEU B N 1
ATOM 2127 C CA . LEU B 1 100 ? -10.609 -26.312 -11.594 1 98.12 100 LEU B CA 1
ATOM 2128 C C . LEU B 1 100 ? -11.555 -25.75 -12.648 1 98.12 100 LEU B C 1
ATOM 2130 O O . LEU B 1 100 ? -12.297 -24.797 -12.383 1 98.12 100 LEU B O 1
ATOM 2134 N N . GLY B 1 101 ? -11.43 -26.219 -13.82 1 97.88 101 GLY B N 1
ATOM 2135 C CA . GLY B 1 101 ? -12.273 -25.719 -14.898 1 97.88 101 GLY B CA 1
ATOM 2136 C C . GLY B 1 101 ? -11.969 -24.281 -15.273 1 97.88 101 GLY B C 1
ATOM 2137 O O . GLY B 1 101 ? -12.883 -23.516 -15.625 1 97.88 101 GLY B O 1
ATOM 2138 N N . PHE B 1 102 ? -10.781 -23.797 -15.023 1 97.94 102 PHE B N 1
ATOM 2139 C CA . PHE B 1 102 ? -10.25 -22.5 -15.398 1 97.94 102 PHE B CA 1
ATOM 2140 C C . PHE B 1 102 ? -10.82 -21.406 -14.5 1 97.94 102 PHE B C 1
ATOM 2142 O O . PHE B 1 102 ? -10.891 -20.234 -14.906 1 97.94 102 PHE B O 1
ATOM 2149 N N . ARG B 1 103 ? -11.312 -21.766 -13.297 1 95.94 103 ARG B N 1
ATOM 2150 C CA . ARG B 1 103 ? -11.766 -20.844 -12.258 1 95.94 103 ARG B CA 1
ATOM 2151 C C . ARG B 1 103 ? -10.883 -20.938 -11.016 1 95.94 103 ARG B C 1
ATOM 2153 O O . ARG B 1 103 ? -11.211 -21.641 -10.062 1 95.94 103 ARG B O 1
ATOM 2160 N N . GLY B 1 104 ? -9.805 -20.266 -11.078 1 97.94 104 GLY B N 1
ATOM 2161 C CA . GLY B 1 104 ? -8.844 -20.359 -9.992 1 97.94 104 GLY B CA 1
ATOM 2162 C C . GLY B 1 104 ? -8.844 -19.125 -9.086 1 97.94 104 GLY B C 1
ATOM 2163 O O . GLY B 1 104 ? -9.891 -18.562 -8.812 1 97.94 104 GLY B O 1
ATOM 2164 N N . GLY B 1 105 ? -7.668 -18.891 -8.523 1 98.06 105 GLY B N 1
ATOM 2165 C CA . GLY B 1 105 ? -7.539 -17.812 -7.562 1 98.06 105 GLY B CA 1
ATOM 2166 C C . GLY B 1 105 ? -6.996 -16.531 -8.164 1 98.06 105 GLY B C 1
ATOM 2167 O O . GLY B 1 105 ? -7.086 -16.328 -9.375 1 98.06 105 GLY B O 1
ATOM 2168 N N . LYS B 1 106 ? -6.461 -15.711 -7.316 1 98.56 106 LYS B N 1
ATOM 2169 C CA . LYS B 1 106 ? -6.137 -14.359 -7.77 1 98.56 106 LYS B CA 1
ATOM 2170 C C . LYS B 1 106 ? -4.629 -14.18 -7.934 1 98.56 106 LYS B C 1
ATOM 2172 O O . LYS B 1 106 ? -4.152 -13.07 -8.164 1 98.56 106 LYS B O 1
ATOM 2177 N N . ALA B 1 107 ? -3.855 -15.195 -7.656 1 98.69 107 ALA B N 1
ATOM 2178 C CA . ALA B 1 107 ? -2.461 -15.367 -8.062 1 98.69 107 ALA B CA 1
ATOM 2179 C C . ALA B 1 107 ? -1.548 -14.422 -7.281 1 98.69 107 ALA B C 1
ATOM 2181 O O . ALA B 1 107 ? -0.438 -14.117 -7.727 1 98.69 107 ALA B O 1
ATOM 2182 N N . VAL B 1 108 ? -1.928 -13.914 -6.148 1 98.69 108 VAL B N 1
ATOM 2183 C CA . VAL B 1 108 ? -1.074 -13.031 -5.363 1 98.69 108 VAL B CA 1
ATOM 2184 C C . VAL B 1 108 ? 0.104 -13.82 -4.797 1 98.69 108 VAL B C 1
ATOM 2186 O O . VAL B 1 108 ? 1.263 -13.445 -4.996 1 98.69 108 VAL B O 1
ATOM 2189 N N . ALA B 1 109 ? -0.164 -14.938 -4.172 1 98.69 109 ALA B N 1
ATOM 2190 C CA . ALA B 1 109 ? 0.887 -15.75 -3.568 1 98.69 109 ALA B CA 1
ATOM 2191 C C . ALA B 1 109 ? 1.773 -16.391 -4.637 1 98.69 109 ALA B C 1
ATOM 2193 O O . ALA B 1 109 ? 3 -16.391 -4.512 1 98.69 109 ALA B O 1
ATOM 2194 N N . THR B 1 110 ? 1.164 -16.938 -5.676 1 98.88 110 THR B N 1
ATOM 2195 C CA . THR B 1 110 ? 1.913 -17.562 -6.766 1 98.88 110 THR B CA 1
ATOM 2196 C C . THR B 1 110 ? 2.801 -16.531 -7.457 1 98.88 110 THR B C 1
ATOM 2198 O O . THR B 1 110 ? 3.975 -16.797 -7.727 1 98.88 110 THR B O 1
ATOM 2201 N N . GLY B 1 111 ? 2.188 -15.367 -7.746 1 98.75 111 GLY B N 1
ATOM 2202 C CA . GLY B 1 111 ? 2.98 -14.281 -8.305 1 98.75 111 GLY B CA 1
ATOM 2203 C C . GLY B 1 111 ? 4.121 -13.852 -7.398 1 98.75 111 GLY B C 1
ATOM 2204 O O . GLY B 1 111 ? 5.227 -13.586 -7.871 1 98.75 111 GLY B O 1
ATOM 2205 N N . GLY B 1 112 ? 3.834 -13.742 -6.094 1 98.56 112 GLY B N 1
ATOM 2206 C CA . GLY B 1 112 ? 4.883 -13.453 -5.125 1 98.56 112 GLY B CA 1
ATOM 2207 C C . GLY B 1 112 ? 6.023 -14.453 -5.168 1 98.56 112 GLY B C 1
ATOM 2208 O O . GLY B 1 112 ? 7.188 -14.078 -5.043 1 98.56 112 GLY B O 1
ATOM 2209 N N . GLY B 1 113 ? 5.699 -15.703 -5.297 1 98.75 113 GLY B N 1
ATOM 2210 C CA . GLY B 1 113 ? 6.715 -16.734 -5.438 1 98.75 113 GLY B CA 1
ATOM 2211 C C . GLY B 1 113 ? 7.59 -16.547 -6.664 1 98.75 113 GLY B C 1
ATOM 2212 O O . GLY B 1 113 ? 8.812 -16.625 -6.578 1 98.75 113 GLY B O 1
ATOM 2213 N N . ALA B 1 114 ? 6.93 -16.391 -7.781 1 98.81 114 ALA B N 1
ATOM 2214 C CA . ALA B 1 114 ? 7.676 -16.141 -9.008 1 98.81 114 ALA B CA 1
ATOM 2215 C C . ALA B 1 114 ? 8.578 -14.922 -8.867 1 98.81 114 ALA B C 1
ATOM 2217 O O . ALA B 1 114 ? 9.742 -14.953 -9.281 1 98.81 114 ALA B O 1
ATOM 2218 N N . LEU B 1 115 ? 8.047 -13.891 -8.266 1 98.69 115 LEU B N 1
ATOM 2219 C CA . LEU B 1 115 ? 8.789 -12.648 -8.078 1 98.69 115 LEU B CA 1
ATOM 2220 C C . LEU B 1 115 ? 9.969 -12.852 -7.133 1 98.69 115 LEU B C 1
ATOM 2222 O O . LEU B 1 115 ? 11.023 -12.242 -7.312 1 98.69 115 LEU B O 1
ATOM 2226 N N . LEU B 1 116 ? 9.758 -13.656 -6.145 1 98.19 116 LEU B N 1
ATOM 2227 C CA . LEU B 1 116 ? 10.836 -13.969 -5.215 1 98.19 116 LEU B CA 1
ATOM 2228 C C . LEU B 1 116 ? 12.039 -14.555 -5.953 1 98.19 116 LEU B C 1
ATOM 2230 O O . LEU B 1 116 ? 13.188 -14.258 -5.613 1 98.19 116 LEU B O 1
ATOM 2234 N N . ALA B 1 117 ? 11.789 -15.352 -6.934 1 97.75 117 ALA B N 1
ATOM 2235 C CA . ALA B 1 117 ? 12.852 -15.93 -7.746 1 97.75 117 ALA B CA 1
ATOM 2236 C C . ALA B 1 117 ? 13.516 -14.875 -8.617 1 97.75 117 ALA B C 1
ATOM 2238 O O . ALA B 1 117 ? 14.742 -14.852 -8.75 1 97.75 117 ALA B O 1
ATOM 2239 N N . MET B 1 118 ? 12.797 -13.961 -9.148 1 97.81 118 MET B N 1
ATOM 2240 C CA . MET B 1 118 ? 13.289 -13.008 -10.141 1 97.81 118 MET B CA 1
ATOM 2241 C C . MET B 1 118 ? 13.891 -11.781 -9.477 1 97.81 118 MET B C 1
ATOM 2243 O O . MET B 1 118 ? 14.914 -11.258 -9.93 1 97.81 118 MET B O 1
ATOM 2247 N N . ALA B 1 119 ? 13.258 -11.328 -8.477 1 97.31 119 ALA B N 1
ATOM 2248 C CA . ALA B 1 119 ? 13.578 -10.078 -7.805 1 97.31 119 ALA B CA 1
ATOM 2249 C C . ALA B 1 119 ? 13.234 -10.141 -6.32 1 97.31 119 ALA B C 1
ATOM 2251 O O . ALA B 1 119 ? 12.266 -9.523 -5.875 1 97.31 119 ALA B O 1
ATOM 2252 N N . PRO B 1 120 ? 14.07 -10.766 -5.527 1 96.94 120 PRO B N 1
ATOM 2253 C CA . PRO B 1 120 ? 13.742 -11.062 -4.133 1 96.94 120 PRO B CA 1
ATOM 2254 C C . PRO B 1 120 ? 13.469 -9.812 -3.307 1 96.94 120 PRO B C 1
ATOM 2256 O O . PRO B 1 120 ? 12.578 -9.805 -2.449 1 96.94 120 PRO B O 1
ATOM 2259 N N . LEU B 1 121 ? 14.164 -8.734 -3.553 1 94.38 121 LEU B N 1
ATOM 2260 C CA . LEU B 1 121 ? 13.969 -7.531 -2.752 1 94.38 121 LEU B CA 1
ATOM 2261 C C . LEU B 1 121 ? 12.625 -6.883 -3.064 1 94.38 121 LEU B C 1
ATOM 2263 O O . LEU B 1 121 ? 11.984 -6.316 -2.178 1 94.38 121 LEU B O 1
ATOM 2267 N N . VAL B 1 122 ? 12.172 -6.93 -4.32 1 96.62 122 VAL B N 1
ATOM 2268 C CA . VAL B 1 122 ? 10.852 -6.414 -4.691 1 96.62 122 VAL B CA 1
ATOM 2269 C C . VAL B 1 122 ? 9.766 -7.262 -4.043 1 96.62 122 VAL B C 1
ATOM 2271 O O . VAL B 1 122 ? 8.805 -6.73 -3.484 1 96.62 122 VAL B O 1
ATOM 2274 N N . ALA B 1 123 ? 9.992 -8.562 -4.098 1 97.94 123 ALA B N 1
ATOM 2275 C CA . ALA B 1 123 ? 9.031 -9.492 -3.504 1 97.94 123 ALA B CA 1
ATOM 2276 C C . ALA B 1 123 ? 8.906 -9.266 -1.999 1 97.94 123 ALA B C 1
ATOM 2278 O O . ALA B 1 123 ? 7.797 -9.234 -1.46 1 97.94 123 ALA B O 1
ATOM 2279 N N . LEU B 1 124 ? 10.008 -9.094 -1.366 1 96.75 124 LEU B N 1
ATOM 2280 C CA . LEU B 1 124 ? 10.023 -8.906 0.081 1 96.75 124 LEU B CA 1
ATOM 2281 C C . LEU B 1 124 ? 9.367 -7.582 0.465 1 96.75 124 LEU B C 1
ATOM 2283 O O . LEU B 1 124 ? 8.703 -7.492 1.498 1 96.75 124 LEU B O 1
ATOM 2287 N N . ALA B 1 125 ? 9.586 -6.57 -0.341 1 95.06 125 ALA B N 1
ATOM 2288 C CA . ALA B 1 125 ? 8.898 -5.301 -0.112 1 95.06 125 ALA B CA 1
ATOM 2289 C C . ALA B 1 125 ? 7.387 -5.469 -0.18 1 95.06 125 ALA B C 1
ATOM 2291 O O . ALA B 1 125 ? 6.66 -4.973 0.685 1 95.06 125 ALA B O 1
ATOM 2292 N N . GLY B 1 126 ? 6.922 -6.129 -1.205 1 97.12 126 GLY B N 1
ATOM 2293 C CA . GLY B 1 126 ? 5.5 -6.406 -1.324 1 97.12 126 GLY B CA 1
ATOM 2294 C C . GLY B 1 126 ? 4.945 -7.195 -0.152 1 97.12 126 GLY B C 1
ATOM 2295 O O . GLY B 1 126 ? 3.871 -6.875 0.364 1 97.12 126 GLY B O 1
ATOM 2296 N N . LEU B 1 127 ? 5.703 -8.219 0.231 1 97.44 127 LEU B N 1
ATOM 2297 C CA . LEU B 1 127 ? 5.281 -9.047 1.354 1 97.44 127 LEU B CA 1
ATOM 2298 C C . LEU B 1 127 ? 5.188 -8.227 2.633 1 97.44 127 LEU B C 1
ATOM 2300 O O . LEU B 1 127 ? 4.242 -8.375 3.408 1 97.44 127 LEU B O 1
ATOM 2304 N N . ALA B 1 128 ? 6.121 -7.367 2.848 1 96.5 128 ALA B N 1
ATOM 2305 C CA . ALA B 1 128 ? 6.129 -6.504 4.023 1 96.5 128 ALA B CA 1
ATOM 2306 C C . ALA B 1 128 ? 4.93 -5.559 4.023 1 96.5 128 ALA B C 1
ATOM 2308 O O . ALA B 1 128 ? 4.258 -5.395 5.043 1 96.5 128 ALA B O 1
ATOM 2309 N N . VAL B 1 129 ? 4.672 -4.984 2.891 1 96.69 129 VAL B N 1
ATOM 2310 C CA . VAL B 1 129 ? 3.545 -4.062 2.787 1 96.69 129 VAL B CA 1
ATOM 2311 C C . VAL B 1 129 ? 2.234 -4.828 2.971 1 96.69 129 VAL B C 1
ATOM 2313 O O . VAL B 1 129 ? 1.311 -4.34 3.625 1 96.69 129 VAL B O 1
ATOM 2316 N N . TRP B 1 130 ? 2.154 -6.031 2.375 1 97.75 130 TRP B N 1
ATOM 2317 C CA . TRP B 1 130 ? 0.976 -6.867 2.58 1 97.75 130 TRP B CA 1
ATOM 2318 C C . TRP B 1 130 ? 0.76 -7.148 4.062 1 97.75 130 TRP B C 1
ATOM 2320 O O . TRP B 1 130 ? -0.332 -6.926 4.594 1 97.75 130 TRP B O 1
ATOM 2330 N N . GLY B 1 131 ? 1.78 -7.656 4.727 1 96.75 131 GLY B N 1
ATOM 2331 C CA . GLY B 1 131 ? 1.672 -7.988 6.141 1 96.75 131 GLY B CA 1
ATOM 2332 C C . GLY B 1 131 ? 1.311 -6.797 7.008 1 96.75 131 GLY B C 1
ATOM 2333 O O . GLY B 1 131 ? 0.441 -6.895 7.875 1 96.75 131 GLY B O 1
ATOM 2334 N N . ALA B 1 132 ? 1.931 -5.648 6.777 1 94.38 132 ALA B N 1
ATOM 2335 C CA . ALA B 1 132 ? 1.665 -4.438 7.551 1 94.38 132 ALA B CA 1
ATOM 2336 C C . ALA B 1 132 ? 0.229 -3.963 7.352 1 94.38 132 ALA B C 1
ATOM 2338 O O . ALA B 1 132 ? -0.494 -3.725 8.32 1 94.38 132 ALA B O 1
ATOM 2339 N N . THR B 1 133 ? -0.192 -3.881 6.102 1 95.81 133 THR B N 1
ATOM 2340 C CA . THR B 1 133 ? -1.528 -3.393 5.781 1 95.81 133 THR B CA 1
ATOM 2341 C C . THR B 1 133 ? -2.596 -4.34 6.324 1 95.81 133 THR B C 1
ATOM 2343 O O . THR B 1 133 ? -3.568 -3.898 6.938 1 95.81 133 THR B O 1
ATOM 2346 N N . PHE B 1 134 ? -2.35 -5.656 6.133 1 96.94 134 PHE B N 1
ATOM 2347 C CA . PHE B 1 134 ? -3.33 -6.625 6.605 1 96.94 134 PHE B CA 1
ATOM 2348 C C . PHE B 1 134 ? -3.465 -6.566 8.125 1 96.94 134 PHE B C 1
ATOM 2350 O O . PHE B 1 134 ? -4.574 -6.625 8.656 1 96.94 134 PHE B O 1
ATOM 2357 N N . SER B 1 135 ? -2.355 -6.469 8.852 1 95.19 135 SER B N 1
ATOM 2358 C CA . SER B 1 135 ? -2.385 -6.441 10.305 1 95.19 135 SER B CA 1
ATOM 2359 C C . SER B 1 135 ? -3.178 -5.242 10.82 1 95.19 135 SER B C 1
ATOM 2361 O O . SER B 1 135 ? -3.779 -5.305 11.891 1 95.19 135 SER B O 1
ATOM 2363 N N . ILE B 1 136 ? -3.244 -4.223 10.031 1 93.56 136 ILE B N 1
ATOM 2364 C CA . ILE B 1 136 ? -3.883 -2.984 10.469 1 93.56 136 ILE B CA 1
ATOM 2365 C C . ILE B 1 136 ? -5.352 -2.984 10.047 1 93.56 136 ILE B C 1
ATOM 2367 O O . ILE B 1 136 ? -6.242 -2.801 10.875 1 93.56 136 ILE B O 1
ATOM 2371 N N . VAL B 1 137 ? -5.621 -3.289 8.797 1 94.75 137 VAL B N 1
ATOM 2372 C CA . VAL B 1 137 ? -6.949 -3.068 8.234 1 94.75 137 VAL B CA 1
ATOM 2373 C C . VAL B 1 137 ? -7.766 -4.359 8.312 1 94.75 137 VAL B C 1
ATOM 2375 O O . VAL B 1 137 ? -9 -4.324 8.289 1 94.75 137 VAL B O 1
ATOM 2378 N N . ARG B 1 138 ? -7.109 -5.539 8.234 1 96.25 138 ARG B N 1
ATOM 2379 C CA . ARG B 1 138 ? -7.73 -6.859 8.305 1 96.25 138 ARG B CA 1
ATOM 2380 C C . ARG B 1 138 ? -8.648 -7.094 7.113 1 96.25 138 ARG B C 1
ATOM 2382 O O . ARG B 1 138 ? -9.727 -7.68 7.262 1 96.25 138 ARG B O 1
ATOM 2389 N N . ILE B 1 139 ? -8.336 -6.57 5.98 1 96.19 139 ILE B N 1
ATOM 2390 C CA . ILE B 1 139 ? -8.953 -6.828 4.684 1 96.19 139 ILE B CA 1
ATOM 2391 C C . ILE B 1 139 ? -7.895 -7.305 3.695 1 96.19 139 ILE B C 1
ATOM 2393 O O . ILE B 1 139 ? -7.023 -6.535 3.291 1 96.19 139 ILE B O 1
ATOM 2397 N N . SER B 1 140 ? -8.016 -8.523 3.318 1 97.38 140 SER B N 1
ATOM 2398 C CA . SER B 1 140 ? -6.961 -9.148 2.529 1 97.38 140 SER B CA 1
ATOM 2399 C C . SER B 1 140 ? -6.82 -8.492 1.164 1 97.38 140 SER B C 1
ATOM 2401 O O . SER B 1 140 ? -5.707 -8.328 0.658 1 97.38 140 SER B O 1
ATOM 2403 N N . SER B 1 141 ? -7.934 -8.148 0.535 1 97.44 141 SER B N 1
ATOM 2404 C CA . SER B 1 141 ? -7.863 -7.531 -0.787 1 97.44 141 SER B CA 1
ATOM 2405 C C . SER B 1 141 ? -7.152 -6.184 -0.732 1 97.44 141 SER B C 1
ATOM 2407 O O . SER B 1 141 ? -6.406 -5.832 -1.648 1 97.44 141 SER B O 1
ATOM 2409 N N . VAL B 1 142 ? -7.355 -5.43 0.335 1 96.19 142 VAL B N 1
ATOM 2410 C CA . VAL B 1 142 ? -6.668 -4.156 0.509 1 96.19 142 VAL B CA 1
ATOM 2411 C C . VAL B 1 142 ? -5.164 -4.391 0.65 1 96.19 142 VAL B C 1
ATOM 2413 O O . VAL B 1 142 ? -4.359 -3.697 0.026 1 96.19 142 VAL B O 1
ATOM 2416 N N . ALA B 1 143 ? -4.824 -5.348 1.42 1 97.5 143 ALA B N 1
ATOM 2417 C CA . ALA B 1 143 ? -3.416 -5.691 1.604 1 97.5 143 ALA B CA 1
ATOM 2418 C C . ALA B 1 143 ? -2.773 -6.102 0.283 1 97.5 143 ALA B C 1
ATOM 2420 O O . ALA B 1 143 ? -1.652 -5.688 -0.025 1 97.5 143 ALA B O 1
ATOM 2421 N N . SER B 1 144 ? -3.449 -6.875 -0.493 1 98.5 144 SER B N 1
ATOM 2422 C CA . SER B 1 144 ? -2.941 -7.355 -1.773 1 98.5 144 SER B CA 1
ATOM 2423 C C . SER B 1 144 ? -2.742 -6.203 -2.756 1 98.5 144 SER B C 1
ATOM 2425 O O . SER B 1 144 ? -1.731 -6.148 -3.457 1 98.5 144 SER B O 1
ATOM 2427 N N . LEU B 1 145 ? -3.736 -5.344 -2.783 1 97.38 145 LEU B N 1
ATOM 2428 C CA . LEU B 1 145 ? -3.654 -4.207 -3.697 1 97.38 145 LEU B CA 1
ATOM 2429 C C . LEU B 1 145 ? -2.543 -3.252 -3.279 1 97.38 145 LEU B C 1
ATOM 2431 O O . LEU B 1 145 ? -1.82 -2.723 -4.129 1 97.38 145 LEU B O 1
ATOM 2435 N N . ALA B 1 146 ? -2.414 -3.023 -1.987 1 96 146 ALA B N 1
ATOM 2436 C CA . ALA B 1 146 ? -1.318 -2.201 -1.482 1 96 146 ALA B CA 1
ATOM 2437 C C . ALA B 1 146 ? 0.034 -2.824 -1.82 1 96 146 ALA B C 1
ATOM 2439 O O . ALA B 1 146 ? 0.966 -2.119 -2.217 1 96 146 ALA B O 1
ATOM 2440 N N . ALA B 1 147 ? 0.147 -4.086 -1.626 1 97.81 147 ALA B N 1
ATOM 2441 C CA . ALA B 1 147 ? 1.378 -4.801 -1.948 1 97.81 147 ALA B CA 1
ATOM 2442 C C . ALA B 1 147 ? 1.707 -4.684 -3.434 1 97.81 147 ALA B C 1
ATOM 2444 O O . ALA B 1 147 ? 2.865 -4.48 -3.805 1 97.81 147 ALA B O 1
ATOM 2445 N N . ALA B 1 148 ? 0.684 -4.859 -4.273 1 98.12 148 ALA B N 1
ATOM 2446 C CA . ALA B 1 148 ? 0.874 -4.719 -5.715 1 98.12 148 ALA B CA 1
ATOM 2447 C C . ALA B 1 148 ? 1.394 -3.328 -6.066 1 98.12 148 ALA B C 1
ATOM 2449 O O . ALA B 1 148 ? 2.334 -3.189 -6.855 1 98.12 148 ALA B O 1
ATOM 2450 N N . ALA B 1 149 ? 0.816 -2.316 -5.508 1 96.25 149 ALA B N 1
ATOM 2451 C CA . ALA B 1 149 ? 1.26 -0.945 -5.742 1 96.25 149 ALA B CA 1
ATOM 2452 C C . ALA B 1 149 ? 2.703 -0.751 -5.285 1 96.25 149 ALA B C 1
ATOM 2454 O O . ALA B 1 149 ? 3.504 -0.133 -5.992 1 96.25 149 ALA B O 1
ATOM 2455 N N . ALA B 1 150 ? 2.998 -1.258 -4.141 1 95.44 150 ALA B N 1
ATOM 2456 C CA . ALA B 1 150 ? 4.355 -1.155 -3.613 1 95.44 150 ALA B CA 1
ATOM 2457 C C . ALA B 1 150 ? 5.359 -1.831 -4.543 1 95.44 150 ALA B C 1
ATOM 2459 O O . ALA B 1 150 ? 6.418 -1.271 -4.84 1 95.44 150 ALA B O 1
ATOM 2460 N N . CYS B 1 151 ? 5.012 -3.002 -4.969 1 97.69 151 CYS B N 1
ATOM 2461 C CA . CYS B 1 151 ? 5.902 -3.717 -5.879 1 97.69 151 CYS B CA 1
ATOM 2462 C C . CYS B 1 151 ? 6.117 -2.926 -7.164 1 97.69 151 CYS B C 1
ATOM 2464 O O . CYS B 1 151 ? 7.234 -2.857 -7.68 1 97.69 151 CYS B O 1
ATOM 2466 N N . ALA B 1 152 ? 5.051 -2.373 -7.703 1 97.12 152 ALA B N 1
ATOM 2467 C CA . ALA B 1 152 ? 5.156 -1.581 -8.93 1 97.12 152 ALA B CA 1
ATOM 2468 C C . ALA B 1 152 ? 6.125 -0.417 -8.742 1 97.12 152 ALA B C 1
ATOM 2470 O O . ALA B 1 152 ? 6.984 -0.179 -9.594 1 97.12 152 ALA B O 1
ATOM 2471 N N . VAL B 1 153 ? 6.074 0.25 -7.652 1 93.75 153 VAL B N 1
ATOM 2472 C CA . VAL B 1 153 ? 6.879 1.439 -7.395 1 93.75 153 VAL B CA 1
ATOM 2473 C C . VAL B 1 153 ? 8.328 1.037 -7.117 1 93.75 153 VAL B C 1
ATOM 2475 O O . VAL B 1 153 ? 9.258 1.634 -7.656 1 93.75 153 VAL B O 1
ATOM 2478 N N . VAL B 1 154 ? 8.5 0.022 -6.293 1 93.06 154 VAL B N 1
ATOM 2479 C CA . VAL B 1 154 ? 9.852 -0.427 -5.961 1 93.06 154 VAL B CA 1
ATOM 2480 C C . VAL B 1 154 ? 10.547 -0.939 -7.219 1 93.06 154 VAL B C 1
ATOM 2482 O O . VAL B 1 154 ? 11.742 -0.686 -7.426 1 93.06 154 VAL B O 1
ATOM 2485 N N . ALA B 1 155 ? 9.805 -1.652 -8.047 1 96.44 155 ALA B N 1
ATOM 2486 C CA . ALA B 1 155 ? 10.375 -2.113 -9.312 1 96.44 155 ALA B CA 1
ATOM 2487 C C . ALA B 1 155 ? 10.797 -0.936 -10.188 1 96.44 155 ALA B C 1
ATOM 2489 O O . ALA B 1 155 ? 11.844 -0.986 -10.836 1 96.44 155 ALA B O 1
ATOM 2490 N N . ALA B 1 156 ? 10.008 0.076 -10.219 1 93.75 156 ALA B N 1
ATOM 2491 C CA . ALA B 1 156 ? 10.352 1.261 -11.008 1 93.75 156 ALA B CA 1
ATOM 2492 C C . ALA B 1 156 ? 11.625 1.916 -10.484 1 93.75 156 ALA B C 1
ATOM 2494 O O . ALA B 1 156 ? 12.492 2.316 -11.266 1 93.75 156 ALA B O 1
ATOM 2495 N N . VAL B 1 157 ? 11.75 2.045 -9.195 1 88.19 157 VAL B N 1
ATOM 2496 C CA . VAL B 1 157 ? 12.922 2.652 -8.57 1 88.19 157 VAL B CA 1
ATOM 2497 C C . VAL B 1 157 ? 14.156 1.814 -8.875 1 88.19 157 VAL B C 1
ATOM 2499 O O . VAL B 1 157 ? 15.188 2.348 -9.297 1 88.19 157 VAL B O 1
ATOM 2502 N N . PHE B 1 158 ? 14.055 0.514 -8.703 1 92.12 158 PHE B N 1
ATOM 2503 C CA . PHE B 1 158 ? 15.18 -0.378 -8.953 1 92.12 158 PHE B CA 1
ATOM 2504 C C . PHE B 1 158 ? 15.562 -0.37 -10.422 1 92.12 158 PHE B C 1
ATOM 2506 O O . PHE B 1 158 ? 16.75 -0.419 -10.766 1 92.12 158 PHE B O 1
ATOM 2513 N N . PHE B 1 159 ? 14.523 -0.355 -11.273 1 94.56 159 PHE B N 1
ATOM 2514 C CA . PHE B 1 159 ? 14.797 -0.276 -12.703 1 94.56 159 PHE B CA 1
ATOM 2515 C C . PHE B 1 159 ? 15.539 1.008 -13.047 1 94.56 159 PHE B C 1
ATOM 2517 O O . PHE B 1 159 ? 16.547 0.976 -13.75 1 94.56 159 PHE B O 1
ATOM 2524 N N . ALA B 1 160 ? 15.094 2.127 -12.531 1 90.19 160 ALA B N 1
ATOM 2525 C CA . ALA B 1 160 ? 15.695 3.428 -12.797 1 90.19 160 ALA B CA 1
ATOM 2526 C C . ALA B 1 160 ? 17.141 3.471 -12.305 1 90.19 160 ALA B C 1
ATOM 2528 O O . ALA B 1 160 ? 17.984 4.156 -12.883 1 90.19 160 ALA B O 1
ATOM 2529 N N . GLN B 1 161 ? 17.469 2.734 -11.305 1 88.44 161 GLN B N 1
ATOM 2530 C CA . GLN B 1 161 ? 18.797 2.719 -10.719 1 88.44 161 GLN B CA 1
ATOM 2531 C C . GLN B 1 161 ? 19.688 1.667 -11.383 1 88.44 161 GLN B C 1
ATOM 2533 O O . GLN B 1 161 ? 20.844 1.482 -10.992 1 88.44 161 GLN B O 1
ATOM 2538 N N . GLY B 1 162 ? 19.141 0.896 -12.297 1 92.69 162 GLY B N 1
ATOM 2539 C CA . GLY B 1 162 ? 19.891 -0.13 -12.992 1 92.69 162 GLY B CA 1
ATOM 2540 C C . GLY B 1 162 ? 20.016 -1.421 -12.203 1 92.69 162 GLY B C 1
ATOM 2541 O O . GLY B 1 162 ? 20.797 -2.301 -12.562 1 92.69 162 GLY B O 1
ATOM 2542 N N . ALA B 1 163 ? 19.203 -1.552 -11.156 1 92.12 163 ALA B N 1
ATOM 2543 C CA . ALA B 1 163 ? 19.312 -2.695 -10.258 1 92.12 163 ALA B CA 1
ATOM 2544 C C . ALA B 1 163 ? 18.328 -3.797 -10.641 1 92.12 163 ALA B C 1
ATOM 2546 O O . ALA B 1 163 ? 18.344 -4.887 -10.07 1 92.12 163 ALA B O 1
ATOM 2547 N N . LEU B 1 164 ? 17.453 -3.621 -11.586 1 95.25 164 LEU B N 1
ATOM 2548 C CA . LEU B 1 164 ? 16.453 -4.562 -12.07 1 95.25 164 LEU B CA 1
ATOM 2549 C C . LEU B 1 164 ? 16.359 -4.527 -13.594 1 95.25 164 LEU B C 1
ATOM 2551 O O . LEU B 1 164 ? 16.109 -3.473 -14.18 1 95.25 164 LEU B O 1
ATOM 2555 N N . PRO B 1 165 ? 16.688 -5.684 -14.211 1 96.5 165 PRO B N 1
ATOM 2556 C CA . PRO B 1 165 ? 16.578 -5.691 -15.68 1 96.5 165 PRO B CA 1
ATOM 2557 C C . PRO B 1 165 ? 15.18 -5.359 -16.172 1 96.5 165 PRO B C 1
ATOM 2559 O O . PRO B 1 165 ? 14.195 -5.641 -15.484 1 96.5 165 PRO B O 1
ATOM 2562 N N . MET B 1 166 ? 15.094 -4.836 -17.297 1 97 166 MET B N 1
A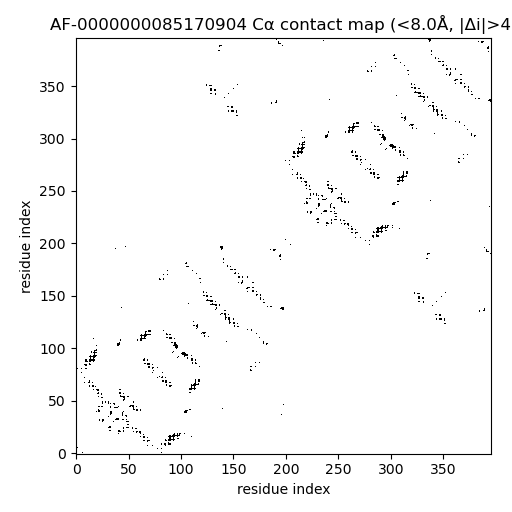TOM 2563 C CA . MET B 1 166 ? 13.828 -4.406 -17.891 1 97 166 MET B CA 1
ATOM 2564 C C . MET B 1 166 ? 12.836 -5.562 -17.953 1 97 166 MET B C 1
ATOM 2566 O O . MET B 1 166 ? 11.648 -5.387 -17.672 1 97 166 MET B O 1
ATOM 2570 N N . THR B 1 167 ? 13.25 -6.762 -18.312 1 97.12 167 THR B N 1
ATOM 2571 C CA . THR B 1 167 ? 12.367 -7.918 -18.469 1 97.12 167 THR B CA 1
ATOM 2572 C C . THR B 1 167 ? 11.703 -8.258 -17.125 1 97.12 167 THR B C 1
ATOM 2574 O O . THR B 1 167 ? 10.508 -8.555 -17.094 1 97.12 167 THR B O 1
ATOM 2577 N N . TYR B 1 168 ? 12.469 -8.172 -16.047 1 98 168 TYR B N 1
ATOM 2578 C CA . TYR B 1 168 ? 11.914 -8.469 -14.734 1 98 168 TYR B CA 1
ATOM 2579 C C . TYR B 1 168 ? 10.969 -7.359 -14.273 1 98 168 TYR B C 1
ATOM 2581 O O . TYR B 1 168 ? 9.953 -7.629 -13.633 1 98 168 TYR B O 1
ATOM 2589 N N . ALA B 1 169 ? 11.336 -6.098 -14.648 1 97.94 169 ALA B N 1
ATOM 2590 C CA . ALA B 1 169 ? 10.43 -4.992 -14.352 1 97.94 169 ALA B CA 1
ATOM 2591 C C . ALA B 1 169 ? 9.102 -5.172 -15.078 1 97.94 169 ALA B C 1
ATOM 2593 O O . ALA B 1 169 ? 8.031 -4.949 -14.492 1 97.94 169 ALA B O 1
ATOM 2594 N N . LEU B 1 170 ? 9.164 -5.57 -16.266 1 97.75 170 LEU B N 1
ATOM 2595 C CA . LEU B 1 170 ? 7.953 -5.809 -17.047 1 97.75 170 LEU B CA 1
ATOM 2596 C C . LEU B 1 170 ? 7.121 -6.934 -16.438 1 97.75 170 LEU B C 1
ATOM 2598 O O . LEU B 1 170 ? 5.891 -6.879 -16.469 1 97.75 170 LEU B O 1
ATOM 2602 N N . PHE B 1 171 ? 7.758 -7.965 -15.914 1 98.56 171 PHE B N 1
ATOM 2603 C CA . PHE B 1 171 ? 7.031 -9.016 -15.211 1 98.56 171 PHE B CA 1
ATOM 2604 C C . PHE B 1 171 ? 6.254 -8.438 -14.031 1 98.56 171 PHE B C 1
ATOM 2606 O O . PHE B 1 171 ? 5.074 -8.742 -13.852 1 98.56 171 PHE B O 1
ATOM 2613 N N . VAL B 1 172 ? 6.949 -7.598 -13.234 1 98.62 172 VAL B N 1
ATOM 2614 C CA . VAL B 1 172 ? 6.32 -7.016 -12.047 1 98.62 172 VAL B CA 1
ATOM 2615 C C . VAL B 1 172 ? 5.098 -6.199 -12.461 1 98.62 172 VAL B C 1
ATOM 2617 O O . VAL B 1 172 ? 4.008 -6.383 -11.922 1 98.62 172 VAL B O 1
ATOM 2620 N N . TRP B 1 173 ? 5.242 -5.328 -13.414 1 98.31 173 TRP B N 1
ATOM 2621 C CA . TRP B 1 173 ? 4.152 -4.449 -13.828 1 98.31 173 TRP B CA 1
ATOM 2622 C C . TRP B 1 173 ? 3.027 -5.246 -14.477 1 98.31 173 TRP B C 1
ATOM 2624 O O . TRP B 1 173 ? 1.848 -4.938 -14.289 1 98.31 173 TRP B O 1
ATOM 2634 N N . GLY B 1 174 ? 3.342 -6.277 -15.25 1 98.5 174 GLY B N 1
ATOM 2635 C CA . GLY B 1 174 ? 2.33 -7.184 -15.781 1 98.5 174 GLY B CA 1
ATOM 2636 C C . GLY B 1 174 ? 1.58 -7.934 -14.695 1 98.5 174 GLY B C 1
ATOM 2637 O O . GLY B 1 174 ? 0.359 -8.094 -14.773 1 98.5 174 GLY B O 1
ATOM 2638 N N . ALA B 1 175 ? 2.332 -8.422 -13.711 1 98.62 175 ALA B N 1
ATOM 2639 C CA . ALA B 1 175 ? 1.716 -9.117 -12.586 1 98.62 175 ALA B CA 1
ATOM 2640 C C . ALA B 1 175 ? 0.766 -8.195 -11.828 1 98.62 175 ALA B C 1
ATOM 2642 O O . ALA B 1 175 ? -0.308 -8.625 -11.391 1 98.62 175 ALA B O 1
ATOM 2643 N N . VAL B 1 176 ? 1.184 -6.934 -11.648 1 98.25 176 VAL B N 1
ATOM 2644 C CA . VAL B 1 176 ? 0.35 -5.949 -10.969 1 98.25 176 VAL B CA 1
ATOM 2645 C C . VAL B 1 176 ? -0.957 -5.758 -11.734 1 98.25 176 VAL B C 1
ATOM 2647 O O . VAL B 1 176 ? -2.037 -5.742 -11.141 1 98.25 176 VAL B O 1
ATOM 2650 N N . VAL B 1 177 ? -0.912 -5.637 -13.031 1 98 177 VAL B N 1
ATOM 2651 C CA . VAL B 1 177 ? -2.107 -5.5 -13.859 1 98 177 VAL B CA 1
ATOM 2652 C C . VAL B 1 177 ? -2.996 -6.73 -13.695 1 98 177 VAL B C 1
ATOM 2654 O O . VAL B 1 177 ? -4.211 -6.609 -13.531 1 98 177 VAL B O 1
ATOM 2657 N N . SER B 1 178 ? -2.418 -7.906 -13.711 1 98.44 178 SER B N 1
ATOM 2658 C CA . SER B 1 178 ? -3.166 -9.148 -13.539 1 98.44 178 SER B CA 1
ATOM 2659 C C . SER B 1 178 ? -3.865 -9.188 -12.18 1 98.44 178 SER B C 1
ATOM 2661 O O . SER B 1 178 ? -5.031 -9.578 -12.094 1 98.44 178 SER B O 1
ATOM 2663 N N . ILE B 1 179 ? -3.141 -8.727 -11.148 1 98.38 179 ILE B N 1
ATOM 2664 C CA . ILE B 1 179 ? -3.699 -8.719 -9.805 1 98.38 179 ILE B CA 1
ATOM 2665 C C . ILE B 1 179 ? -4.887 -7.762 -9.742 1 98.38 179 ILE B C 1
ATOM 2667 O O . ILE B 1 179 ? -5.918 -8.078 -9.141 1 98.38 179 ILE B O 1
ATOM 2671 N N . LEU B 1 180 ? -4.75 -6.613 -10.383 1 97.75 180 LEU B N 1
ATOM 2672 C CA . LEU B 1 180 ? -5.848 -5.652 -10.438 1 97.75 180 LEU B CA 1
ATOM 2673 C C . LEU B 1 180 ? -7.059 -6.254 -11.141 1 97.75 180 LEU B C 1
ATOM 2675 O O . LEU B 1 180 ? -8.188 -6.125 -10.656 1 97.75 180 LEU B O 1
ATOM 2679 N N . LEU B 1 181 ? -6.855 -6.957 -12.219 1 97.81 181 LEU B N 1
ATOM 2680 C CA . LEU B 1 181 ? -7.945 -7.559 -12.977 1 97.81 181 LEU B CA 1
ATOM 2681 C C . LEU B 1 181 ? -8.609 -8.68 -12.18 1 97.81 181 LEU B C 1
ATOM 2683 O O . LEU B 1 181 ? -9.844 -8.789 -12.164 1 97.81 181 LEU B O 1
ATOM 2687 N N . LEU B 1 182 ? -7.82 -9.398 -11.508 1 98.44 182 LEU B N 1
ATOM 2688 C CA . LEU B 1 182 ? -8.344 -10.531 -10.758 1 98.44 182 LEU B CA 1
ATOM 2689 C C . LEU B 1 182 ? -9.039 -10.062 -9.484 1 98.44 182 LEU B C 1
ATOM 2691 O O . LEU B 1 182 ? -9.781 -10.82 -8.859 1 98.44 182 LEU B O 1
ATOM 2695 N N . HIS B 1 183 ? -8.773 -8.75 -9.086 1 98.38 183 HIS B N 1
ATOM 2696 C CA . HIS B 1 183 ? -9.391 -8.203 -7.883 1 98.38 183 HIS B CA 1
ATOM 2697 C C . HIS B 1 183 ? -10.531 -7.258 -8.234 1 98.38 183 HIS B C 1
ATOM 2699 O O . HIS B 1 183 ? -10.992 -6.488 -7.387 1 98.38 183 HIS B O 1
ATOM 2705 N N . ARG B 1 184 ? -10.969 -7.297 -9.453 1 97.56 184 ARG B N 1
ATOM 2706 C CA . ARG B 1 184 ? -12.008 -6.379 -9.898 1 97.56 184 ARG B CA 1
ATOM 2707 C C . ARG B 1 184 ? -13.25 -6.496 -9.023 1 97.56 184 ARG B C 1
ATOM 2709 O O . ARG B 1 184 ? -13.859 -5.484 -8.664 1 97.56 184 ARG B O 1
ATOM 2716 N N . ALA B 1 185 ? -13.695 -7.719 -8.711 1 97.38 185 ALA B N 1
ATOM 2717 C CA . ALA B 1 185 ? -14.859 -7.922 -7.855 1 97.38 185 ALA B CA 1
ATOM 2718 C C . ALA B 1 185 ? -14.617 -7.375 -6.449 1 97.38 185 ALA B C 1
ATOM 2720 O O . ALA B 1 185 ? -15.5 -6.754 -5.855 1 97.38 185 ALA B O 1
ATOM 2721 N N . ASN B 1 186 ? -13.43 -7.617 -5.93 1 97.38 186 ASN B N 1
ATOM 2722 C CA . ASN B 1 186 ? -13.078 -7.062 -4.629 1 97.38 186 ASN B CA 1
ATOM 2723 C C . ASN B 1 186 ? -13.125 -5.539 -4.633 1 97.38 186 ASN B C 1
ATOM 2725 O O . ASN B 1 186 ? -13.617 -4.926 -3.684 1 97.38 186 ASN B O 1
ATOM 2729 N N . ILE B 1 187 ? -12.516 -4.945 -5.707 1 96.81 187 ILE B N 1
ATOM 2730 C CA . ILE B 1 187 ? -12.477 -3.494 -5.84 1 96.81 187 ILE B CA 1
ATOM 2731 C C . ILE B 1 187 ? -13.898 -2.938 -5.844 1 96.81 187 ILE B C 1
ATOM 2733 O O . ILE B 1 187 ? -14.188 -1.953 -5.16 1 96.81 187 ILE B O 1
ATOM 2737 N N . ARG B 1 188 ? -14.789 -3.598 -6.559 1 96.44 188 ARG B N 1
ATOM 2738 C CA . ARG B 1 188 ? -16.188 -3.191 -6.574 1 96.44 188 ARG B CA 1
ATOM 2739 C C . ARG B 1 188 ? -16.797 -3.275 -5.18 1 96.44 188 ARG B C 1
ATOM 2741 O O . ARG B 1 188 ? -17.484 -2.348 -4.738 1 96.44 188 ARG B O 1
ATOM 2748 N N . ARG B 1 189 ? -16.531 -4.336 -4.473 1 96 189 ARG B N 1
ATOM 2749 C CA . ARG B 1 189 ? -17.078 -4.508 -3.131 1 96 189 ARG B CA 1
ATOM 2750 C C . ARG B 1 189 ? -16.469 -3.496 -2.16 1 96 189 ARG B C 1
ATOM 2752 O O . ARG B 1 189 ? -17.156 -3.025 -1.247 1 96 189 ARG B O 1
ATOM 2759 N N . LEU B 1 190 ? -15.219 -3.24 -2.354 1 94.12 190 LEU B N 1
ATOM 2760 C CA . LEU B 1 190 ? -14.57 -2.234 -1.516 1 94.12 190 LEU B CA 1
ATOM 2761 C C . LEU B 1 190 ? -15.242 -0.875 -1.688 1 94.12 190 LEU B C 1
ATOM 2763 O O . LEU B 1 190 ? -15.555 -0.201 -0.703 1 94.12 190 LEU B O 1
ATOM 2767 N N . ARG B 1 191 ? -15.477 -0.536 -2.916 1 93.25 191 ARG B N 1
ATOM 2768 C CA . ARG B 1 191 ? -16.094 0.747 -3.221 1 93.25 191 ARG B CA 1
ATOM 2769 C C . ARG B 1 191 ? -17.531 0.797 -2.701 1 93.25 191 ARG B C 1
ATOM 2771 O O . ARG B 1 191 ? -18.047 1.868 -2.361 1 93.25 191 ARG B O 1
ATOM 2778 N N . ALA B 1 192 ? -18.156 -0.384 -2.496 1 93.31 192 ALA B N 1
ATOM 2779 C CA . ALA B 1 192 ? -19.547 -0.467 -2.031 1 93.31 192 ALA B CA 1
ATOM 2780 C C . ALA B 1 192 ? -19.594 -0.699 -0.525 1 93.31 192 ALA B C 1
ATOM 2782 O O . ALA B 1 192 ? -20.688 -0.687 0.07 1 93.31 192 ALA B O 1
ATOM 2783 N N . GLY B 1 193 ? -18.484 -0.905 0.136 1 90.69 193 GLY B N 1
ATOM 2784 C CA . GLY B 1 193 ? -18.453 -1.18 1.564 1 90.69 193 GLY B CA 1
ATOM 2785 C C . GLY B 1 193 ? -18.891 -2.59 1.911 1 90.69 193 GLY B C 1
ATOM 2786 O O . GLY B 1 193 ? -19.375 -2.844 3.018 1 90.69 193 GLY B O 1
ATOM 2787 N N . ALA B 1 194 ? -18.703 -3.529 0.966 1 92.88 194 ALA B N 1
ATOM 2788 C CA . ALA B 1 194 ? -19.234 -4.875 1.138 1 92.88 194 ALA B CA 1
ATOM 2789 C C . ALA B 1 194 ? -18.125 -5.922 1.092 1 92.88 194 ALA B C 1
ATOM 2791 O O . ALA B 1 194 ? -18.406 -7.121 0.97 1 92.88 194 ALA B O 1
ATOM 2792 N N . GLU B 1 195 ? -16.875 -5.516 1.179 1 94.56 195 GLU B N 1
ATOM 2793 C CA . GLU B 1 195 ? -15.742 -6.441 1.075 1 94.56 195 GLU B CA 1
ATOM 2794 C C . GLU B 1 195 ? -15.617 -7.297 2.332 1 94.56 195 GLU B C 1
ATOM 2796 O O . GLU B 1 195 ? -15.898 -6.828 3.439 1 94.56 195 GLU B O 1
ATOM 2801 N N . ASN B 1 196 ? -15.133 -8.555 2.104 1 92.75 196 ASN B N 1
ATOM 2802 C CA . ASN B 1 196 ? -14.914 -9.484 3.207 1 92.75 196 ASN B CA 1
ATOM 2803 C C . ASN B 1 196 ? -13.828 -8.977 4.16 1 92.75 196 ASN B C 1
ATOM 2805 O O . ASN B 1 196 ? -12.836 -8.398 3.721 1 92.75 196 ASN B O 1
ATOM 2809 N N . ARG B 1 197 ? -14 -9.227 5.445 1 92.56 197 ARG B N 1
ATOM 2810 C CA . ARG B 1 197 ? -13.078 -8.812 6.496 1 92.56 197 ARG B CA 1
ATOM 2811 C C . ARG B 1 197 ? -12.688 -9.992 7.383 1 92.56 197 ARG B C 1
ATOM 2813 O O . ARG B 1 197 ? -13.289 -11.062 7.293 1 92.56 197 ARG B O 1
ATOM 2820 N N . PHE B 1 198 ? -11.547 -9.867 8.07 1 92.75 198 PHE B N 1
ATOM 2821 C CA . PHE B 1 198 ? -11.086 -10.875 9.023 1 92.75 198 PHE B CA 1
ATOM 2822 C C . PHE B 1 198 ? -11.336 -10.414 10.453 1 92.75 198 PHE B C 1
ATOM 2824 O O . PHE B 1 198 ? -11.289 -9.211 10.742 1 92.75 198 PHE B O 1
#

Secondary structure (DSSP, 8-state):
---HHHHHHHHHHHHHHHS-HHHHHHHTTT--TTTSTT---SHHHHHHHH-HHHHHHHHHHHHHHHHHHHHHHHHTT--HHHHHHHHHHHHHHHHT-GGGTT-----HHHHHHHHHHH-HHHHHHHHHHHHHHHHHH--HHHHHHHHHHHHHHHHHHHHHTTSS-HHHHHHHHHHHHHHHHHTHHHHHHHHHT-----/---HHHHHHHHHHHHHHH--HHHHHHHTTT--TTTSTT---SHHHHHHHH-HHHHHHHHHHHHHHHHHHHHHHHHTT--HHHHHHHHHHHHHHHHT-GGGTT-----HHHHHHHHHHH-HHHHHHHHHHHHHHHHHH--HHHHHHHHHHHHHHHHHHHHHTTSS-HHHHHHHHHHHHHHHHHTHHHHHHHHHT-----